Protein AF-A0A2M8L7F3-F1 (afdb_monomer_lite)

pLDDT: mean 83.89, std 16.19, range [28.39, 98.38]

Sequence (630 aa):
MITVQQKFEKKPVAIVAGGAGCLGSFLCEALILNGCRVICLDKLSVGRKENLQKIFSSPDFSFFKHDLAKPFAFQDDVAFIFNLAVFPQSSQNLLGLAGRTGAKYLEVRGLGDRQAMAFGQVNARVVYVRDVYGPRMNLDRQSLTVSLFKAAIFGFPLKLPGDGLVKVYPTFVADVIYGITKAMFGAGTDGQQLALFERQGVSALTLAKKLQAKSSRELKIERQSGAKKLTDDLFSNQLKFSAEWHSQTLLDEGIERTLKFFAGRKRAALPPEQEASLLTSLPPVVGQPRRSGPLVFLALAVLIFLAPFLFLMTDFFWGGYHLQKSQQAVLDLDLKTAKRSAQKSTKSFVRLQKGLGYFAPFFELLGQRKIYQQGNQIISLAKISTDGLAHLGEVGETMEDLAGFVLKDEAGDLAALTSQMAADFDYSYRQFSLVQAELEKTQTTVWLARFGRWQQQLPAIRQLLGDAKALVLTLPELTGGRQKKTYLVLLQNNHELRPTGGFIGSFALVTFDRGRLVDFEVQDVYNADGQLKGHVEPPAALKKYLGEANWWLRDSNWDPDFPTSAQRAAWFLQKETGRSVNGVLASNLFLAQQLLTAAGEIQLPDFDEKITAANLFDRAEYYAEVGFFP

Structure (mmCIF, N/CA/C/O backbone):
data_AF-A0A2M8L7F3-F1
#
_entry.id   AF-A0A2M8L7F3-F1
#
loop_
_atom_site.group_PDB
_atom_site.id
_atom_site.type_symbol
_atom_site.label_atom_id
_atom_site.label_alt_id
_atom_site.label_comp_id
_atom_site.label_asym_id
_atom_site.label_entity_id
_atom_site.label_seq_id
_atom_site.pdbx_PDB_ins_code
_atom_site.Cartn_x
_atom_site.Cartn_y
_atom_site.Cartn_z
_atom_site.occupancy
_atom_site.B_iso_or_equiv
_atom_site.auth_seq_id
_atom_site.auth_comp_id
_atom_site.auth_asym_id
_atom_site.auth_atom_id
_atom_site.pdbx_PDB_model_num
ATOM 1 N N . MET A 1 1 ? -40.280 -35.034 -30.588 1.00 34.00 1 MET A N 1
ATOM 2 C CA . MET A 1 1 ? -40.201 -35.285 -29.134 1.00 34.00 1 MET A CA 1
ATOM 3 C C . MET A 1 1 ? -39.343 -34.193 -28.523 1.00 34.00 1 MET A C 1
ATOM 5 O O . MET A 1 1 ? -38.142 -34.198 -28.746 1.00 34.00 1 MET A O 1
ATOM 9 N N . ILE A 1 2 ? -39.952 -33.218 -27.848 1.00 28.94 2 ILE A N 1
ATOM 10 C CA . ILE A 1 2 ? -39.216 -32.210 -27.076 1.00 28.94 2 ILE A CA 1
ATOM 11 C C . ILE A 1 2 ? -39.271 -32.677 -25.626 1.00 28.94 2 ILE A C 1
ATOM 13 O O . ILE A 1 2 ? -40.300 -32.553 -24.967 1.00 28.94 2 ILE A O 1
ATOM 17 N N . THR A 1 3 ? -38.181 -33.267 -25.149 1.00 29.34 3 THR A N 1
ATOM 18 C CA . THR A 1 3 ? -38.025 -33.603 -23.734 1.00 29.34 3 THR A CA 1
ATOM 19 C C . THR A 1 3 ? -37.553 -32.343 -23.020 1.00 29.34 3 THR A C 1
ATOM 21 O O . THR A 1 3 ? -36.356 -32.082 -22.931 1.00 29.34 3 THR A O 1
ATOM 24 N N . VAL A 1 4 ? -38.493 -31.528 -22.536 1.00 34.94 4 VAL A N 1
ATOM 25 C CA . VAL A 1 4 ? -38.174 -30.475 -21.566 1.00 34.94 4 VAL A CA 1
ATOM 26 C C . VAL A 1 4 ? -37.869 -31.176 -20.246 1.00 34.94 4 VAL A C 1
ATOM 28 O O . VAL A 1 4 ? -38.768 -31.487 -19.468 1.00 34.94 4 VAL A O 1
ATOM 31 N N . GLN A 1 5 ? -36.592 -31.463 -19.992 1.00 33.38 5 GLN A N 1
ATOM 32 C CA . GLN A 1 5 ? -36.134 -31.683 -18.626 1.00 33.38 5 GLN A CA 1
ATOM 33 C C . GLN A 1 5 ? -36.287 -30.353 -17.881 1.00 33.38 5 GLN A C 1
ATOM 35 O O . GLN A 1 5 ? -35.405 -29.498 -17.930 1.00 33.38 5 GLN A O 1
ATOM 40 N N . GLN A 1 6 ? -37.410 -30.164 -17.185 1.00 37.16 6 GLN A N 1
ATOM 41 C CA . GLN A 1 6 ? -37.455 -29.237 -16.060 1.00 37.16 6 GLN A CA 1
ATOM 42 C C . GLN A 1 6 ? -36.462 -29.759 -15.014 1.00 37.16 6 GLN A C 1
ATOM 44 O O . GLN A 1 6 ? -36.795 -30.590 -14.171 1.00 37.16 6 GLN A O 1
ATOM 49 N N . LYS A 1 7 ? -35.210 -29.291 -15.077 1.00 35.84 7 LYS A N 1
ATOM 50 C CA . LYS A 1 7 ? -34.364 -29.233 -13.886 1.00 35.84 7 LYS A CA 1
ATOM 51 C C . LYS A 1 7 ? -35.140 -28.373 -12.894 1.00 35.84 7 LYS A C 1
ATOM 53 O O . LYS A 1 7 ? -35.269 -27.173 -13.107 1.00 35.84 7 LYS A O 1
ATOM 58 N N . PHE A 1 8 ? -35.691 -28.974 -11.843 1.00 40.12 8 PHE A N 1
ATOM 59 C CA . PHE A 1 8 ? -36.081 -28.212 -10.663 1.00 40.12 8 PHE A CA 1
ATOM 60 C C . PHE A 1 8 ? -34.801 -27.538 -10.152 1.00 40.12 8 PHE A C 1
ATOM 62 O O . PHE A 1 8 ? -33.959 -28.194 -9.540 1.00 40.12 8 PHE A O 1
ATOM 69 N N . GLU A 1 9 ? -34.588 -26.269 -10.504 1.00 53.97 9 GLU A N 1
ATOM 70 C CA . GLU A 1 9 ? -33.437 -25.509 -10.025 1.00 53.97 9 GLU A CA 1
ATOM 71 C C . GLU A 1 9 ? -33.471 -25.497 -8.494 1.00 53.97 9 GLU A C 1
ATOM 73 O O . GLU A 1 9 ? -34.474 -25.150 -7.865 1.00 53.97 9 GLU A O 1
ATOM 78 N N . LYS A 1 10 ? -32.375 -25.950 -7.878 1.00 77.44 10 LYS A N 1
ATOM 79 C CA . LYS A 1 10 ? -32.207 -25.944 -6.424 1.00 77.44 10 LYS A CA 1
ATOM 80 C C . LYS A 1 10 ? -32.334 -24.492 -5.941 1.00 77.44 10 LYS A C 1
ATOM 82 O O . LYS A 1 10 ? -31.616 -23.628 -6.437 1.00 77.44 10 LYS A O 1
ATOM 87 N N . LYS A 1 11 ? -33.231 -24.221 -4.981 1.00 86.88 11 LYS A N 1
ATOM 88 C CA . LYS A 1 11 ? -33.421 -22.867 -4.423 1.00 86.88 11 LYS A CA 1
ATOM 89 C C . LYS A 1 11 ? -32.084 -22.291 -3.928 1.00 86.88 11 LYS A C 1
ATOM 91 O O . LYS A 1 11 ? -31.360 -23.010 -3.228 1.00 86.88 11 LYS A O 1
ATOM 96 N N . PRO A 1 12 ? -31.769 -21.015 -4.216 1.00 92.38 12 PRO A N 1
ATOM 97 C CA . PRO A 1 12 ? -30.533 -20.398 -3.757 1.00 92.38 12 PRO A CA 1
ATOM 98 C C . PRO A 1 12 ? -30.514 -20.308 -2.229 1.00 92.38 12 PRO A C 1
ATOM 100 O O . PRO A 1 12 ? -31.518 -19.968 -1.593 1.00 92.38 12 PRO A O 1
ATOM 103 N N . VAL A 1 13 ? -29.361 -20.610 -1.632 1.00 95.44 13 VAL A N 1
ATOM 104 C CA . VAL A 1 13 ? -29.188 -20.572 -0.177 1.00 95.44 13 VAL A CA 1
ATOM 105 C C . VAL A 1 13 ? -28.673 -19.202 0.257 1.00 95.44 13 VAL A C 1
ATOM 107 O O . VAL A 1 13 ? -27.655 -18.720 -0.243 1.00 95.44 13 VAL A O 1
ATOM 110 N N . ALA A 1 14 ? -29.370 -18.583 1.210 1.00 96.88 14 ALA A N 1
ATOM 111 C CA . ALA A 1 14 ? -29.012 -17.302 1.802 1.00 96.88 14 ALA A CA 1
ATOM 112 C C . ALA A 1 14 ? -28.673 -17.454 3.291 1.00 96.88 14 ALA A C 1
ATOM 114 O O . ALA A 1 14 ? -29.493 -17.921 4.082 1.00 96.88 14 ALA A O 1
ATOM 115 N N . ILE A 1 15 ? -27.483 -17.011 3.691 1.00 96.69 15 ILE A N 1
ATOM 116 C CA . ILE A 1 15 ? -27.082 -16.934 5.097 1.00 96.69 15 ILE A CA 1
ATOM 117 C C . ILE A 1 15 ? -27.444 -15.560 5.649 1.00 96.69 15 ILE A C 1
ATOM 119 O O . ILE A 1 15 ? -27.044 -14.538 5.093 1.00 96.69 15 ILE A O 1
ATOM 123 N N . VAL A 1 16 ? -28.137 -15.534 6.788 1.00 97.31 16 VAL A N 1
ATOM 124 C CA . VAL A 1 16 ? -28.439 -14.309 7.535 1.00 97.31 16 VAL A CA 1
ATOM 125 C C . VAL A 1 16 ? -27.815 -14.397 8.926 1.00 97.31 16 VAL A C 1
ATOM 127 O O . VAL A 1 16 ? -28.343 -15.035 9.841 1.00 97.31 16 VAL A O 1
ATOM 130 N N . ALA A 1 17 ? -26.670 -13.741 9.089 1.00 95.75 17 ALA A N 1
ATOM 131 C CA . ALA A 1 17 ? -25.984 -13.583 10.364 1.00 95.75 17 ALA A CA 1
ATOM 132 C C . ALA A 1 17 ? -26.611 -12.436 11.168 1.00 95.75 17 ALA A C 1
ATOM 134 O O . ALA A 1 17 ? -26.715 -11.316 10.675 1.00 95.75 17 ALA A O 1
ATOM 135 N N . GLY A 1 18 ? -27.023 -12.700 12.410 1.00 93.19 18 GLY A N 1
ATOM 136 C CA . GLY A 1 18 ? -27.849 -11.776 13.199 1.00 93.19 18 GLY A CA 1
ATOM 137 C C . GLY A 1 18 ? -29.340 -11.838 12.837 1.00 93.19 18 GLY A C 1
ATOM 138 O O . GLY A 1 18 ? -30.077 -10.865 13.023 1.00 93.19 18 GLY A O 1
ATOM 139 N N . GLY A 1 19 ? -29.790 -12.964 12.272 1.00 92.62 19 GLY A N 1
ATOM 140 C CA . GLY A 1 19 ? -31.146 -13.127 11.748 1.00 92.62 19 GLY A CA 1
ATOM 141 C C . GLY A 1 19 ? -32.260 -13.091 12.802 1.00 92.62 19 GLY A C 1
ATOM 142 O O . GLY A 1 19 ? -33.402 -12.824 12.448 1.00 92.62 19 GLY A O 1
ATOM 143 N N . ALA A 1 20 ? -31.972 -13.272 14.098 1.00 92.69 20 ALA A N 1
ATOM 144 C CA . ALA A 1 20 ? -32.990 -13.176 15.153 1.00 92.69 20 ALA A CA 1
ATOM 145 C C . ALA A 1 20 ? -33.206 -11.732 15.660 1.00 92.69 20 ALA A C 1
ATOM 147 O O . ALA A 1 20 ? -34.024 -11.491 16.557 1.00 92.69 20 ALA A O 1
ATOM 148 N N . GLY A 1 21 ? -32.471 -10.756 15.117 1.00 89.88 21 GLY A N 1
ATOM 149 C CA . GLY A 1 21 ? -32.673 -9.329 15.366 1.00 89.88 21 GLY A CA 1
ATOM 150 C C . GLY A 1 21 ? -33.900 -8.749 14.648 1.00 89.88 21 GLY A C 1
ATOM 151 O O . GLY A 1 21 ? -34.579 -9.433 13.886 1.00 89.88 21 GLY A O 1
ATOM 152 N N . CYS A 1 22 ? -34.172 -7.457 14.870 1.00 90.25 22 CYS A N 1
ATOM 153 C CA . CYS A 1 22 ? -35.279 -6.741 14.219 1.00 90.25 22 CYS A CA 1
ATOM 154 C C . CYS A 1 22 ? -35.179 -6.838 12.687 1.00 90.25 22 CYS A C 1
ATOM 156 O O . CYS A 1 22 ? -35.989 -7.521 12.065 1.00 90.25 22 CYS A O 1
ATOM 158 N N . LEU A 1 23 ? -34.124 -6.254 12.104 1.00 93.12 23 LEU A N 1
ATOM 159 C CA . LEU A 1 23 ? -33.856 -6.309 10.663 1.00 93.12 23 LEU A CA 1
ATOM 160 C C . LEU A 1 23 ? -33.685 -7.747 10.161 1.00 93.12 23 LEU A C 1
ATOM 162 O O . LEU A 1 23 ? -34.298 -8.126 9.171 1.00 93.12 23 LEU A O 1
ATOM 166 N N . GLY A 1 24 ? -32.905 -8.560 10.877 1.00 94.00 24 GLY A N 1
ATOM 167 C CA . GLY A 1 24 ? -32.636 -9.945 10.494 1.00 94.00 24 GLY A CA 1
ATOM 168 C C . GLY A 1 24 ? -33.907 -10.768 10.291 1.00 94.00 24 GLY A C 1
ATOM 169 O O . GLY A 1 24 ? -34.033 -11.443 9.276 1.00 94.00 24 GLY A O 1
ATOM 170 N N . SER A 1 25 ? -34.884 -10.648 11.195 1.00 95.00 25 SER A N 1
ATOM 171 C CA . SER A 1 25 ? -36.111 -11.447 11.115 1.00 95.00 25 SER A CA 1
ATOM 172 C C . SER A 1 25 ? -36.975 -11.086 9.906 1.00 95.00 25 SER A C 1
ATOM 174 O O . SER A 1 25 ? -37.500 -11.974 9.239 1.00 95.00 25 SER A O 1
ATOM 176 N N . PHE A 1 26 ? -37.081 -9.792 9.588 1.00 95.50 26 PHE A N 1
ATOM 177 C CA . PHE A 1 26 ? -37.789 -9.331 8.395 1.00 95.50 26 PHE A CA 1
ATOM 178 C C . PHE A 1 26 ? -37.040 -9.681 7.111 1.00 95.50 26 PHE A C 1
ATOM 180 O O . PHE A 1 26 ? -37.673 -10.014 6.114 1.00 95.50 26 PHE A O 1
ATOM 187 N N . LEU A 1 27 ? -35.705 -9.648 7.130 1.00 96.69 27 LEU A N 1
ATOM 188 C CA . LEU A 1 27 ? -34.896 -10.065 5.991 1.00 96.69 27 LEU A CA 1
ATOM 189 C C . LEU A 1 27 ? -35.068 -11.561 5.705 1.00 96.69 27 LEU A C 1
ATOM 191 O O . LEU A 1 27 ? -35.255 -11.935 4.553 1.00 96.69 27 LEU A O 1
ATOM 195 N N . CYS A 1 28 ? -35.066 -12.408 6.739 1.00 96.88 28 CYS A N 1
ATOM 196 C CA . CYS A 1 28 ? -35.345 -13.837 6.592 1.00 96.88 28 CYS A CA 1
ATOM 197 C C . CYS A 1 28 ? -36.735 -14.080 5.978 1.00 96.88 28 CYS A C 1
ATOM 199 O O . CYS A 1 28 ? -36.853 -14.865 5.043 1.00 96.88 28 CYS A O 1
ATOM 201 N N . GLU A 1 29 ? -37.769 -13.379 6.461 1.00 95.12 29 GLU A N 1
ATOM 202 C CA . GLU A 1 29 ? -39.123 -13.427 5.883 1.00 95.12 29 GLU A CA 1
ATOM 203 C C . GLU A 1 29 ? -39.128 -13.023 4.405 1.00 95.12 29 GLU A C 1
ATOM 205 O O . GLU A 1 29 ? -39.646 -13.758 3.565 1.00 95.12 29 GLU A O 1
ATOM 210 N N . ALA A 1 30 ? -38.511 -11.886 4.075 1.00 94.44 30 ALA A N 1
ATOM 211 C CA . ALA A 1 30 ? -38.446 -11.386 2.708 1.00 94.44 30 ALA A CA 1
ATOM 212 C C . ALA A 1 30 ? -37.710 -12.357 1.773 1.00 94.44 30 ALA A C 1
ATOM 214 O O . ALA A 1 30 ? -38.179 -12.607 0.668 1.00 94.44 30 ALA A O 1
ATOM 215 N N . LEU A 1 31 ? -36.591 -12.942 2.203 1.00 95.88 31 LEU A N 1
ATOM 216 C CA . LEU A 1 31 ? -35.814 -13.882 1.390 1.00 95.88 31 LEU A CA 1
ATOM 217 C C . LEU A 1 31 ? -36.582 -15.181 1.109 1.00 95.88 31 LEU A C 1
ATOM 219 O O . LEU A 1 31 ? -36.558 -15.649 -0.026 1.00 95.88 31 LEU A O 1
ATOM 223 N N . ILE A 1 32 ? -37.306 -15.726 2.094 1.00 94.25 32 ILE A N 1
ATOM 224 C CA . ILE A 1 32 ? -38.159 -16.914 1.897 1.00 94.25 32 ILE A CA 1
ATOM 225 C C . ILE A 1 32 ? -39.276 -16.609 0.896 1.00 94.25 32 ILE A C 1
ATOM 227 O O . ILE A 1 32 ? -39.503 -17.385 -0.030 1.00 94.25 32 ILE A O 1
ATOM 231 N N . LEU A 1 33 ? -39.943 -15.458 1.041 1.00 91.50 33 LEU A N 1
ATOM 232 C CA . LEU A 1 33 ? -40.994 -15.027 0.111 1.00 91.50 33 LEU A CA 1
ATOM 233 C C . LEU A 1 33 ? -40.471 -14.824 -1.319 1.00 91.50 33 LEU A C 1
ATOM 235 O O . LEU A 1 33 ? -41.225 -15.001 -2.269 1.00 91.50 33 LEU A O 1
ATOM 239 N N . ASN A 1 34 ? -39.186 -14.496 -1.473 1.00 90.19 34 ASN A N 1
ATOM 240 C CA . ASN A 1 34 ? -38.510 -14.368 -2.766 1.00 90.19 34 ASN A CA 1
ATOM 241 C C . ASN A 1 34 ? -37.823 -15.674 -3.226 1.00 90.19 34 ASN A C 1
ATOM 243 O O . ASN A 1 34 ? -36.997 -15.645 -4.134 1.00 90.19 34 ASN A O 1
ATOM 247 N N . GLY A 1 35 ? -38.156 -16.822 -2.624 1.00 90.94 35 GLY A N 1
ATOM 248 C CA . GLY A 1 35 ? -37.746 -18.145 -3.107 1.00 90.94 35 GLY A CA 1
ATOM 249 C C . GLY A 1 35 ? -36.381 -18.647 -2.626 1.00 90.94 35 GLY A C 1
ATOM 250 O O . GLY A 1 35 ? -35.925 -19.688 -3.100 1.00 90.94 35 GLY A O 1
ATOM 251 N N . CYS A 1 36 ? -35.728 -17.967 -1.680 1.00 93.81 36 CYS A N 1
ATOM 252 C CA . CYS A 1 36 ? -34.475 -18.438 -1.087 1.00 93.81 36 CYS A CA 1
ATOM 253 C C . CYS A 1 36 ? -34.723 -19.453 0.036 1.00 93.81 36 CYS A C 1
ATOM 255 O O . CYS A 1 36 ? -35.632 -19.291 0.852 1.00 93.81 36 CYS A O 1
ATOM 257 N N . ARG A 1 37 ? -33.823 -20.432 0.166 1.00 95.62 37 ARG A N 1
ATOM 258 C CA . ARG A 1 37 ? -33.676 -21.201 1.408 1.00 95.62 37 ARG A CA 1
ATOM 259 C C . ARG A 1 37 ? -32.781 -20.415 2.364 1.00 95.62 37 ARG A C 1
ATOM 261 O O . ARG A 1 37 ? -31.659 -20.060 2.012 1.00 95.62 37 ARG A O 1
ATOM 268 N N . VAL A 1 38 ? -33.259 -20.122 3.568 1.00 96.50 38 VAL A N 1
ATOM 269 C CA . VAL A 1 38 ? -32.591 -19.222 4.516 1.00 96.50 38 VAL A CA 1
ATOM 270 C C . VAL A 1 38 ? -31.975 -19.988 5.681 1.00 96.50 38 VAL A C 1
ATOM 272 O O . VAL A 1 38 ? -32.657 -20.707 6.410 1.00 96.50 38 VAL A O 1
ATOM 275 N N . ILE A 1 39 ? -30.683 -19.753 5.904 1.00 95.69 39 ILE A N 1
ATOM 276 C CA . ILE A 1 39 ? -29.925 -20.224 7.063 1.00 95.69 39 ILE A CA 1
ATOM 277 C C . ILE A 1 39 ? -29.666 -19.033 7.991 1.00 95.69 39 ILE A C 1
ATOM 279 O O . ILE A 1 39 ? -28.858 -18.152 7.700 1.00 95.69 39 ILE A O 1
ATOM 283 N N . CYS A 1 40 ? -30.345 -19.000 9.133 1.00 95.81 40 CYS A N 1
ATOM 284 C CA . CYS A 1 40 ? -30.187 -17.960 10.144 1.00 95.81 40 CYS A CA 1
ATOM 285 C C . CYS A 1 40 ? -29.148 -18.368 11.196 1.00 95.81 40 CYS A C 1
ATOM 287 O O . CYS A 1 40 ? -29.320 -19.380 11.876 1.00 95.81 40 CYS A O 1
ATOM 289 N N . LEU A 1 41 ? -28.124 -17.532 11.393 1.00 95.00 41 LEU A N 1
ATOM 290 C CA . LEU A 1 41 ? -27.095 -17.700 12.425 1.00 95.00 41 LEU A CA 1
ATOM 291 C C . LEU A 1 41 ? -27.232 -16.600 13.477 1.00 95.00 41 LEU A C 1
ATOM 293 O O . LEU A 1 41 ? -27.075 -15.420 13.161 1.00 95.00 41 LEU A O 1
ATOM 297 N N . ASP A 1 42 ? -27.511 -16.955 14.731 1.00 92.81 42 ASP A N 1
ATOM 298 C CA . ASP A 1 42 ? -27.608 -15.965 15.811 1.00 92.81 42 ASP A CA 1
ATOM 299 C C . ASP A 1 42 ? -27.279 -16.573 17.180 1.00 92.81 42 ASP A C 1
ATOM 301 O O . ASP A 1 42 ? -27.815 -17.617 17.555 1.00 92.81 42 ASP A O 1
ATOM 305 N N . LYS A 1 43 ? -26.437 -15.903 17.974 1.00 91.75 43 LYS A N 1
ATOM 306 C CA . LYS A 1 43 ? -26.119 -16.338 19.346 1.00 91.75 43 LYS A CA 1
ATOM 307 C C . LYS A 1 43 ? -27.177 -15.949 20.381 1.00 91.75 43 LYS A C 1
ATOM 309 O O . LYS A 1 43 ? -27.083 -16.383 21.527 1.00 91.75 43 LYS A O 1
ATOM 314 N N . LEU A 1 44 ? -28.182 -15.166 19.978 1.00 87.81 44 LEU A N 1
ATOM 315 C CA . LEU A 1 44 ? -29.271 -14.644 20.806 1.00 87.81 44 LEU A CA 1
ATOM 316 C C . LEU A 1 44 ? -28.783 -13.728 21.939 1.00 87.81 44 LEU A C 1
ATOM 318 O O . LEU A 1 44 ? -29.354 -13.717 23.024 1.00 87.81 44 LEU A O 1
ATOM 322 N N . SER A 1 45 ? -27.713 -12.959 21.699 1.00 82.56 45 SER A N 1
ATOM 323 C CA . SER A 1 45 ? -27.220 -11.965 22.668 1.00 82.56 45 SER A CA 1
ATOM 324 C C . SER A 1 45 ? -28.115 -10.728 22.742 1.00 82.56 45 SER A C 1
ATOM 326 O O . SER A 1 45 ? -28.254 -10.122 23.797 1.00 82.56 45 SER A O 1
ATOM 328 N N . VAL A 1 46 ? -28.696 -10.341 21.601 1.00 77.00 46 VAL A N 1
ATOM 329 C CA . VAL A 1 46 ? -29.607 -9.191 21.455 1.00 77.00 46 VAL A CA 1
ATOM 330 C C . VAL A 1 46 ? -30.872 -9.589 20.678 1.00 77.00 46 VAL A C 1
ATOM 332 O O . VAL A 1 46 ? -31.944 -9.022 20.899 1.00 77.00 46 VAL A O 1
ATOM 335 N N . GLY A 1 47 ? -30.756 -10.567 19.771 1.00 79.44 47 GLY A N 1
ATOM 336 C CA . GLY A 1 47 ? -31.873 -11.170 19.047 1.00 79.44 47 GLY A CA 1
ATOM 337 C C . GLY A 1 47 ? -32.747 -12.064 19.927 1.00 79.44 47 GLY A C 1
ATOM 338 O O . GLY A 1 47 ? -32.344 -12.511 20.999 1.00 79.44 47 GLY A O 1
ATOM 339 N N . ARG A 1 48 ? -33.966 -12.327 19.456 1.00 84.06 48 ARG A N 1
ATOM 340 C CA . ARG A 1 48 ? -35.011 -13.061 20.178 1.00 84.06 48 ARG A CA 1
ATOM 341 C C . ARG A 1 48 ? -35.596 -14.130 19.265 1.00 84.06 48 ARG A C 1
ATOM 343 O O . ARG A 1 48 ? -35.955 -13.818 18.131 1.00 84.06 48 ARG A O 1
ATOM 350 N N . LYS A 1 49 ? -35.716 -15.377 19.735 1.00 87.38 49 LYS A N 1
ATOM 351 C CA . LYS A 1 49 ? -36.307 -16.464 18.925 1.00 87.38 49 LYS A CA 1
ATOM 352 C C . LYS A 1 49 ? -37.748 -16.149 18.529 1.00 87.38 49 LYS A C 1
ATOM 354 O O . LYS A 1 49 ? -38.185 -16.531 17.451 1.00 87.38 49 LYS A O 1
ATOM 359 N N . GLU A 1 50 ? -38.455 -15.396 19.367 1.00 88.56 50 GLU A N 1
ATOM 360 C CA . GLU A 1 50 ? -39.827 -14.947 19.140 1.00 88.56 50 GLU A CA 1
ATOM 361 C C . GLU A 1 50 ? -39.966 -14.157 17.830 1.00 88.56 50 GLU A C 1
ATOM 363 O O . GLU A 1 50 ? -40.993 -14.242 17.161 1.00 88.56 50 GLU A O 1
ATOM 368 N N . ASN A 1 51 ? -38.916 -13.440 17.414 1.00 90.81 51 ASN A N 1
ATOM 369 C CA . ASN A 1 51 ? -38.923 -12.688 16.159 1.00 90.81 51 ASN A CA 1
ATOM 370 C C . ASN A 1 51 ? -39.018 -13.598 14.924 1.00 90.81 51 ASN A C 1
ATOM 372 O O . ASN A 1 51 ? -39.495 -13.150 13.887 1.00 90.81 51 ASN A O 1
ATOM 376 N N . LEU A 1 52 ? -38.592 -14.860 15.041 1.00 92.75 52 LEU A N 1
ATOM 377 C CA . LEU A 1 52 ? -38.553 -15.844 13.958 1.00 92.75 52 LEU A CA 1
ATOM 378 C C . LEU A 1 52 ? -39.781 -16.766 13.932 1.00 92.75 52 LEU A C 1
ATOM 380 O O . LEU A 1 52 ? -39.896 -17.581 13.023 1.00 92.75 52 LEU A O 1
ATOM 384 N N . GLN A 1 53 ? -40.707 -16.653 14.894 1.00 90.44 53 GLN A N 1
ATOM 385 C CA . GLN A 1 53 ? -41.835 -17.588 15.052 1.00 90.44 53 GLN A CA 1
ATOM 386 C C . GLN A 1 53 ? -42.648 -17.794 13.770 1.00 90.44 53 GLN A C 1
ATOM 388 O O . GLN A 1 53 ? -43.042 -18.918 13.481 1.00 90.44 53 GLN A O 1
ATOM 393 N N . LYS A 1 54 ? -42.856 -16.733 12.979 1.00 89.06 54 LYS A N 1
ATOM 394 C CA . LYS A 1 54 ? -43.643 -16.794 11.738 1.00 89.06 54 LYS A CA 1
ATOM 395 C C . LYS A 1 54 ? -43.037 -17.690 10.658 1.00 89.06 54 LYS A C 1
ATOM 397 O O . LYS A 1 54 ? -43.777 -18.217 9.840 1.00 89.06 54 LYS A O 1
ATOM 402 N N . ILE A 1 55 ? -41.713 -17.820 10.637 1.00 92.00 55 ILE A N 1
ATOM 403 C CA . ILE A 1 55 ? -40.978 -18.570 9.609 1.00 92.00 55 ILE A CA 1
ATOM 404 C C . ILE A 1 55 ? -40.349 -19.845 10.153 1.00 92.00 55 ILE A C 1
ATOM 406 O O . ILE A 1 55 ? -39.788 -20.619 9.389 1.00 92.00 55 ILE A O 1
ATOM 410 N N . PHE A 1 56 ? -40.454 -20.085 11.461 1.00 87.94 56 PHE A N 1
ATOM 411 C CA . PHE A 1 56 ? -39.815 -21.221 12.116 1.00 87.94 56 PHE A CA 1
ATOM 412 C C . PHE A 1 56 ? -40.339 -22.574 11.610 1.00 87.94 56 PHE A C 1
ATOM 414 O O . PHE A 1 56 ? -39.604 -23.553 11.635 1.00 87.94 56 PHE A O 1
ATOM 421 N N . SER A 1 57 ? -41.590 -22.622 11.140 1.00 89.44 57 SER A N 1
ATOM 422 C CA . SER A 1 57 ? -42.216 -23.803 10.531 1.00 89.44 57 SER A CA 1
ATOM 423 C C . SER A 1 57 ? -42.026 -23.902 9.013 1.00 89.44 57 SER A C 1
ATOM 425 O O . SER A 1 57 ? -42.493 -24.867 8.412 1.00 89.44 57 SER A O 1
ATOM 427 N N . SER A 1 58 ? -41.381 -22.920 8.374 1.00 92.69 58 SER A N 1
ATOM 428 C CA . SER A 1 58 ? -41.147 -22.956 6.929 1.00 92.69 58 SER A CA 1
ATOM 429 C C . SER A 1 58 ? -40.124 -24.044 6.582 1.00 92.69 58 SER A C 1
ATOM 431 O O . SER A 1 58 ? -39.050 -24.059 7.189 1.00 92.69 58 SER A O 1
ATOM 433 N N . PRO A 1 59 ? -40.381 -24.908 5.579 1.00 92.06 59 PRO A N 1
ATOM 434 C CA . PRO A 1 59 ? -39.401 -25.900 5.128 1.00 92.06 59 PRO A CA 1
ATOM 435 C C . PRO A 1 59 ? -38.142 -25.253 4.526 1.00 92.06 59 PRO A C 1
ATOM 437 O O . PRO A 1 59 ? -37.082 -25.872 4.482 1.00 92.06 59 PRO A O 1
ATOM 440 N N . ASP A 1 60 ? -38.243 -23.992 4.098 1.00 94.12 60 ASP A N 1
ATOM 441 C CA . ASP A 1 60 ? -37.139 -23.223 3.527 1.00 94.12 60 ASP A CA 1
ATOM 442 C C . ASP A 1 60 ? -36.335 -22.448 4.586 1.00 94.12 60 ASP A C 1
ATOM 444 O O . ASP A 1 60 ? -35.452 -21.671 4.230 1.00 94.12 60 ASP A O 1
ATOM 448 N N . PHE A 1 61 ? -36.615 -22.622 5.882 1.00 96.31 61 PHE A N 1
ATOM 449 C CA . PHE A 1 61 ? -35.922 -21.918 6.961 1.00 96.31 61 PHE A CA 1
ATOM 450 C C . PHE A 1 61 ? -35.166 -22.877 7.880 1.00 96.31 61 PHE A C 1
ATOM 452 O O . PHE A 1 61 ? -35.660 -23.925 8.283 1.00 96.31 61 PHE A O 1
ATOM 459 N N . SER A 1 62 ? -33.948 -22.505 8.263 1.00 94.38 62 SER A N 1
ATOM 460 C CA . SER A 1 62 ? -33.160 -23.232 9.258 1.00 94.38 62 SER A CA 1
ATOM 461 C C . SER A 1 62 ? -32.486 -22.256 10.212 1.00 94.38 62 SER A C 1
ATOM 463 O O . SER A 1 62 ? -31.818 -21.314 9.788 1.00 94.38 62 SER A O 1
ATOM 465 N N . PHE A 1 63 ? -32.645 -22.482 11.516 1.00 94.81 63 PHE A N 1
ATOM 466 C CA . PHE A 1 63 ? -32.033 -21.662 12.559 1.00 94.81 63 PHE A CA 1
ATOM 467 C C . PHE A 1 63 ? -30.912 -22.420 13.267 1.00 94.81 63 PHE A C 1
ATOM 469 O O . PHE A 1 63 ? -31.140 -23.495 13.822 1.00 94.81 63 PHE A O 1
ATOM 476 N N . PHE A 1 64 ? -29.736 -21.802 13.350 1.00 92.75 64 PHE A N 1
ATOM 477 C CA . PHE A 1 64 ? -28.611 -22.303 14.128 1.00 92.75 64 PHE A CA 1
ATOM 478 C C . PHE A 1 64 ? -28.211 -21.282 15.191 1.00 92.75 64 PHE A C 1
ATOM 480 O O . PHE A 1 64 ? -27.850 -20.138 14.895 1.00 92.75 64 PHE A O 1
ATOM 487 N N . LYS A 1 65 ? -28.241 -21.715 16.457 1.00 93.69 65 LYS A N 1
ATOM 488 C CA . LYS A 1 65 ? -27.701 -20.919 17.559 1.00 93.69 65 LYS A CA 1
ATOM 489 C C . LYS A 1 65 ? -26.177 -20.993 17.515 1.00 93.69 65 LYS A C 1
ATOM 491 O O . LYS A 1 65 ? -25.600 -21.934 18.053 1.00 93.69 65 LYS A O 1
ATOM 496 N N . HIS A 1 66 ? -25.540 -20.012 16.884 1.00 91.00 66 HIS A N 1
ATOM 497 C CA . HIS A 1 66 ? -24.095 -20.020 16.652 1.00 91.00 66 HIS A CA 1
ATOM 498 C C . HIS A 1 66 ? -23.454 -18.674 16.979 1.00 91.00 66 HIS A C 1
ATOM 500 O O . HIS A 1 66 ? -24.006 -17.617 16.674 1.00 91.00 66 HIS A O 1
ATOM 506 N N . ASP A 1 67 ? -22.269 -18.719 17.585 1.00 88.88 67 ASP A N 1
ATOM 507 C CA . ASP A 1 67 ? -21.426 -17.540 17.765 1.00 88.88 67 ASP A CA 1
ATOM 508 C C . ASP A 1 67 ? -20.466 -17.427 16.583 1.00 88.88 67 ASP A C 1
ATOM 510 O O . ASP A 1 67 ? -19.575 -18.257 16.428 1.00 88.88 67 ASP A O 1
ATOM 514 N N . LEU A 1 68 ? -20.632 -16.386 15.767 1.00 88.88 68 LEU A N 1
ATOM 515 C CA . LEU A 1 68 ? -19.835 -16.158 14.557 1.00 88.88 68 LEU A CA 1
ATOM 516 C C . LEU A 1 68 ? -18.343 -15.925 14.836 1.00 88.88 68 LEU A C 1
ATOM 518 O O . LEU A 1 68 ? -17.554 -15.949 13.895 1.00 88.88 68 LEU A O 1
ATOM 522 N N . ALA A 1 69 ? -17.942 -15.723 16.098 1.00 84.56 69 ALA A N 1
ATOM 523 C CA . ALA A 1 69 ? -16.535 -15.749 16.495 1.00 84.56 69 ALA A CA 1
ATOM 524 C C . ALA A 1 69 ? -15.913 -17.154 16.383 1.00 84.56 69 ALA A C 1
ATOM 526 O O . ALA A 1 69 ? -14.703 -17.281 16.214 1.00 84.56 69 ALA A O 1
ATOM 527 N N . LYS A 1 70 ? -16.733 -18.208 16.470 1.00 84.19 70 LYS A N 1
ATOM 528 C CA . LYS A 1 70 ? -16.308 -19.604 16.356 1.00 84.19 70 LYS A CA 1
ATOM 529 C C . LYS A 1 70 ? -16.376 -20.071 14.896 1.00 84.19 70 LYS A C 1
ATOM 531 O O . LYS A 1 70 ? -17.300 -19.663 14.187 1.00 84.19 70 LYS A O 1
ATOM 536 N N . PRO A 1 71 ? -15.464 -20.955 14.450 1.00 78.44 71 PRO A N 1
ATOM 537 C CA . PRO A 1 71 ? -15.502 -21.530 13.107 1.00 78.44 71 PRO A CA 1
ATOM 538 C C . PRO A 1 71 ? -16.834 -22.228 12.794 1.00 78.44 71 PRO A C 1
ATOM 540 O O . PRO A 1 71 ? -17.462 -22.808 13.680 1.00 78.44 71 PRO A O 1
ATOM 543 N N . PHE A 1 72 ? -17.246 -22.186 11.528 1.00 80.56 72 PHE A N 1
ATOM 544 C CA . PHE A 1 72 ? -18.400 -22.911 10.991 1.00 80.56 72 PHE A CA 1
ATOM 545 C C . PHE A 1 72 ? -18.151 -23.270 9.521 1.00 80.56 72 PHE A C 1
ATOM 547 O O . PHE A 1 72 ? -17.369 -22.605 8.838 1.00 80.56 72 PHE A O 1
ATOM 554 N N . ALA A 1 73 ? -18.815 -24.319 9.039 1.00 75.81 73 ALA A N 1
ATOM 555 C CA . ALA A 1 73 ? -18.741 -24.782 7.657 1.00 75.81 73 ALA A CA 1
ATOM 556 C C . ALA A 1 73 ? -20.145 -25.111 7.141 1.00 75.81 73 ALA A C 1
ATOM 558 O O . ALA A 1 73 ? -21.006 -25.540 7.910 1.00 75.81 73 ALA A O 1
ATOM 559 N N . PHE A 1 74 ? -20.356 -24.924 5.841 1.00 76.25 74 PHE A N 1
ATOM 560 C CA . PHE A 1 74 ? -21.590 -25.289 5.153 1.00 76.25 74 PHE A CA 1
ATOM 561 C C . PHE A 1 74 ? -21.265 -26.268 4.034 1.00 76.25 74 PHE A C 1
ATOM 563 O O . PHE A 1 74 ? -20.256 -26.111 3.352 1.00 76.25 74 PHE A O 1
ATOM 570 N N . GLN A 1 75 ? -22.115 -27.280 3.878 1.00 68.62 75 GLN A N 1
ATOM 571 C CA . GLN A 1 75 ? -22.062 -28.217 2.751 1.00 68.62 75 GLN A CA 1
ATOM 572 C C . GLN A 1 75 ? -22.925 -27.746 1.574 1.00 68.62 75 GLN A C 1
ATOM 574 O O . GLN A 1 75 ? -22.764 -28.221 0.456 1.00 68.62 75 GLN A O 1
ATOM 579 N N . ASP A 1 76 ? -23.858 -26.830 1.835 1.00 72.19 76 ASP A N 1
ATOM 580 C CA . ASP A 1 76 ? -24.726 -26.252 0.821 1.00 72.19 76 ASP A CA 1
ATOM 581 C C . ASP A 1 76 ? -23.992 -25.174 0.009 1.00 72.19 76 ASP A C 1
ATOM 583 O O . ASP A 1 76 ? -23.168 -24.432 0.544 1.00 72.19 76 ASP A O 1
ATOM 587 N N . ASP A 1 77 ? -24.341 -25.076 -1.274 1.00 83.31 77 ASP A N 1
ATOM 588 C CA . ASP A 1 77 ? -23.874 -24.023 -2.175 1.00 83.31 77 ASP A CA 1
ATOM 589 C C . ASP A 1 77 ? -24.564 -22.696 -1.817 1.00 83.31 77 ASP A C 1
ATOM 591 O O . ASP A 1 77 ? -25.778 -22.533 -1.988 1.00 83.31 77 ASP A O 1
ATOM 595 N N . VAL A 1 78 ? -23.808 -21.788 -1.198 1.00 92.81 78 VAL A N 1
ATOM 596 C CA . VAL A 1 78 ? -24.314 -20.532 -0.634 1.00 92.81 78 VAL A CA 1
ATOM 597 C C . VAL A 1 78 ? -24.245 -19.451 -1.702 1.00 92.81 78 VAL A C 1
ATOM 599 O O . VAL A 1 78 ? -23.163 -19.059 -2.120 1.00 92.81 78 VAL A O 1
ATOM 602 N N . ALA A 1 79 ? -25.396 -18.904 -2.086 1.00 94.56 79 ALA A N 1
ATOM 603 C CA . ALA A 1 79 ? -25.471 -17.843 -3.088 1.00 94.56 79 ALA A CA 1
ATOM 604 C C . ALA A 1 79 ? -25.328 -16.443 -2.469 1.00 94.56 79 ALA A C 1
ATOM 606 O O . ALA A 1 79 ? -24.726 -15.544 -3.062 1.00 94.56 79 ALA A O 1
ATOM 607 N N . PHE A 1 80 ? -25.886 -16.245 -1.269 1.00 96.81 80 PHE A N 1
ATOM 608 C CA . PHE A 1 80 ? -26.028 -14.925 -0.648 1.00 96.81 80 PHE A CA 1
ATOM 609 C C . PHE A 1 80 ? -25.625 -14.944 0.823 1.00 96.81 80 PHE A C 1
ATOM 611 O O . PHE A 1 80 ? -26.032 -15.826 1.578 1.00 96.81 80 PHE A O 1
ATOM 618 N N . ILE A 1 81 ? -24.873 -13.936 1.261 1.00 96.81 81 ILE A N 1
ATOM 619 C CA . ILE A 1 81 ? -24.476 -13.771 2.661 1.00 96.81 81 ILE A CA 1
ATOM 620 C C . ILE A 1 81 ? -24.827 -12.357 3.123 1.00 96.81 81 ILE A C 1
ATOM 622 O O . ILE A 1 81 ? -24.333 -11.370 2.580 1.00 96.81 81 ILE A O 1
ATOM 626 N N . PHE A 1 82 ? -25.658 -12.270 4.160 1.00 97.62 82 PHE A N 1
ATOM 627 C CA . PHE A 1 82 ? -26.049 -11.035 4.830 1.00 97.62 82 PHE A CA 1
ATOM 628 C C . PHE A 1 82 ? -25.484 -11.021 6.252 1.00 97.62 82 PHE A C 1
ATOM 630 O O . PHE A 1 82 ? -25.873 -11.833 7.095 1.00 97.62 82 PHE A O 1
ATOM 637 N N . ASN A 1 83 ? -24.581 -10.085 6.536 1.00 95.44 83 ASN A N 1
ATOM 638 C CA . ASN A 1 83 ? -23.992 -9.901 7.857 1.00 95.44 83 ASN A CA 1
ATOM 639 C C . ASN A 1 83 ? -24.617 -8.697 8.580 1.00 95.44 83 ASN A C 1
ATOM 641 O O . ASN A 1 83 ? -24.322 -7.548 8.254 1.00 95.44 83 ASN A O 1
ATOM 645 N N . LEU A 1 84 ? -25.484 -8.968 9.565 1.00 93.69 84 LEU A N 1
ATOM 646 C CA . LEU A 1 84 ? -26.127 -7.964 10.425 1.00 93.69 84 LEU A CA 1
ATOM 647 C C . LEU A 1 84 ? -25.624 -8.009 11.880 1.00 93.69 84 LEU A C 1
ATOM 649 O O . LEU A 1 84 ? -25.965 -7.132 12.671 1.00 93.69 84 LEU A O 1
ATOM 653 N N . ALA A 1 85 ? -24.843 -9.024 12.262 1.00 86.12 85 ALA A N 1
ATOM 654 C CA . ALA A 1 85 ? -24.278 -9.143 13.610 1.00 86.12 85 ALA A CA 1
ATOM 655 C C . ALA A 1 85 ? -23.010 -8.291 13.808 1.00 86.12 85 ALA A C 1
ATOM 657 O O . ALA A 1 85 ? -22.659 -8.013 14.951 1.00 86.12 85 ALA A O 1
ATOM 658 N N . VAL A 1 86 ? -22.353 -7.935 12.698 1.00 81.69 86 VAL A N 1
ATOM 659 C CA . VAL A 1 86 ? -21.165 -7.084 12.514 1.00 81.69 86 VAL A CA 1
ATOM 660 C C . VAL A 1 86 ? -20.301 -6.843 13.756 1.00 81.69 86 VAL A C 1
ATOM 662 O O . VAL A 1 86 ? -20.558 -5.999 14.609 1.00 81.69 86 VAL A O 1
ATOM 665 N N . PHE A 1 87 ? -19.195 -7.573 13.779 1.00 85.44 87 PHE A N 1
ATOM 666 C CA . PHE A 1 87 ? -17.994 -7.361 14.582 1.00 85.44 87 PHE A CA 1
ATOM 667 C C . PHE A 1 87 ? -16.805 -7.970 13.817 1.00 85.44 87 PHE A C 1
ATOM 669 O O . PHE A 1 87 ? -17.037 -8.868 12.998 1.00 85.44 87 PHE A O 1
ATOM 676 N N . PRO A 1 88 ? -15.546 -7.568 14.081 1.00 82.25 88 PRO A N 1
ATOM 677 C CA . PRO A 1 88 ? -14.405 -7.892 13.215 1.00 82.25 88 PRO A CA 1
ATOM 678 C C . PRO A 1 88 ? -14.304 -9.369 12.806 1.00 82.25 88 PRO A C 1
ATOM 680 O O . PRO A 1 88 ? -14.188 -9.685 11.624 1.00 82.25 88 PRO A O 1
ATOM 683 N N . GLN A 1 89 ? -14.450 -10.285 13.770 1.00 83.81 89 GLN A N 1
ATOM 684 C CA . GLN A 1 89 ? -14.356 -11.721 13.504 1.00 83.81 89 GLN A CA 1
ATOM 685 C C . GLN A 1 89 ? -15.520 -12.257 12.653 1.00 83.81 89 GLN A C 1
ATOM 687 O O . GLN A 1 89 ? -15.305 -13.118 11.804 1.00 83.81 89 GLN A O 1
ATOM 692 N N . SER A 1 90 ? -16.747 -11.749 12.837 1.00 87.19 90 SER A N 1
ATOM 693 C CA . SER A 1 90 ? -17.890 -12.163 12.006 1.00 87.19 90 SER A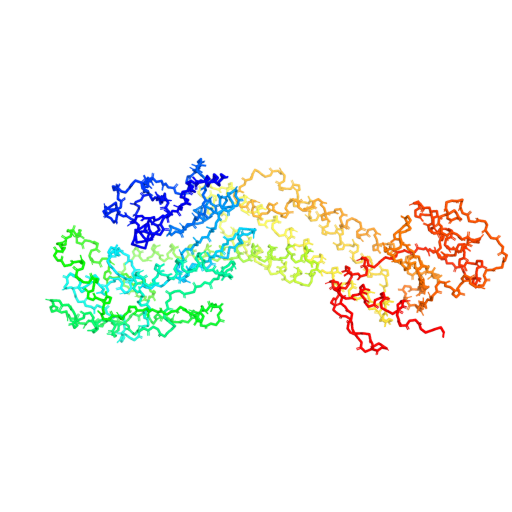 CA 1
ATOM 694 C C . SER A 1 90 ? -17.709 -11.756 10.546 1.00 87.19 90 SER A C 1
ATOM 696 O O . SER A 1 90 ? -17.962 -12.571 9.661 1.00 87.19 90 SER A O 1
ATOM 698 N N . SER A 1 91 ? -17.219 -10.537 10.299 1.00 88.81 91 SER A N 1
ATOM 699 C CA . SER A 1 91 ? -16.978 -10.029 8.949 1.00 88.81 91 SER A CA 1
ATOM 700 C C . SER A 1 91 ? -15.861 -10.819 8.274 1.00 88.81 91 SER A C 1
ATOM 702 O O . SER A 1 91 ? -16.042 -11.274 7.151 1.00 88.81 91 SER A O 1
ATOM 704 N N . GLN A 1 92 ? -14.758 -11.096 8.979 1.00 88.31 92 GLN A N 1
ATOM 705 C CA . GLN A 1 92 ? -13.669 -11.922 8.450 1.00 88.31 92 GLN A CA 1
ATOM 706 C C . GLN A 1 92 ? -14.132 -13.345 8.093 1.00 88.31 92 GLN A C 1
ATOM 708 O O . GLN A 1 92 ? -13.854 -13.829 6.996 1.00 88.31 92 GLN A O 1
ATOM 713 N N . ASN A 1 93 ? -14.858 -14.012 8.995 1.00 89.38 93 ASN A N 1
ATOM 714 C CA . ASN A 1 93 ? -15.287 -15.398 8.796 1.00 89.38 93 ASN A CA 1
ATOM 715 C C . ASN A 1 93 ? -16.295 -15.531 7.641 1.00 89.38 93 ASN A C 1
ATOM 717 O O . ASN A 1 93 ? -16.179 -16.439 6.816 1.00 89.38 93 ASN A O 1
ATOM 721 N N . LEU A 1 94 ? -17.274 -14.624 7.564 1.00 91.19 94 LEU A N 1
ATOM 722 C CA . LEU A 1 94 ? -18.305 -14.645 6.523 1.00 91.19 94 LEU A CA 1
ATOM 723 C C . LEU A 1 94 ? -17.775 -14.178 5.163 1.00 91.19 94 LEU A C 1
ATOM 725 O O . LEU A 1 94 ? -18.162 -14.748 4.145 1.00 91.19 94 LEU A O 1
ATOM 729 N N . LEU A 1 95 ? -16.858 -13.207 5.130 1.00 90.38 95 LEU A N 1
ATOM 730 C CA . LEU A 1 95 ? -16.198 -12.788 3.893 1.00 90.38 95 LEU A CA 1
ATOM 731 C C . LEU A 1 95 ? -15.269 -13.888 3.354 1.00 90.38 95 LEU A C 1
ATOM 733 O O . LEU A 1 95 ? -15.248 -14.142 2.154 1.00 90.38 95 LEU A O 1
ATOM 737 N N . GLY A 1 96 ? -14.563 -14.605 4.235 1.00 89.31 96 GLY A N 1
ATOM 738 C CA . GLY A 1 96 ? -13.785 -15.785 3.851 1.00 89.31 96 GLY A CA 1
ATOM 739 C C . GLY A 1 96 ? -14.657 -16.914 3.289 1.00 89.31 96 GLY A C 1
ATOM 740 O O . GLY A 1 96 ? -14.261 -17.588 2.341 1.00 89.31 96 GLY A O 1
ATOM 741 N N . LEU A 1 97 ? -15.869 -17.106 3.824 1.00 89.38 97 LEU A N 1
ATOM 742 C CA . LEU A 1 97 ? -16.847 -18.022 3.232 1.00 89.38 97 LEU A CA 1
ATOM 743 C C . LEU A 1 97 ? -17.298 -17.545 1.845 1.00 89.38 97 LEU A C 1
ATOM 745 O O . LEU A 1 97 ? -17.331 -18.359 0.924 1.00 89.38 97 LEU A O 1
ATOM 749 N N . ALA A 1 98 ? -17.590 -16.252 1.691 1.00 92.31 98 ALA A N 1
ATOM 750 C CA . ALA A 1 98 ? -17.971 -15.662 0.410 1.00 92.31 98 ALA A CA 1
ATOM 751 C C . ALA A 1 98 ? -16.889 -15.878 -0.658 1.00 92.31 98 ALA A C 1
ATOM 753 O O . ALA A 1 98 ? -17.190 -16.365 -1.741 1.00 92.31 98 ALA A O 1
ATOM 754 N N . GLY A 1 99 ? -15.617 -15.636 -0.324 1.00 90.62 99 GLY A N 1
ATOM 755 C CA . GLY A 1 99 ? -14.495 -15.865 -1.241 1.00 90.62 99 GLY A CA 1
ATOM 756 C C . GLY A 1 99 ? -14.321 -17.324 -1.671 1.00 90.62 99 GLY A C 1
ATOM 757 O O . GLY A 1 99 ? -13.935 -17.576 -2.805 1.00 90.62 99 GLY A O 1
ATOM 758 N N . ARG A 1 100 ? -14.645 -18.295 -0.805 1.00 89.44 100 ARG A N 1
ATOM 759 C CA . ARG A 1 100 ? -14.571 -19.730 -1.146 1.00 89.44 100 ARG A CA 1
ATOM 760 C C . ARG A 1 100 ? -15.756 -20.238 -1.965 1.00 89.44 100 ARG A C 1
ATOM 762 O O . ARG A 1 100 ? -15.607 -21.219 -2.680 1.00 89.44 100 ARG A O 1
ATOM 769 N N . THR A 1 101 ? -16.925 -19.625 -1.804 1.00 89.56 101 THR A N 1
ATOM 770 C CA . THR A 1 101 ? -18.186 -20.072 -2.429 1.00 89.56 101 THR A CA 1
ATOM 771 C C . THR A 1 101 ? -18.566 -19.247 -3.655 1.00 89.56 101 THR A C 1
ATOM 773 O O . THR A 1 101 ? -19.442 -19.646 -4.407 1.00 89.56 101 THR A O 1
ATOM 776 N N . GLY A 1 102 ? -17.940 -18.085 -3.858 1.00 91.12 102 GLY A N 1
ATOM 777 C CA . GLY A 1 102 ? -18.396 -17.098 -4.837 1.00 91.12 102 GLY A CA 1
ATOM 778 C C . GLY A 1 102 ? -19.669 -16.359 -4.405 1.00 91.12 102 GLY A C 1
ATOM 779 O O . GLY A 1 102 ? -20.257 -15.635 -5.209 1.00 91.12 102 GLY A O 1
ATOM 780 N N . ALA A 1 103 ? -20.110 -16.520 -3.150 1.00 93.75 103 ALA A N 1
ATOM 781 C CA . ALA A 1 103 ? -21.335 -15.905 -2.662 1.00 93.75 103 ALA A CA 1
ATOM 782 C C . ALA A 1 103 ? -21.263 -14.375 -2.698 1.00 93.75 103 ALA A C 1
ATOM 784 O O . ALA A 1 103 ? -20.275 -13.747 -2.310 1.00 93.75 103 ALA A O 1
ATOM 785 N N . LYS A 1 104 ? -22.389 -13.765 -3.055 1.00 95.94 104 LYS A N 1
ATOM 786 C CA . LYS A 1 104 ? -22.609 -12.322 -2.973 1.00 95.94 104 LYS A CA 1
ATOM 787 C C . LYS A 1 104 ? -22.701 -11.894 -1.499 1.00 95.94 104 LYS A C 1
ATOM 789 O O . LYS A 1 104 ? -23.589 -12.351 -0.778 1.00 95.94 104 LYS A O 1
ATOM 794 N N . TYR A 1 105 ? -21.856 -10.963 -1.058 1.00 96.06 105 TYR A N 1
ATOM 795 C CA . TYR A 1 105 ? -21.742 -10.531 0.344 1.00 96.06 105 TYR A CA 1
ATOM 796 C C . TYR A 1 105 ? -22.344 -9.136 0.603 1.00 96.06 105 TYR A C 1
ATOM 798 O O . TYR A 1 105 ? -22.120 -8.189 -0.145 1.00 96.06 105 TYR A O 1
ATOM 806 N N . LEU A 1 106 ? -23.146 -8.970 1.656 1.00 95.50 106 LEU A N 1
ATOM 807 C CA . LEU A 1 106 ? -23.645 -7.665 2.110 1.00 95.50 106 LEU A CA 1
ATOM 808 C C . LEU A 1 106 ? -23.470 -7.517 3.613 1.00 95.50 106 LEU A C 1
ATOM 810 O O . LEU A 1 106 ? -23.858 -8.399 4.378 1.00 95.50 106 LEU A O 1
ATOM 814 N N . GLU A 1 107 ? -22.977 -6.359 4.032 1.00 93.31 107 GLU A N 1
ATOM 815 C CA . GLU A 1 107 ? -22.825 -6.020 5.442 1.00 93.31 107 GLU A CA 1
ATOM 816 C C . GLU A 1 107 ? -23.664 -4.802 5.831 1.00 93.31 107 GLU A C 1
ATOM 818 O O . GLU A 1 107 ? -23.624 -3.776 5.154 1.00 93.31 107 GLU A O 1
ATOM 823 N N . VAL A 1 108 ? -24.420 -4.908 6.929 1.00 92.31 108 VAL A N 1
ATOM 824 C CA . VAL A 1 108 ? -25.254 -3.815 7.451 1.00 92.31 108 VAL A CA 1
ATOM 825 C C . VAL A 1 108 ? -24.565 -3.176 8.650 1.00 92.31 108 VAL A C 1
ATOM 827 O O . VAL A 1 108 ? -24.415 -3.806 9.694 1.00 92.31 108 VAL A O 1
ATOM 830 N N . ARG A 1 109 ? -24.180 -1.906 8.523 1.00 88.56 109 ARG A N 1
ATOM 831 C CA . ARG A 1 109 ? -23.416 -1.167 9.534 1.00 88.56 109 ARG A CA 1
ATOM 832 C C . ARG A 1 109 ? -24.164 0.043 10.064 1.00 88.56 109 ARG A C 1
ATOM 834 O O . ARG A 1 109 ? -24.954 0.676 9.367 1.00 88.56 109 ARG A O 1
ATOM 841 N N . GLY A 1 110 ? -23.868 0.406 11.309 1.00 81.00 110 GLY A N 1
ATOM 842 C CA . GLY A 1 110 ? -24.211 1.729 11.825 1.00 81.00 110 GLY A CA 1
ATOM 843 C C . GLY A 1 110 ? -23.243 2.784 11.286 1.00 81.00 110 GLY A C 1
ATOM 844 O O . GLY A 1 110 ? -22.059 2.507 11.124 1.00 81.00 110 GLY A O 1
ATOM 845 N N . LEU A 1 111 ? -23.715 4.014 11.065 1.00 66.44 111 LEU A N 1
ATOM 846 C CA . LEU A 1 111 ? -22.900 5.117 10.520 1.00 66.44 111 LEU A CA 1
ATOM 847 C C . LEU A 1 111 ? -21.627 5.449 11.345 1.00 66.44 111 LEU A C 1
ATOM 849 O O . LEU A 1 111 ? -20.685 6.043 10.828 1.00 66.44 111 LEU A O 1
ATOM 853 N N . GLY A 1 112 ? -21.583 5.068 12.627 1.00 59.81 112 GLY A N 1
ATOM 854 C CA . GLY A 1 112 ? -20.416 5.252 13.501 1.00 59.81 112 GLY A CA 1
ATOM 855 C C . GLY A 1 112 ? -19.302 4.209 13.330 1.00 59.81 112 GLY A C 1
ATOM 856 O O . GLY A 1 112 ? -18.226 4.383 13.897 1.00 59.81 112 GLY A O 1
ATOM 857 N N . ASP A 1 113 ? -19.534 3.141 12.565 1.00 63.19 113 ASP A N 1
ATOM 858 C CA . ASP A 1 113 ? -18.605 2.019 12.416 1.00 63.19 113 ASP A CA 1
ATOM 859 C C . ASP A 1 113 ? -17.688 2.215 11.188 1.00 63.19 113 ASP A C 1
ATOM 861 O O . ASP A 1 113 ? -17.989 1.787 10.070 1.00 63.19 113 ASP A O 1
ATOM 865 N N . ARG A 1 114 ? -16.576 2.945 11.386 1.00 56.91 114 ARG A N 1
ATOM 866 C CA . ARG A 1 114 ? -15.610 3.352 10.338 1.00 56.91 114 ARG A CA 1
ATOM 867 C C . ARG A 1 114 ? -14.449 2.366 10.131 1.00 56.91 114 ARG A C 1
ATOM 869 O O . ARG A 1 114 ? -13.325 2.788 9.859 1.00 56.91 114 ARG A O 1
ATOM 876 N N . GLN A 1 115 ? -14.662 1.059 10.258 1.00 58.12 115 GLN A N 1
ATOM 877 C CA . GLN A 1 115 ? -13.613 0.114 9.858 1.00 58.12 115 GLN A CA 1
ATOM 878 C C . GLN A 1 115 ? -13.514 0.041 8.331 1.00 58.12 115 GLN A C 1
ATOM 880 O O . GLN A 1 115 ? -14.417 -0.490 7.683 1.00 58.12 115 GLN A O 1
ATOM 885 N N . ALA A 1 116 ? -12.412 0.556 7.773 1.00 53.34 116 ALA A N 1
ATOM 886 C CA . ALA A 1 116 ? -12.038 0.322 6.382 1.00 53.34 116 ALA A CA 1
ATOM 887 C C . ALA A 1 116 ? -11.906 -1.191 6.149 1.00 53.34 116 ALA A C 1
ATOM 889 O O . ALA A 1 116 ? -11.174 -1.866 6.873 1.00 53.34 116 ALA A O 1
ATOM 890 N N . MET A 1 117 ? -12.633 -1.723 5.167 1.00 62.88 117 MET A N 1
ATOM 891 C CA . MET A 1 117 ? -12.558 -3.131 4.786 1.00 62.88 117 MET A CA 1
ATOM 892 C C . MET A 1 117 ? -12.129 -3.254 3.334 1.00 62.88 117 MET A C 1
ATOM 894 O O . MET A 1 117 ? -12.663 -2.571 2.464 1.00 62.88 117 MET A O 1
ATOM 898 N N . ALA A 1 118 ? -11.184 -4.155 3.088 1.00 65.56 118 ALA A N 1
ATOM 899 C CA . ALA A 1 118 ? -10.864 -4.628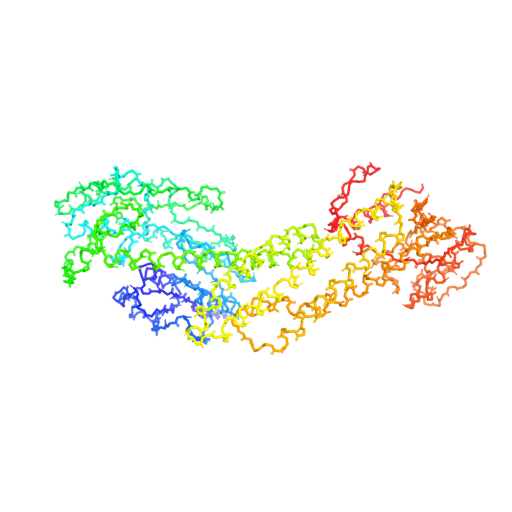 1.755 1.00 65.56 118 ALA A CA 1
ATOM 900 C C . ALA A 1 118 ? -11.689 -5.894 1.497 1.00 65.56 118 ALA A C 1
ATOM 902 O O . ALA A 1 118 ? -11.530 -6.888 2.205 1.00 65.56 118 ALA A O 1
ATOM 903 N N . PHE A 1 119 ? -12.573 -5.855 0.501 1.00 76.19 119 PHE A N 1
ATOM 904 C CA . PHE A 1 119 ? -13.398 -7.006 0.116 1.00 76.19 119 PHE A CA 1
ATOM 905 C C . PHE A 1 119 ? -12.659 -8.010 -0.786 1.00 76.19 119 PHE A C 1
ATOM 907 O O . PHE A 1 119 ? -13.192 -9.073 -1.097 1.00 76.19 119 PHE A O 1
ATOM 914 N N . GLY A 1 120 ? -11.412 -7.713 -1.171 1.00 78.88 120 GLY A N 1
ATOM 915 C CA . GLY A 1 120 ? -10.651 -8.538 -2.108 1.00 78.88 120 GLY A CA 1
ATOM 916 C C . GLY A 1 120 ? -11.372 -8.633 -3.454 1.00 78.88 120 GLY A C 1
ATOM 917 O O . GLY A 1 120 ? -11.826 -7.620 -3.973 1.00 78.88 120 GLY A O 1
ATOM 918 N N . GLN A 1 121 ? -11.492 -9.850 -3.987 1.00 83.94 121 GLN A N 1
ATOM 919 C CA . GLN A 1 121 ? -12.226 -10.155 -5.225 1.00 83.94 121 GLN A CA 1
ATOM 920 C C . GLN A 1 121 ? -13.694 -10.566 -4.981 1.00 83.94 121 GLN A C 1
ATOM 922 O O . GLN A 1 121 ? -14.366 -11.034 -5.895 1.00 83.94 121 GLN A O 1
ATOM 927 N N . VAL A 1 122 ? -14.202 -10.455 -3.747 1.00 91.75 122 VAL A N 1
ATOM 928 C CA . VAL A 1 122 ? -15.580 -10.856 -3.422 1.00 91.75 122 VAL A CA 1
ATOM 929 C C . VAL A 1 122 ? -16.565 -9.798 -3.908 1.00 91.75 122 VAL A C 1
ATOM 931 O O . VAL A 1 122 ? -16.396 -8.624 -3.586 1.00 91.75 122 VAL A O 1
ATOM 934 N N . ASN A 1 123 ? -17.646 -10.225 -4.574 1.00 93.38 123 ASN A N 1
ATOM 935 C CA . ASN A 1 123 ? -18.770 -9.344 -4.892 1.00 93.38 123 ASN A CA 1
ATOM 936 C C . ASN A 1 123 ? -19.462 -8.887 -3.599 1.00 93.38 123 ASN A C 1
ATOM 938 O O . ASN A 1 123 ? -20.197 -9.660 -2.968 1.00 93.38 123 ASN A O 1
ATOM 942 N N . ALA A 1 124 ? -19.207 -7.652 -3.177 1.00 93.50 124 ALA A N 1
ATOM 943 C CA . ALA A 1 124 ? -19.504 -7.188 -1.830 1.00 93.50 124 ALA A CA 1
ATOM 944 C C . ALA A 1 124 ? -20.038 -5.754 -1.787 1.00 93.50 124 ALA A C 1
ATOM 946 O O . ALA A 1 124 ? -19.594 -4.889 -2.531 1.00 93.50 124 ALA A O 1
ATOM 947 N N . ARG A 1 125 ? -20.958 -5.472 -0.857 1.00 91.69 125 ARG A N 1
ATOM 948 C CA . ARG A 1 125 ? -21.442 -4.107 -0.572 1.00 91.69 125 ARG A CA 1
ATOM 949 C C . ARG A 1 125 ? -21.618 -3.848 0.915 1.00 91.69 125 ARG A C 1
ATOM 951 O O . ARG A 1 125 ? -21.875 -4.767 1.698 1.00 91.69 125 ARG A O 1
ATOM 958 N N . VAL A 1 126 ? -21.553 -2.573 1.284 1.00 90.62 126 VAL A N 1
ATOM 959 C CA . VAL A 1 126 ? -21.851 -2.102 2.640 1.00 90.62 126 VAL A CA 1
ATOM 960 C C . VAL A 1 126 ? -23.080 -1.217 2.616 1.00 90.62 126 VAL A C 1
ATOM 962 O O . VAL A 1 126 ? -23.196 -0.300 1.807 1.00 90.62 126 VAL A O 1
ATOM 965 N N . VAL A 1 127 ? -23.983 -1.476 3.548 1.00 90.50 127 VAL A N 1
ATOM 966 C CA . VAL A 1 127 ? -25.195 -0.702 3.756 1.00 90.50 127 VAL A CA 1
ATOM 967 C C . VAL A 1 127 ? -25.125 -0.028 5.121 1.00 90.50 127 VAL A C 1
ATOM 969 O O . VAL A 1 127 ? -25.048 -0.695 6.150 1.00 90.50 127 VAL A O 1
ATOM 972 N N . TYR A 1 128 ? -25.182 1.297 5.139 1.00 88.75 128 TYR A N 1
ATOM 973 C CA . TYR A 1 128 ? -25.211 2.113 6.343 1.00 88.75 128 TYR A CA 1
ATOM 974 C C . TYR A 1 128 ? -26.646 2.459 6.726 1.00 88.75 128 TYR A C 1
ATOM 976 O O . TYR A 1 128 ? -27.379 3.080 5.959 1.00 88.75 128 TYR A O 1
ATOM 984 N N . VAL A 1 129 ? -27.029 2.104 7.949 1.00 88.06 129 VAL A N 1
ATOM 985 C CA . VAL A 1 129 ? -28.342 2.409 8.529 1.00 88.06 129 VAL A CA 1
ATOM 986 C C . VAL A 1 129 ? -28.194 3.321 9.748 1.00 88.06 129 VAL A C 1
ATOM 988 O O . VAL A 1 129 ? -27.189 3.270 10.467 1.00 88.06 129 VAL A O 1
ATOM 991 N N . ARG A 1 130 ? -29.209 4.156 10.003 1.00 84.44 130 ARG A N 1
ATOM 992 C CA . ARG A 1 130 ? -29.311 4.967 11.230 1.00 84.44 130 ARG A CA 1
ATOM 993 C C . ARG A 1 130 ? -30.430 4.472 12.142 1.00 84.44 130 ARG A C 1
ATOM 995 O O . ARG A 1 130 ? -30.421 3.303 12.532 1.00 84.44 130 ARG A O 1
ATOM 1002 N N . ASP A 1 131 ? -31.337 5.354 12.550 1.00 87.56 131 ASP A N 1
ATOM 1003 C CA . ASP A 1 131 ? -32.315 5.121 13.606 1.00 87.56 131 ASP A CA 1
ATOM 1004 C C . ASP A 1 131 ? -33.455 4.224 13.104 1.00 87.56 131 ASP A C 1
ATOM 1006 O O . ASP A 1 131 ? -34.587 4.658 12.899 1.00 87.56 131 ASP A O 1
ATOM 1010 N N . VAL A 1 132 ? -33.140 2.949 12.870 1.00 91.62 132 VAL A N 1
ATOM 1011 C CA . VAL A 1 132 ? -34.103 1.947 12.414 1.00 91.62 132 VAL A CA 1
ATOM 1012 C C . VAL A 1 132 ? -35.154 1.740 13.499 1.00 91.62 132 VAL A C 1
ATOM 1014 O O . VAL A 1 132 ? -34.819 1.371 14.630 1.00 91.62 132 VAL A O 1
ATOM 1017 N N . TYR A 1 133 ? -36.419 1.931 13.139 1.00 94.00 133 TYR A N 1
ATOM 1018 C CA . TYR A 1 133 ? -37.561 1.732 14.027 1.00 94.00 133 TYR A CA 1
ATOM 1019 C C . TYR A 1 133 ? -38.630 0.868 13.353 1.00 94.00 133 TYR A C 1
ATOM 1021 O O . TYR A 1 133 ? -38.683 0.750 12.127 1.00 94.00 133 TYR A O 1
ATOM 1029 N N . GLY A 1 134 ? -39.471 0.221 14.157 1.00 94.06 134 GLY A N 1
ATOM 1030 C CA . GLY A 1 134 ? -40.503 -0.670 13.643 1.00 94.06 134 GLY A CA 1
ATOM 1031 C C . GLY A 1 134 ? -40.925 -1.753 14.633 1.00 94.06 134 GLY A C 1
ATOM 1032 O O . GLY A 1 134 ? -40.398 -1.838 15.751 1.00 94.06 134 GLY A O 1
ATOM 1033 N N . PRO A 1 135 ? -41.845 -2.638 14.216 1.00 91.88 135 PRO A N 1
ATOM 1034 C CA . PRO A 1 135 ? -42.126 -3.882 14.924 1.00 91.88 135 PRO A CA 1
ATOM 1035 C C . PRO A 1 135 ? -40.842 -4.663 15.247 1.00 91.88 135 PRO A C 1
ATOM 1037 O O . PRO A 1 135 ? -39.876 -4.609 14.494 1.00 91.88 135 PRO A O 1
ATOM 1040 N N . ARG A 1 136 ? -40.830 -5.423 16.350 1.00 91.12 136 ARG A N 1
ATOM 1041 C CA . ARG A 1 136 ? -39.690 -6.259 16.807 1.00 91.12 136 ARG A CA 1
ATOM 1042 C C . ARG A 1 136 ? -38.396 -5.512 17.168 1.00 91.12 136 ARG A C 1
ATOM 1044 O O . ARG A 1 136 ? -37.410 -6.165 17.517 1.00 91.12 136 ARG A O 1
ATOM 1051 N N . MET A 1 137 ? -38.368 -4.176 17.132 1.00 90.50 137 MET A N 1
ATOM 1052 C CA . MET A 1 137 ? -37.188 -3.420 17.563 1.00 90.50 137 MET A CA 1
ATOM 1053 C C . MET A 1 137 ? -36.821 -3.721 19.023 1.00 90.50 137 MET A C 1
ATOM 1055 O O . MET A 1 137 ? -37.691 -3.937 19.871 1.00 90.50 137 MET A O 1
ATOM 1059 N N . ASN A 1 138 ? -35.522 -3.727 19.327 1.00 86.19 138 ASN A N 1
ATOM 1060 C CA . ASN A 1 138 ? -35.062 -3.925 20.695 1.00 86.19 138 ASN A CA 1
ATOM 1061 C C . ASN A 1 138 ? -35.168 -2.613 21.491 1.00 86.19 138 ASN A C 1
ATOM 1063 O O . ASN A 1 138 ? -34.425 -1.669 21.227 1.00 86.19 138 ASN A O 1
ATOM 1067 N N . LEU A 1 139 ? -36.059 -2.590 22.485 1.00 85.94 139 LEU A N 1
ATOM 1068 C CA . LEU A 1 139 ? -36.311 -1.439 23.360 1.00 85.94 139 LEU A CA 1
ATOM 1069 C C . LEU A 1 139 ? -35.215 -1.207 24.416 1.00 85.94 139 LEU A C 1
ATOM 1071 O O . LEU A 1 139 ? -35.285 -0.232 25.162 1.00 85.94 139 LEU A O 1
ATOM 1075 N N . ASP A 1 140 ? -34.215 -2.081 24.507 1.00 79.12 140 ASP A N 1
ATOM 1076 C CA . ASP A 1 140 ? -33.088 -1.932 25.437 1.00 79.12 140 ASP A CA 1
ATOM 1077 C C . ASP A 1 140 ? -31.860 -1.290 24.771 1.00 79.12 140 ASP A C 1
ATOM 1079 O O . ASP A 1 140 ? -30.857 -1.010 25.425 1.00 79.12 140 ASP A O 1
ATOM 1083 N N . ARG A 1 141 ? -31.940 -1.007 23.463 1.00 75.38 141 ARG A N 1
ATOM 1084 C CA . ARG A 1 141 ? -30.880 -0.320 22.722 1.00 75.38 141 ARG A CA 1
ATOM 1085 C C . ARG A 1 141 ? -30.781 1.143 23.163 1.00 75.38 141 ARG A C 1
ATOM 1087 O O . ARG A 1 141 ? -31.768 1.875 23.143 1.00 75.38 141 ARG A O 1
ATOM 1094 N N . GLN A 1 142 ? -29.568 1.587 23.476 1.00 74.56 142 GLN A N 1
ATOM 1095 C CA . GLN A 1 142 ? -29.285 2.978 23.828 1.00 74.56 142 GLN A CA 1
ATOM 1096 C C . GLN A 1 142 ? -29.246 3.857 22.564 1.00 74.56 142 GLN A C 1
ATOM 1098 O O . GLN A 1 142 ? -28.233 3.947 21.877 1.00 74.56 142 GLN A O 1
ATOM 1103 N N . SER A 1 143 ? -30.383 4.466 22.220 1.00 81.94 143 SER A N 1
ATOM 1104 C CA . SER A 1 143 ? -30.538 5.468 21.154 1.00 81.94 143 SER A CA 1
ATOM 1105 C C . SER A 1 143 ? -31.674 6.421 21.528 1.00 81.94 143 SER A C 1
ATOM 1107 O O . SER A 1 143 ? -32.657 5.986 22.127 1.00 81.94 143 SER A O 1
ATOM 1109 N N . LEU A 1 144 ? -31.560 7.698 21.149 1.00 85.12 144 LEU A N 1
ATOM 1110 C CA . LEU A 1 144 ? -32.603 8.703 21.384 1.00 85.12 144 LEU A CA 1
ATOM 1111 C C . LEU A 1 144 ? -33.928 8.329 20.703 1.00 85.12 144 LEU A C 1
ATOM 1113 O O . LEU A 1 144 ? -34.992 8.450 21.298 1.00 85.12 144 LEU A O 1
ATOM 1117 N N . THR A 1 145 ? -33.884 7.812 19.475 1.00 89.06 145 THR A N 1
ATOM 1118 C CA . THR A 1 145 ? -35.098 7.364 18.778 1.00 89.06 145 THR A CA 1
ATOM 1119 C C . THR A 1 145 ? -35.747 6.196 19.519 1.00 89.06 145 THR A C 1
ATOM 1121 O O . THR A 1 145 ? -36.950 6.213 19.775 1.00 89.06 145 THR A O 1
ATOM 1124 N N . VAL A 1 146 ? -34.954 5.207 19.943 1.00 87.75 146 VAL A N 1
ATOM 1125 C CA . VAL A 1 146 ? -35.468 4.042 20.684 1.00 87.75 146 VAL A CA 1
ATOM 1126 C C . VAL A 1 146 ? -36.027 4.450 22.048 1.00 87.75 146 VAL A C 1
ATOM 1128 O O . VAL A 1 146 ? -37.072 3.933 22.440 1.00 87.75 146 VAL A O 1
ATOM 1131 N N . SER A 1 147 ? -35.392 5.388 22.759 1.00 88.12 147 SER A N 1
ATOM 1132 C CA . SER A 1 147 ? -35.882 5.861 24.057 1.00 88.12 147 SER A CA 1
ATOM 1133 C C . SER A 1 147 ? -37.214 6.605 23.934 1.00 88.12 147 SER A C 1
ATOM 1135 O O . SER A 1 147 ? -38.105 6.369 24.749 1.00 88.12 147 SER A O 1
ATOM 1137 N N . LEU A 1 148 ? -37.399 7.416 22.887 1.00 91.56 148 LEU A N 1
ATOM 1138 C CA . LEU A 1 148 ? -38.669 8.093 22.608 1.00 91.56 148 LEU A CA 1
ATOM 1139 C C . LEU A 1 148 ? -39.789 7.098 22.282 1.00 91.56 148 LEU A C 1
ATOM 1141 O O . LEU A 1 148 ? -40.879 7.197 22.845 1.00 91.56 148 LEU A O 1
ATOM 1145 N N . PHE A 1 149 ? -39.526 6.089 21.446 1.00 92.75 149 PHE A N 1
ATOM 1146 C CA . PHE A 1 149 ? -40.507 5.029 21.198 1.00 92.75 149 PHE A CA 1
ATOM 1147 C C . PHE A 1 149 ? -40.802 4.203 22.456 1.00 92.75 149 PHE A C 1
ATOM 1149 O O . PHE A 1 149 ? -41.962 3.904 22.728 1.00 92.75 149 PHE A O 1
ATOM 1156 N N . LYS A 1 150 ? -39.782 3.850 23.250 1.00 89.69 150 LYS A N 1
ATOM 1157 C CA . LYS A 1 150 ? -39.951 3.134 24.526 1.00 89.69 150 LYS A CA 1
ATOM 1158 C C . LYS A 1 150 ? -40.843 3.928 25.478 1.00 89.69 150 LYS A C 1
ATOM 1160 O O . LYS A 1 150 ? -41.756 3.360 26.074 1.00 89.69 150 LYS A O 1
ATOM 1165 N N . ALA A 1 151 ? -40.605 5.233 25.587 1.00 89.12 151 ALA A N 1
ATOM 1166 C CA . ALA A 1 151 ? -41.424 6.128 26.386 1.00 89.12 151 ALA A CA 1
ATOM 1167 C C . ALA A 1 151 ? -42.869 6.181 25.875 1.00 89.12 151 ALA A C 1
ATOM 1169 O O . ALA A 1 151 ? -43.789 6.016 26.671 1.00 89.12 151 ALA A O 1
ATOM 1170 N N . ALA A 1 152 ? -43.079 6.284 24.561 1.00 90.75 152 ALA A N 1
ATOM 1171 C CA . ALA A 1 152 ? -44.419 6.275 23.983 1.00 90.75 152 ALA A CA 1
ATOM 1172 C C . ALA A 1 152 ? -45.176 4.954 24.220 1.00 90.75 152 ALA A C 1
ATOM 1174 O O . ALA A 1 152 ? -46.347 4.973 24.593 1.00 90.75 152 ALA A O 1
ATOM 1175 N N . ILE A 1 153 ? -44.498 3.811 24.077 1.00 89.31 153 ILE A N 1
ATOM 1176 C CA . ILE A 1 153 ? -45.073 2.472 24.286 1.00 89.31 153 ILE A CA 1
ATOM 1177 C C . ILE A 1 153 ? -45.506 2.271 25.745 1.00 89.31 153 ILE A C 1
ATOM 1179 O O . ILE A 1 153 ? -46.589 1.745 26.011 1.00 89.31 153 ILE A O 1
ATOM 1183 N N . PHE A 1 154 ? -44.663 2.674 26.699 1.00 87.00 154 PHE A N 1
ATOM 1184 C CA . PHE A 1 154 ? -44.898 2.428 28.124 1.00 87.00 154 PHE A CA 1
ATOM 1185 C C . PHE A 1 154 ? -45.546 3.601 28.869 1.00 87.00 154 PHE A C 1
ATOM 1187 O O . PHE A 1 154 ? -45.908 3.443 30.033 1.00 87.00 154 PHE A O 1
ATOM 1194 N N . GLY A 1 155 ? -45.778 4.742 28.216 1.00 86.00 155 GLY A N 1
ATOM 1195 C CA . GLY A 1 155 ? -46.389 5.920 28.840 1.00 86.00 155 GLY A CA 1
ATOM 1196 C C . GLY A 1 155 ? -45.441 6.736 29.722 1.00 86.00 155 GLY A C 1
ATOM 1197 O O . GLY A 1 155 ? -45.892 7.326 30.698 1.00 86.00 155 GLY A O 1
ATOM 1198 N N . PHE A 1 156 ? -44.139 6.744 29.432 1.00 87.06 156 PHE A N 1
ATOM 1199 C CA . PHE A 1 156 ? -43.173 7.581 30.150 1.00 87.06 156 PHE A CA 1
ATOM 1200 C C . PHE A 1 156 ? -43.056 8.978 29.523 1.00 87.06 156 PHE A C 1
ATOM 1202 O O . PHE A 1 156 ? -43.382 9.149 28.344 1.00 87.06 156 PHE A O 1
ATOM 1209 N N . PRO A 1 157 ? -42.532 9.973 30.263 1.00 87.31 157 PRO A N 1
ATOM 1210 C CA . PRO A 1 157 ? -42.186 11.261 29.680 1.00 87.31 157 PRO A CA 1
ATOM 1211 C C . PRO A 1 157 ? -41.199 11.120 28.511 1.00 87.31 157 PRO A C 1
ATOM 1213 O O . PRO A 1 157 ? -40.192 10.412 28.598 1.00 87.31 157 PRO A O 1
ATOM 1216 N N . LEU A 1 158 ? -41.485 11.823 27.417 1.00 90.94 158 LEU A N 1
ATOM 1217 C CA . LEU A 1 158 ? -40.634 11.944 26.238 1.00 90.94 158 LEU A CA 1
ATOM 1218 C C . LEU A 1 158 ? -39.510 12.938 26.549 1.00 90.94 158 LEU A C 1
ATOM 1220 O O . LEU A 1 158 ? -39.681 14.152 26.424 1.00 90.94 158 LEU A O 1
ATOM 1224 N N . LYS A 1 159 ? -38.369 12.412 26.994 1.00 89.19 159 LYS A N 1
ATOM 1225 C CA . LYS A 1 159 ? -37.211 13.212 27.407 1.00 89.19 159 LYS A CA 1
ATOM 1226 C C . LYS A 1 159 ? -36.363 13.615 26.205 1.00 89.19 159 LYS A C 1
ATOM 1228 O O . LYS A 1 159 ? -35.875 12.761 25.467 1.00 89.19 159 LYS A O 1
ATOM 1233 N N . LEU A 1 160 ? -36.183 14.921 26.028 1.00 87.06 160 LEU A N 1
ATOM 1234 C CA . LEU A 1 160 ? -35.434 15.530 24.936 1.00 87.06 160 LEU A CA 1
ATOM 1235 C C . LEU A 1 160 ? -34.153 16.199 25.454 1.00 87.06 160 LEU A C 1
ATOM 1237 O O . LEU A 1 160 ? -34.216 16.942 26.437 1.00 87.06 160 LEU A O 1
ATOM 1241 N N . PRO A 1 161 ? -32.999 15.991 24.796 1.00 79.94 161 PRO A N 1
ATOM 1242 C CA . PRO A 1 161 ? -31.772 16.695 25.145 1.00 79.94 161 PRO A CA 1
ATOM 1243 C C . PRO A 1 161 ? -31.849 18.165 24.706 1.00 79.94 161 PRO A C 1
ATOM 1245 O O . PRO A 1 161 ? -32.174 18.458 23.552 1.00 79.94 161 PRO A O 1
ATOM 1248 N N . GLY A 1 162 ? -31.518 19.088 25.612 1.00 83.44 162 GLY A N 1
ATOM 1249 C CA . GLY A 1 162 ? -31.479 20.521 25.317 1.00 83.44 162 GLY A CA 1
ATOM 1250 C C . GLY A 1 162 ? -32.835 21.072 24.863 1.00 83.44 162 GLY A C 1
ATOM 1251 O O . GLY A 1 162 ? -33.867 20.819 25.481 1.00 83.44 162 GLY A O 1
ATOM 1252 N N . ASP A 1 163 ? -32.835 21.829 23.768 1.00 82.50 163 ASP A N 1
ATOM 1253 C CA . ASP A 1 163 ? -34.041 22.404 23.154 1.00 82.50 163 ASP A CA 1
ATOM 1254 C C . ASP A 1 163 ? -34.900 21.375 22.383 1.00 82.50 163 ASP A C 1
ATOM 1256 O O . ASP A 1 163 ? -36.069 21.645 22.077 1.00 82.50 163 ASP A O 1
ATOM 1260 N N . GLY A 1 164 ? -34.360 20.176 22.130 1.00 82.06 164 GLY A N 1
ATOM 1261 C CA . GLY A 1 164 ? -34.975 19.122 21.324 1.00 82.06 164 GLY A CA 1
ATOM 1262 C C . GLY A 1 164 ? -34.754 19.269 19.813 1.00 82.06 164 GLY A C 1
ATOM 1263 O O . GLY A 1 164 ? -35.386 18.542 19.044 1.00 82.06 164 GLY A O 1
ATOM 1264 N N . LEU A 1 165 ? -33.881 20.182 19.371 1.00 84.81 165 LEU A N 1
ATOM 1265 C CA . LEU A 1 165 ? -33.598 20.424 17.951 1.00 84.81 165 LEU A CA 1
ATOM 1266 C C . LEU A 1 165 ? -32.576 19.456 17.342 1.00 84.81 165 LEU A C 1
ATOM 1268 O O . LEU A 1 165 ? -32.419 19.454 16.122 1.00 84.81 165 LEU A O 1
ATOM 1272 N N . VAL A 1 166 ? -31.933 18.602 18.151 1.00 83.75 166 VAL A N 1
ATOM 1273 C CA . VAL A 1 166 ? -31.016 17.558 17.659 1.00 83.75 166 VAL A CA 1
ATOM 1274 C C . VAL A 1 166 ? -31.687 16.705 16.579 1.00 83.75 166 VAL A C 1
ATOM 1276 O O . VAL A 1 166 ? -32.846 16.300 16.731 1.00 83.75 166 VAL A O 1
ATOM 1279 N N . LYS A 1 167 ? -30.975 16.441 15.480 1.00 85.50 167 LYS A N 1
ATOM 1280 C CA . LYS A 1 167 ? -31.502 15.634 14.381 1.00 85.50 167 LYS A CA 1
ATOM 1281 C C . LYS A 1 167 ? -31.466 14.145 14.713 1.00 85.50 167 LYS A C 1
ATOM 1283 O O . LYS A 1 167 ? -30.482 13.605 15.212 1.00 85.50 167 LYS A O 1
ATOM 1288 N N . VAL A 1 168 ? -32.562 13.476 14.383 1.00 87.12 168 VAL A N 1
ATOM 1289 C CA . VAL A 1 168 ? -32.715 12.022 14.350 1.00 87.12 168 VAL A CA 1
ATOM 1290 C C . VAL A 1 168 ? -33.123 11.601 12.943 1.00 87.12 168 VAL A C 1
ATOM 1292 O O . VAL A 1 168 ? -33.722 12.372 12.190 1.00 87.12 168 VAL A O 1
ATOM 1295 N N . TYR A 1 169 ? -32.800 10.365 12.582 1.00 90.06 169 TYR A N 1
ATOM 1296 C CA . TYR A 1 169 ? -32.940 9.845 11.222 1.00 90.06 169 TYR A CA 1
ATOM 1297 C C . TYR A 1 169 ? -33.807 8.578 11.228 1.00 90.06 169 TYR A C 1
ATOM 1299 O O . TYR A 1 169 ? -33.319 7.496 10.878 1.00 90.06 169 TYR A O 1
ATOM 1307 N N . PRO A 1 170 ? -35.069 8.675 11.701 1.00 91.88 170 PRO A N 1
ATOM 1308 C CA . PRO A 1 170 ? -35.947 7.526 11.844 1.00 91.88 170 PRO A CA 1
ATOM 1309 C C . PRO A 1 170 ? -36.225 6.924 10.470 1.00 91.88 170 PRO A C 1
ATOM 1311 O O . PRO A 1 170 ? -36.804 7.579 9.611 1.00 91.88 170 PRO A O 1
ATOM 1314 N N . THR A 1 171 ? -35.824 5.672 10.272 1.00 92.75 171 THR A N 1
ATOM 1315 C CA . THR A 1 171 ? -36.073 4.937 9.024 1.00 92.75 171 THR A CA 1
ATOM 1316 C C . THR A 1 171 ? -36.871 3.683 9.341 1.00 92.75 171 THR A C 1
ATOM 1318 O O . THR A 1 171 ? -36.483 2.908 10.223 1.00 92.75 171 THR A O 1
ATOM 1321 N N . PHE A 1 172 ? -38.014 3.501 8.679 1.00 95.56 172 PHE A N 1
ATOM 1322 C CA . PHE A 1 172 ? -38.898 2.386 8.993 1.00 95.56 172 PHE A CA 1
ATOM 1323 C C . PHE A 1 172 ? -38.284 1.063 8.531 1.00 95.56 172 PHE A C 1
ATOM 1325 O O . PHE A 1 172 ? -37.680 0.976 7.463 1.00 95.56 172 PHE A O 1
ATOM 1332 N N . VAL A 1 173 ? -38.438 0.013 9.341 1.00 94.81 173 VAL A N 1
ATOM 1333 C CA . VAL A 1 173 ? -37.783 -1.284 9.114 1.00 94.81 173 VAL A CA 1
ATOM 1334 C C . VAL A 1 173 ? -38.044 -1.850 7.713 1.00 94.81 173 VAL A C 1
ATOM 1336 O O . VAL A 1 173 ? -37.113 -2.363 7.103 1.00 94.81 173 VAL A O 1
ATOM 1339 N N . ALA A 1 174 ? -39.256 -1.711 7.165 1.00 93.06 174 ALA A N 1
ATOM 1340 C CA . ALA A 1 174 ? -39.587 -2.234 5.837 1.00 93.06 174 ALA A CA 1
ATOM 1341 C C . ALA A 1 174 ? -38.796 -1.545 4.710 1.00 93.06 174 ALA A C 1
ATOM 1343 O O . ALA A 1 174 ? -38.292 -2.232 3.822 1.00 93.06 174 ALA A O 1
ATOM 1344 N N . ASP A 1 175 ? -38.606 -0.224 4.788 1.00 93.50 175 ASP A N 1
ATOM 1345 C CA . ASP A 1 175 ? -37.828 0.544 3.806 1.00 93.50 175 ASP A CA 1
ATOM 1346 C C . ASP A 1 175 ? -36.347 0.142 3.826 1.00 93.50 175 ASP A C 1
ATOM 1348 O O . ASP A 1 175 ? -35.694 0.044 2.784 1.00 93.50 175 ASP A O 1
ATOM 1352 N N . VAL A 1 176 ? -35.818 -0.161 5.017 1.00 93.94 176 VAL A N 1
ATOM 1353 C CA . VAL A 1 176 ? -34.445 -0.659 5.178 1.00 93.94 176 VAL A CA 1
ATOM 1354 C C . VAL A 1 176 ? -34.290 -2.045 4.554 1.00 93.94 176 VAL A C 1
ATOM 1356 O O . VAL A 1 176 ? -33.306 -2.291 3.862 1.00 93.94 176 VAL A O 1
ATOM 1359 N N . ILE A 1 177 ? -35.254 -2.950 4.753 1.00 94.38 177 ILE A N 1
ATOM 1360 C CA . ILE A 1 177 ? -35.232 -4.278 4.118 1.00 94.38 177 ILE A CA 1
ATOM 1361 C C . ILE A 1 177 ? -35.306 -4.155 2.599 1.00 94.38 177 ILE A C 1
ATOM 1363 O O . ILE A 1 177 ? -34.513 -4.786 1.901 1.00 94.38 177 ILE A O 1
ATOM 1367 N N . TYR A 1 178 ? -36.186 -3.294 2.088 1.00 91.12 178 TYR A N 1
ATOM 1368 C CA . TYR A 1 178 ? -36.249 -2.995 0.662 1.00 91.12 178 TYR A CA 1
ATOM 1369 C C . TYR A 1 178 ? -34.893 -2.504 0.134 1.00 91.12 178 TYR A C 1
ATOM 1371 O O . TYR A 1 178 ? -34.363 -3.067 -0.823 1.00 91.12 178 TYR A O 1
ATOM 1379 N N . GLY A 1 179 ? -34.258 -1.546 0.814 1.00 91.25 179 GLY A N 1
ATOM 1380 C CA . GLY A 1 179 ? -32.931 -1.056 0.438 1.00 91.25 179 GLY A CA 1
ATOM 1381 C C . GLY A 1 179 ? -31.835 -2.128 0.494 1.00 91.25 179 GLY A C 1
ATOM 1382 O O . GLY A 1 179 ? -31.029 -2.216 -0.427 1.00 91.25 179 GLY A O 1
ATOM 1383 N N . ILE A 1 180 ? -31.828 -2.996 1.513 1.00 93.44 180 ILE A N 1
ATOM 1384 C CA . ILE A 1 180 ? -30.884 -4.125 1.621 1.00 93.44 180 ILE A CA 1
ATOM 1385 C C . ILE A 1 180 ? -31.064 -5.103 0.453 1.00 93.44 180 ILE A C 1
ATOM 1387 O O . ILE A 1 180 ? -30.080 -5.542 -0.142 1.00 93.44 180 ILE A O 1
ATOM 1391 N N . THR A 1 181 ? -32.308 -5.438 0.104 1.00 91.25 181 THR A N 1
ATOM 1392 C CA . THR A 1 181 ? -32.585 -6.342 -1.023 1.00 91.25 181 THR A CA 1
ATOM 1393 C C . THR A 1 181 ? -32.171 -5.718 -2.355 1.00 91.25 181 THR A C 1
ATOM 1395 O O . THR A 1 181 ? -31.477 -6.366 -3.136 1.00 91.25 181 THR A O 1
ATOM 1398 N N . LYS A 1 182 ? -32.477 -4.436 -2.590 1.00 89.25 182 LYS A N 1
ATOM 1399 C CA . LYS A 1 182 ? -32.009 -3.702 -3.775 1.00 89.25 182 LYS A CA 1
ATOM 1400 C C . LYS A 1 182 ? -30.488 -3.618 -3.844 1.00 89.25 182 LYS A C 1
ATOM 1402 O O . LYS A 1 182 ? -29.926 -3.844 -4.907 1.00 89.25 182 LYS A O 1
ATOM 1407 N N . ALA A 1 183 ? -29.817 -3.378 -2.721 1.00 90.62 183 ALA A N 1
ATOM 1408 C CA . ALA A 1 183 ? -28.361 -3.361 -2.661 1.00 90.62 183 ALA A CA 1
ATOM 1409 C C . ALA A 1 183 ? -27.752 -4.729 -3.0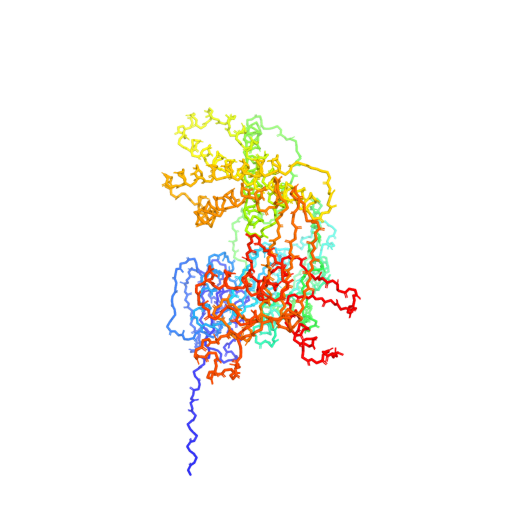07 1.00 90.62 183 ALA A C 1
ATOM 1411 O O . ALA A 1 183 ? -26.746 -4.782 -3.710 1.00 90.62 183 ALA A O 1
ATOM 1412 N N . MET A 1 184 ? -28.344 -5.841 -2.555 1.00 93.25 184 MET A N 1
ATOM 1413 C CA . MET A 1 184 ? -27.807 -7.164 -2.885 1.00 93.25 184 MET A CA 1
ATOM 1414 C C . MET A 1 184 ? -28.085 -7.595 -4.332 1.00 93.25 184 MET A C 1
ATOM 1416 O O . MET A 1 184 ? -27.208 -8.168 -4.984 1.00 93.25 184 MET A O 1
ATOM 1420 N N . PHE A 1 185 ? -29.299 -7.364 -4.819 1.00 90.88 185 PHE A N 1
ATOM 1421 C CA . PHE A 1 185 ? -29.757 -7.930 -6.089 1.00 90.88 185 PHE A CA 1
ATOM 1422 C C . PHE A 1 185 ? -29.711 -6.943 -7.263 1.00 90.88 185 PHE A C 1
ATOM 1424 O O . PHE A 1 185 ? -29.873 -7.364 -8.405 1.00 90.88 185 PHE A O 1
ATOM 1431 N N . GLY A 1 186 ? -29.480 -5.655 -7.006 1.00 86.06 186 GLY A N 1
ATOM 1432 C CA . GLY A 1 186 ? -29.351 -4.624 -8.033 1.00 86.06 186 GLY A CA 1
ATOM 1433 C C . GLY A 1 186 ? -28.107 -4.800 -8.906 1.00 86.06 186 GLY A C 1
ATOM 1434 O O . GLY A 1 186 ? -27.082 -5.327 -8.471 1.00 86.06 186 GLY A O 1
ATOM 1435 N N . ALA A 1 187 ? -28.196 -4.346 -10.155 1.00 81.69 187 ALA A N 1
ATOM 1436 C CA . ALA A 1 187 ? -27.052 -4.295 -11.058 1.00 81.69 187 ALA A CA 1
ATOM 1437 C C . ALA A 1 187 ? -26.078 -3.179 -10.637 1.00 81.69 187 ALA A C 1
ATOM 1439 O O . ALA A 1 187 ? -26.497 -2.131 -10.152 1.00 81.69 187 ALA A O 1
ATOM 1440 N N . GLY A 1 188 ? -24.772 -3.405 -10.812 1.00 83.06 188 GLY A N 1
ATOM 1441 C CA . GLY A 1 188 ? -23.740 -2.394 -10.545 1.00 83.06 188 GLY A CA 1
ATOM 1442 C C . GLY A 1 188 ? -23.525 -2.033 -9.069 1.00 83.06 188 GLY A C 1
ATOM 1443 O O . GLY A 1 188 ? -22.805 -1.079 -8.787 1.00 83.06 188 GLY A O 1
ATOM 1444 N N . THR A 1 189 ? -24.118 -2.770 -8.123 1.00 86.62 189 THR A N 1
ATOM 1445 C CA . THR A 1 189 ? -23.988 -2.502 -6.678 1.00 86.62 189 THR A CA 1
ATOM 1446 C C . THR A 1 189 ? -22.729 -3.100 -6.044 1.00 86.62 189 THR A C 1
ATOM 1448 O O . THR A 1 189 ? -22.497 -2.915 -4.849 1.00 86.62 189 THR A O 1
ATOM 1451 N N . ASP A 1 190 ? -21.910 -3.810 -6.821 1.00 88.88 190 ASP A N 1
ATOM 1452 C CA . ASP A 1 190 ? -20.651 -4.383 -6.347 1.00 88.88 190 ASP A CA 1
ATOM 1453 C C . ASP A 1 190 ? -19.643 -3.288 -5.962 1.00 88.88 190 ASP A C 1
ATOM 1455 O O . ASP A 1 190 ? -19.531 -2.259 -6.628 1.00 88.88 190 ASP A O 1
ATOM 1459 N N . GLY A 1 191 ? -18.953 -3.480 -4.842 1.00 86.50 191 GLY A N 1
ATOM 1460 C CA . GLY A 1 191 ? -18.037 -2.518 -4.234 1.00 86.50 191 GLY A CA 1
ATOM 1461 C C . GLY A 1 191 ? -18.708 -1.270 -3.647 1.00 86.50 191 GLY A C 1
ATOM 1462 O O . GLY A 1 191 ? -18.015 -0.405 -3.104 1.00 86.50 191 GLY A O 1
ATOM 1463 N N . GLN A 1 192 ? -20.037 -1.138 -3.732 1.00 85.69 192 GLN A N 1
ATOM 1464 C CA . GLN A 1 192 ? -20.720 0.084 -3.317 1.00 85.69 192 GLN A CA 1
ATOM 1465 C C . GLN A 1 192 ? -20.924 0.189 -1.801 1.00 85.69 192 GLN A C 1
ATOM 1467 O O . GLN A 1 192 ? -21.085 -0.792 -1.069 1.00 85.69 192 GLN A O 1
ATOM 1472 N N . GLN A 1 193 ? -20.973 1.441 -1.346 1.00 86.25 193 GLN A N 1
ATOM 1473 C CA . GLN A 1 193 ? -21.321 1.832 0.013 1.00 86.25 193 GLN A CA 1
ATOM 1474 C C . GLN A 1 193 ? -22.566 2.716 -0.033 1.00 86.25 193 GLN A C 1
ATOM 1476 O O . GLN A 1 193 ? -22.525 3.803 -0.606 1.00 86.25 193 GLN A O 1
ATOM 1481 N N . LEU A 1 194 ? -23.664 2.243 0.554 1.00 85.00 194 LEU A N 1
ATOM 1482 C CA . LEU A 1 194 ? -24.996 2.828 0.397 1.00 85.00 194 LEU A CA 1
ATOM 1483 C C . LEU A 1 194 ? -25.561 3.269 1.744 1.00 85.00 194 LEU A C 1
ATOM 1485 O O . LEU A 1 194 ? -25.537 2.504 2.702 1.00 85.00 194 LEU A O 1
ATOM 1489 N N . ALA A 1 195 ? -26.108 4.479 1.823 1.00 86.94 195 ALA A N 1
ATOM 1490 C CA . ALA A 1 195 ? -26.822 4.968 3.001 1.00 86.94 195 ALA A CA 1
ATOM 1491 C C . ALA A 1 195 ? -28.336 4.754 2.843 1.00 86.94 195 ALA A C 1
ATOM 1493 O O . ALA A 1 195 ? -28.922 5.246 1.884 1.00 86.94 195 ALA A O 1
ATOM 1494 N N . LEU A 1 196 ? -28.967 4.051 3.791 1.00 88.69 196 LEU A N 1
ATOM 1495 C CA . LEU A 1 196 ? -30.418 3.817 3.830 1.00 88.69 196 LEU A CA 1
ATOM 1496 C C . LEU A 1 196 ? -31.069 4.633 4.952 1.00 88.69 196 LEU A C 1
ATOM 1498 O O . LEU A 1 196 ? -31.534 4.086 5.955 1.00 88.69 196 LEU A O 1
ATOM 1502 N N . PHE A 1 197 ? -31.018 5.956 4.817 1.00 86.62 197 PHE A N 1
ATOM 1503 C CA . PHE A 1 197 ? -31.733 6.917 5.659 1.00 86.62 197 PHE A CA 1
ATOM 1504 C C . PHE A 1 197 ? -31.837 8.274 4.948 1.00 86.62 197 PHE A C 1
ATOM 1506 O O . PHE A 1 197 ? -30.978 8.629 4.142 1.00 86.62 197 PHE A O 1
ATOM 1513 N N . GLU A 1 198 ? -32.867 9.056 5.274 1.00 83.62 198 GLU A N 1
ATOM 1514 C CA . GLU A 1 198 ? -33.096 10.373 4.665 1.00 83.62 198 GLU A CA 1
ATOM 1515 C C . GLU A 1 198 ? -32.034 11.402 5.073 1.00 83.62 198 GLU A C 1
ATOM 1517 O O . GLU A 1 198 ? -31.759 11.580 6.259 1.00 83.62 198 GLU A O 1
ATOM 1522 N N . ARG A 1 199 ? -31.477 12.152 4.113 1.00 78.38 199 ARG A N 1
ATOM 1523 C CA . ARG A 1 199 ? -30.362 13.091 4.365 1.00 78.38 199 ARG A CA 1
ATOM 1524 C C . ARG A 1 199 ? -30.729 14.240 5.310 1.00 78.38 199 ARG A C 1
ATOM 1526 O O . ARG A 1 199 ? -29.876 14.711 6.054 1.00 78.38 199 ARG A O 1
ATOM 1533 N N . GLN A 1 200 ? -31.978 14.705 5.279 1.00 80.00 200 GLN A N 1
ATOM 1534 C CA . GLN A 1 200 ? -32.401 15.889 6.037 1.00 80.00 200 GLN A CA 1
ATOM 1535 C C . GLN A 1 200 ? -32.668 15.605 7.525 1.00 80.00 200 GLN A C 1
ATOM 1537 O O . GLN A 1 200 ? -32.545 16.516 8.355 1.00 80.00 200 GLN A O 1
ATOM 1542 N N . GLY A 1 201 ? -33.059 14.369 7.859 1.00 85.25 201 GLY A N 1
ATOM 1543 C CA . GLY A 1 201 ? -33.526 13.981 9.192 1.00 85.25 201 GLY A CA 1
ATOM 1544 C C . GLY A 1 201 ? -34.694 14.830 9.725 1.00 85.25 201 GLY A C 1
ATOM 1545 O O . GLY A 1 201 ? -35.129 15.822 9.135 1.00 85.25 201 GLY A O 1
ATOM 1546 N N . VAL A 1 202 ? -35.189 14.489 10.911 1.00 90.25 202 VAL A N 1
ATOM 1547 C CA . VAL A 1 202 ? -36.193 15.279 11.648 1.00 90.25 202 VAL A CA 1
ATOM 1548 C C . VAL A 1 202 ? -35.636 15.669 13.009 1.00 90.25 202 VAL A C 1
ATOM 1550 O O . VAL A 1 202 ? -34.742 15.005 13.520 1.00 90.25 202 VAL A O 1
ATOM 1553 N N . SER A 1 203 ? -36.117 16.752 13.619 1.00 91.62 203 SER A N 1
ATOM 1554 C CA . SER A 1 203 ? -35.709 17.057 14.995 1.00 91.62 203 SER A CA 1
ATOM 1555 C C . SER A 1 203 ? -36.314 16.043 15.970 1.00 91.62 203 SER A C 1
ATOM 1557 O O . SER A 1 203 ? -37.419 15.531 15.752 1.00 91.62 203 SER A O 1
ATOM 1559 N N . ALA A 1 204 ? -35.620 15.777 17.076 1.00 89.94 204 ALA A N 1
ATOM 1560 C CA . ALA A 1 204 ? -36.134 14.929 18.148 1.00 89.94 204 ALA A CA 1
ATOM 1561 C C . ALA A 1 204 ? -37.473 15.453 18.697 1.00 89.94 204 ALA A C 1
ATOM 1563 O O . ALA A 1 204 ? -38.364 14.665 19.010 1.00 89.94 204 ALA A O 1
ATOM 1564 N N . LEU A 1 205 ? -37.658 16.778 18.730 1.00 92.31 205 LEU A N 1
ATOM 1565 C CA . LEU A 1 205 ? -38.927 17.416 19.071 1.00 92.31 205 LEU A CA 1
ATOM 1566 C C . LEU A 1 205 ? -40.049 17.069 18.080 1.00 92.31 205 LEU A C 1
ATOM 1568 O O . LEU A 1 205 ? -41.165 16.786 18.514 1.00 92.31 205 LEU A O 1
ATOM 1572 N N . THR A 1 206 ? -39.782 17.067 16.770 1.00 94.62 206 THR A N 1
ATOM 1573 C CA . THR A 1 206 ? -40.778 16.674 15.758 1.00 94.62 206 THR A CA 1
ATOM 1574 C C . THR A 1 206 ? -41.188 15.215 15.931 1.00 94.62 206 THR A C 1
ATOM 1576 O O . THR A 1 206 ? -42.383 14.917 15.939 1.00 94.62 206 THR A O 1
ATOM 1579 N N . LEU A 1 207 ? -40.223 14.312 16.135 1.00 95.19 207 LEU A N 1
ATOM 1580 C CA . LEU A 1 207 ? -40.515 12.903 16.405 1.00 95.19 207 LEU A CA 1
ATOM 1581 C C . LEU A 1 207 ? -41.332 12.732 17.697 1.00 95.19 207 LEU A C 1
ATOM 1583 O O . LEU A 1 207 ? -42.338 12.025 17.697 1.00 95.19 207 LEU A O 1
ATOM 1587 N N . ALA A 1 208 ? -40.951 13.415 18.780 1.00 95.06 208 ALA A N 1
ATOM 1588 C CA . ALA A 1 208 ? -41.664 13.365 20.055 1.00 95.06 208 ALA A CA 1
ATOM 1589 C C . ALA A 1 208 ? -43.107 13.876 19.945 1.00 95.06 208 ALA A C 1
ATOM 1591 O O . ALA A 1 208 ? -44.014 13.232 20.463 1.00 95.06 208 ALA A O 1
ATOM 1592 N N . LYS A 1 209 ? -43.349 14.981 19.228 1.00 95.25 209 LYS A N 1
ATOM 1593 C CA . LYS A 1 209 ? -44.707 15.494 18.983 1.00 95.25 209 LYS A CA 1
ATOM 1594 C C . LYS A 1 209 ? -45.565 14.507 18.190 1.00 95.25 209 LYS A C 1
ATOM 1596 O O . LYS A 1 209 ? -46.725 14.304 18.531 1.00 95.25 209 LYS A O 1
ATOM 1601 N N . LYS A 1 210 ? -45.000 13.863 17.163 1.00 95.81 210 LYS A N 1
ATOM 1602 C CA . LYS A 1 210 ? -45.713 12.831 16.391 1.00 95.81 210 LYS A CA 1
ATOM 1603 C C . LYS A 1 210 ? -46.047 11.608 17.250 1.00 95.81 210 LYS A C 1
ATOM 1605 O O . LYS A 1 210 ? -47.173 11.126 17.208 1.00 95.81 210 LYS A O 1
ATOM 1610 N N . LEU A 1 211 ? -45.113 11.160 18.090 1.00 94.81 211 LEU A N 1
ATOM 1611 C CA . LEU A 1 211 ? -45.353 10.085 19.059 1.00 94.81 211 LEU A CA 1
ATOM 1612 C C . LEU A 1 211 ? -46.417 10.461 20.097 1.00 94.81 211 LEU A C 1
ATOM 1614 O O . LEU A 1 211 ? -47.280 9.645 20.394 1.00 94.81 211 LEU A O 1
ATOM 1618 N N . GLN A 1 212 ? -46.384 11.691 20.615 1.00 93.81 212 GLN A N 1
ATOM 1619 C CA . GLN A 1 212 ? -47.397 12.222 21.529 1.00 93.81 212 GLN A CA 1
ATOM 1620 C C . GLN A 1 212 ? -48.790 12.218 20.893 1.00 93.81 212 GLN A C 1
ATOM 1622 O O . GLN A 1 212 ? -49.732 11.754 21.522 1.00 93.81 212 GLN A O 1
ATOM 1627 N N . ALA A 1 213 ? -48.911 12.669 19.642 1.00 92.62 213 ALA A N 1
ATOM 1628 C CA . ALA A 1 213 ? -50.187 12.736 18.932 1.00 92.62 213 ALA A CA 1
ATOM 1629 C C . ALA A 1 213 ? -50.772 11.360 18.564 1.00 92.62 213 ALA A C 1
ATOM 1631 O O . ALA A 1 213 ? -51.985 11.227 18.426 1.00 92.62 213 ALA A O 1
ATOM 1632 N N . LYS A 1 214 ? -49.922 10.345 18.368 1.00 91.19 214 LYS A N 1
ATOM 1633 C CA . LYS A 1 214 ? -50.329 8.993 17.939 1.00 91.19 214 LYS A CA 1
ATOM 1634 C C . LYS A 1 214 ? -50.373 7.970 19.075 1.00 91.19 214 LYS A C 1
ATOM 1636 O O . LYS A 1 214 ? -50.796 6.835 18.859 1.00 91.19 214 LYS A O 1
ATOM 1641 N N . SER A 1 215 ? -49.923 8.337 20.271 1.00 86.75 215 SER A N 1
ATOM 1642 C CA . SER A 1 215 ? -49.987 7.467 21.441 1.00 86.75 215 SER A CA 1
ATOM 1643 C C . SER A 1 215 ? -51.408 7.402 21.990 1.00 86.75 215 SER A C 1
ATOM 1645 O O . SER A 1 215 ? -52.098 8.410 22.089 1.00 86.75 215 SER A O 1
ATOM 1647 N N . SER A 1 216 ? -51.829 6.216 22.429 1.00 80.88 216 SER A N 1
ATOM 1648 C CA . SER A 1 216 ? -53.089 6.033 23.160 1.00 80.88 216 SER A CA 1
ATOM 1649 C C . SER A 1 216 ? -52.994 6.455 24.635 1.00 80.88 216 SER A C 1
ATOM 1651 O O . SER A 1 216 ? -53.910 6.193 25.410 1.00 80.88 216 SER A O 1
ATOM 1653 N N . ARG A 1 217 ? -51.850 7.004 25.060 1.00 82.44 217 ARG A N 1
ATOM 1654 C CA . ARG A 1 217 ? -51.547 7.418 26.435 1.00 82.44 217 ARG A CA 1
ATOM 1655 C C . ARG A 1 217 ? -51.204 8.900 26.454 1.00 82.44 217 ARG A C 1
ATOM 1657 O O . ARG A 1 217 ? -50.592 9.400 25.515 1.00 82.44 217 ARG A O 1
ATOM 1664 N N . GLU A 1 218 ? -51.508 9.572 27.557 1.00 85.44 218 GLU A N 1
ATOM 1665 C CA . GLU A 1 218 ? -51.082 10.954 27.766 1.00 85.44 218 GLU A CA 1
ATOM 1666 C C . GLU A 1 218 ? -49.562 11.003 28.004 1.00 85.44 218 GLU A C 1
ATOM 1668 O O . GLU A 1 218 ? -49.056 10.507 29.011 1.00 85.44 218 GLU A O 1
ATOM 1673 N N . LEU A 1 219 ? -48.816 11.559 27.045 1.00 90.19 219 LEU A N 1
ATOM 1674 C CA . LEU A 1 219 ? -47.357 11.684 27.119 1.00 90.19 219 LEU A CA 1
ATOM 1675 C C . LEU A 1 219 ? -46.967 13.135 27.404 1.00 90.19 219 LEU A C 1
ATOM 1677 O O . LEU A 1 219 ? -47.419 14.046 26.712 1.00 90.19 219 LEU A O 1
ATOM 1681 N N . LYS A 1 220 ? -46.071 13.356 28.372 1.00 90.69 220 LYS A N 1
ATOM 1682 C CA . LYS A 1 220 ? -45.459 14.670 28.637 1.00 90.69 220 LYS A CA 1
ATOM 1683 C C . LYS A 1 220 ? -44.109 14.775 27.934 1.00 90.69 220 LYS A C 1
ATOM 1685 O O . LYS A 1 220 ? -43.339 13.820 27.956 1.00 90.69 220 LYS A O 1
ATOM 1690 N N . ILE A 1 221 ? -43.813 15.923 27.327 1.00 91.94 221 ILE A N 1
ATOM 1691 C CA . ILE A 1 221 ? -42.496 16.205 26.738 1.00 91.94 221 ILE A CA 1
ATOM 1692 C C . ILE A 1 221 ? -41.664 16.978 27.763 1.00 91.94 221 ILE A C 1
ATOM 1694 O O . ILE A 1 221 ? -42.052 18.066 28.180 1.00 91.94 221 ILE A O 1
ATOM 1698 N N . GLU A 1 222 ? -40.510 16.431 28.141 1.00 89.94 222 GLU A N 1
ATOM 1699 C CA . GLU A 1 222 ? -39.587 17.027 29.111 1.00 89.94 222 GLU A CA 1
ATOM 1700 C C . GLU A 1 222 ? -38.270 17.388 28.427 1.00 89.94 222 GLU A C 1
ATOM 1702 O O . GLU A 1 222 ? -37.666 16.559 27.748 1.00 89.94 222 GLU A O 1
ATOM 1707 N N . ARG A 1 223 ? -37.795 18.620 28.618 1.00 86.12 223 ARG A N 1
ATOM 1708 C CA . ARG A 1 223 ? -36.488 19.064 28.118 1.00 86.12 223 ARG A CA 1
ATOM 1709 C C . ARG A 1 223 ? -35.446 18.960 29.223 1.00 86.12 223 ARG A C 1
ATOM 1711 O O . ARG A 1 223 ? -35.678 19.429 30.333 1.00 86.12 223 ARG A O 1
ATOM 1718 N N . GLN A 1 224 ? -34.300 18.361 28.919 1.00 79.88 224 GLN A N 1
ATOM 1719 C CA . GLN A 1 224 ? -33.200 18.197 29.866 1.00 79.88 224 GLN A CA 1
ATOM 1720 C C . GLN A 1 224 ? -32.115 19.256 29.625 1.00 79.88 224 GLN A C 1
ATOM 1722 O O . GLN A 1 224 ? -31.401 19.215 28.618 1.00 79.88 224 GLN A O 1
ATOM 1727 N N . SER A 1 225 ? -31.984 20.199 30.564 1.00 60.56 225 SER A N 1
ATOM 1728 C CA . SER A 1 225 ? -30.926 21.219 30.580 1.00 60.56 225 SER A CA 1
ATOM 1729 C C . SER A 1 225 ? -29.555 20.596 30.877 1.00 60.56 225 SER A C 1
ATOM 1731 O O . SER A 1 225 ? -29.439 19.737 31.746 1.00 60.56 225 SER A O 1
ATOM 1733 N N . GLY A 1 226 ? -28.509 21.033 30.166 1.00 55.47 226 GLY A N 1
ATOM 1734 C CA . GLY A 1 226 ? -27.129 20.550 30.354 1.00 55.47 226 GLY A CA 1
ATOM 1735 C C . GLY A 1 226 ? -26.714 19.366 29.469 1.00 55.47 226 GLY A C 1
ATOM 1736 O O . GLY A 1 226 ? -25.568 18.925 29.543 1.00 55.47 226 GLY A O 1
ATOM 1737 N N . ALA A 1 227 ? -27.593 18.867 28.594 1.00 48.28 227 ALA A N 1
ATOM 1738 C CA . ALA A 1 227 ? -27.189 17.901 27.576 1.00 48.28 227 ALA A CA 1
ATOM 1739 C C . ALA A 1 227 ? -26.197 18.563 26.600 1.00 48.28 227 ALA A C 1
ATOM 1741 O O . ALA A 1 227 ? -26.523 19.574 25.973 1.00 48.28 227 ALA A O 1
ATOM 1742 N N . LYS A 1 228 ? -24.980 18.010 26.472 1.00 44.34 228 LYS A N 1
ATOM 1743 C CA . LYS A 1 228 ? -24.016 18.430 25.441 1.00 44.34 228 LYS A CA 1
ATOM 1744 C C . LYS A 1 228 ? -24.722 18.464 24.083 1.00 44.34 228 LYS A C 1
ATOM 1746 O O . LYS A 1 228 ? -25.407 17.500 23.743 1.00 44.34 228 LYS A O 1
ATOM 1751 N N . LYS A 1 229 ? -24.512 19.533 23.300 1.00 43.75 229 LYS A N 1
ATOM 1752 C CA . LYS A 1 229 ? -24.854 19.549 21.868 1.00 43.75 229 LYS A CA 1
ATOM 1753 C C . LYS A 1 229 ? -24.280 18.271 21.251 1.00 43.75 229 LYS A C 1
ATOM 1755 O O . LYS A 1 229 ? -23.060 18.122 21.197 1.00 43.75 229 LYS A O 1
ATOM 1760 N N . LEU A 1 230 ? -25.143 17.342 20.835 1.00 50.91 230 LEU A N 1
ATOM 1761 C CA . LEU A 1 230 ? -24.740 16.274 19.929 1.00 50.91 230 LEU A CA 1
ATOM 1762 C C . LEU A 1 230 ? -24.371 16.995 18.631 1.00 50.91 230 LEU A C 1
ATOM 1764 O O . LEU A 1 230 ? -25.246 17.501 17.936 1.00 50.91 230 LEU A O 1
ATOM 1768 N N . THR A 1 231 ? -23.079 17.173 18.379 1.00 43.75 231 THR A N 1
ATOM 1769 C CA . THR A 1 231 ? -22.600 17.814 17.157 1.00 43.75 231 THR A CA 1
ATOM 1770 C C . THR A 1 231 ? -22.938 16.907 15.979 1.00 43.75 231 THR A C 1
ATOM 1772 O O . THR A 1 231 ? -22.394 15.808 15.876 1.00 43.75 231 THR A O 1
ATOM 1775 N N . ASP A 1 232 ? -23.824 17.378 15.100 1.00 46.12 232 ASP A N 1
ATOM 1776 C CA . ASP A 1 232 ? -24.247 16.759 13.830 1.00 46.12 232 ASP A CA 1
ATOM 1777 C C . ASP A 1 232 ? -23.126 16.734 12.758 1.00 46.12 232 ASP A C 1
ATOM 1779 O O . ASP A 1 232 ? -23.378 16.564 11.569 1.00 46.12 232 ASP A O 1
ATOM 1783 N N . ASP A 1 233 ? -21.862 16.879 13.161 1.00 42.34 233 ASP A N 1
ATOM 1784 C CA . ASP A 1 233 ? -20.757 17.294 12.286 1.00 42.34 233 ASP A CA 1
ATOM 1785 C C . ASP A 1 233 ? -19.968 16.144 11.651 1.00 42.34 233 ASP A C 1
ATOM 1787 O O . ASP A 1 233 ? -18.790 16.257 11.314 1.00 42.34 233 ASP A O 1
ATOM 1791 N N . LEU A 1 234 ? -20.604 14.992 11.465 1.00 43.56 234 LEU A N 1
ATOM 1792 C CA . LEU A 1 234 ? -19.972 13.885 10.767 1.00 43.56 234 LEU A CA 1
ATOM 1793 C C . LEU A 1 234 ? -20.899 13.431 9.649 1.00 43.56 234 LEU A C 1
ATOM 1795 O O . LEU A 1 234 ? -21.951 12.854 9.900 1.00 43.56 234 LEU A O 1
ATOM 1799 N N . PHE A 1 235 ? -20.412 13.643 8.425 1.00 49.69 235 PHE A N 1
ATOM 1800 C CA . PHE A 1 235 ? -20.863 13.054 7.163 1.00 49.69 235 PHE A CA 1
ATOM 1801 C C . PHE A 1 235 ? -21.958 13.798 6.396 1.00 49.69 235 PHE A C 1
ATOM 1803 O O . PHE A 1 235 ? -23.127 13.423 6.418 1.00 49.69 235 PHE A O 1
ATOM 1810 N N . SER A 1 236 ? -21.538 14.757 5.568 1.00 43.50 236 SER A N 1
ATOM 1811 C CA . SER A 1 236 ? -22.375 15.277 4.481 1.00 43.50 236 SER A CA 1
ATOM 1812 C C . SER A 1 236 ? -21.801 15.108 3.067 1.00 43.50 236 SER A C 1
ATOM 1814 O O . SER A 1 236 ? -22.591 15.245 2.138 1.00 43.50 236 SER A O 1
ATOM 1816 N N . ASN A 1 237 ? -20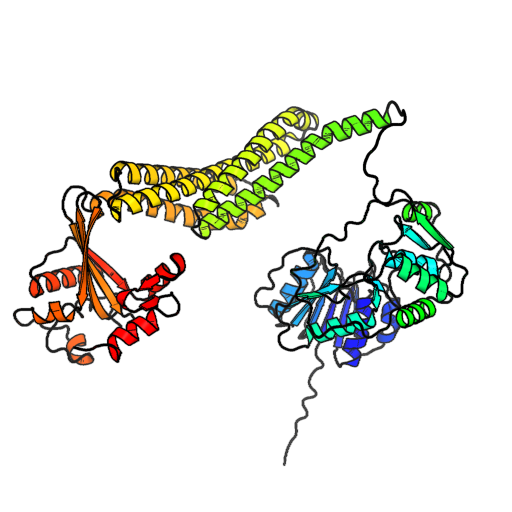.523 14.731 2.862 1.00 42.75 237 ASN A N 1
ATOM 1817 C CA . ASN A 1 237 ? -19.897 14.836 1.524 1.00 42.75 237 ASN A CA 1
ATOM 1818 C C . ASN A 1 237 ? -19.161 13.592 0.962 1.00 42.75 237 ASN A C 1
ATOM 1820 O O . ASN A 1 237 ? -18.581 13.703 -0.112 1.00 42.75 237 ASN A O 1
ATOM 1824 N N . GLN A 1 238 ? -19.154 12.421 1.620 1.00 49.38 238 GLN A N 1
ATOM 1825 C CA . GLN A 1 238 ? -18.386 11.249 1.124 1.00 49.38 238 GLN A CA 1
ATOM 1826 C C . GLN A 1 238 ? -19.180 9.954 0.898 1.00 49.38 238 GLN A C 1
ATOM 1828 O O . GLN A 1 238 ? -18.686 9.059 0.217 1.00 49.38 238 GLN A O 1
ATOM 1833 N N . LEU A 1 239 ? -20.397 9.828 1.431 1.00 54.69 239 LEU A N 1
ATOM 1834 C CA . LEU A 1 239 ? -21.239 8.668 1.135 1.00 54.69 239 LEU A CA 1
ATOM 1835 C C . LEU A 1 239 ? -21.991 8.930 -0.167 1.00 54.69 239 LEU A C 1
ATOM 1837 O O . LEU A 1 239 ? -22.717 9.920 -0.273 1.00 54.69 239 LEU A O 1
ATOM 1841 N N . LYS A 1 240 ? -21.821 8.043 -1.153 1.00 53.09 240 LYS A N 1
ATOM 1842 C CA . LYS A 1 240 ? -22.682 8.022 -2.335 1.00 53.09 240 LYS A CA 1
ATOM 1843 C C . LYS A 1 240 ? -24.069 7.580 -1.873 1.00 53.09 240 LYS A C 1
ATOM 1845 O O . LYS A 1 240 ? -24.307 6.408 -1.593 1.00 53.09 240 LYS A O 1
ATOM 1850 N N . PHE A 1 241 ? -24.977 8.537 -1.738 1.00 52.66 241 PHE A N 1
ATOM 1851 C CA . PHE A 1 241 ? -26.395 8.219 -1.673 1.00 52.66 241 PHE A CA 1
ATOM 1852 C C . PHE A 1 241 ? -26.771 7.648 -3.040 1.00 52.66 241 PHE A C 1
ATOM 1854 O O . PHE A 1 241 ? -26.440 8.251 -4.063 1.00 52.66 241 PHE A O 1
ATOM 1861 N N . SER A 1 242 ? -27.412 6.480 -3.072 1.00 53.56 242 SER A N 1
ATOM 1862 C CA . SER A 1 242 ? -28.083 6.068 -4.302 1.00 53.56 242 SER A CA 1
ATOM 1863 C C . SER A 1 242 ? -29.119 7.144 -4.613 1.00 53.56 242 SER A C 1
ATOM 1865 O O . SER A 1 242 ? -29.951 7.448 -3.760 1.00 53.56 242 SER A O 1
ATOM 1867 N N . ALA A 1 243 ? -29.057 7.726 -5.810 1.00 49.94 243 ALA A N 1
ATOM 1868 C CA . ALA A 1 243 ? -30.053 8.687 -6.279 1.00 49.94 243 ALA A CA 1
ATOM 1869 C C . ALA A 1 243 ? -31.466 8.070 -6.389 1.00 49.94 243 ALA A C 1
ATOM 1871 O O . ALA A 1 243 ? -32.427 8.790 -6.627 1.00 49.94 243 ALA A O 1
ATOM 1872 N N . GLU A 1 244 ? -31.597 6.750 -6.208 1.00 59.50 244 GLU A N 1
ATOM 1873 C CA . GLU A 1 244 ? -32.818 5.980 -6.451 1.00 59.50 244 GLU A CA 1
ATOM 1874 C C . GLU A 1 244 ? -33.498 5.443 -5.175 1.00 59.50 244 GLU A C 1
ATOM 1876 O O . GLU A 1 244 ? -34.582 4.865 -5.270 1.00 59.50 244 GLU A O 1
ATOM 1881 N N . TRP A 1 245 ? -32.902 5.585 -3.980 1.00 80.06 245 TRP A N 1
ATOM 1882 C CA . TRP A 1 245 ? -33.505 5.077 -2.735 1.00 80.06 245 TRP A CA 1
ATOM 1883 C C . TRP A 1 245 ? -34.038 6.207 -1.845 1.00 80.06 245 TRP A C 1
ATOM 1885 O O . TRP A 1 245 ? -33.283 7.069 -1.404 1.00 80.06 245 TRP A O 1
ATOM 1895 N N . HIS A 1 246 ? -35.333 6.139 -1.530 1.00 81.00 246 HIS A N 1
ATOM 1896 C CA . HIS A 1 246 ? -36.035 7.009 -0.585 1.00 81.00 246 HIS A CA 1
ATOM 1897 C C . HIS A 1 246 ? -36.972 6.183 0.300 1.00 81.00 246 HIS A C 1
ATOM 1899 O O . HIS A 1 246 ? -37.456 5.124 -0.114 1.00 81.00 246 HIS A O 1
ATOM 1905 N N . SER A 1 247 ? -37.241 6.671 1.513 1.00 85.38 247 SER A N 1
ATOM 1906 C CA . SER A 1 247 ? -38.199 6.041 2.425 1.00 85.38 247 SER A CA 1
ATOM 1907 C C . SER A 1 247 ? -39.603 6.112 1.820 1.00 85.38 247 SER A C 1
ATOM 1909 O O . SER A 1 247 ? -40.103 7.202 1.549 1.00 85.38 247 SER A O 1
ATOM 1911 N N . GLN A 1 248 ? -40.256 4.966 1.618 1.00 88.56 248 GLN A N 1
ATOM 1912 C CA . GLN A 1 248 ? -41.622 4.921 1.082 1.00 88.56 248 GLN A CA 1
ATOM 1913 C C . GLN A 1 248 ? -42.659 5.050 2.199 1.00 88.56 248 GLN A C 1
ATOM 1915 O O . GLN A 1 248 ? -43.737 5.605 1.993 1.00 88.56 248 GLN A O 1
ATOM 1920 N N . THR A 1 249 ? -42.328 4.567 3.399 1.00 92.31 249 THR A N 1
ATOM 1921 C CA . THR A 1 249 ? -43.222 4.653 4.555 1.00 92.31 249 THR A CA 1
ATOM 1922 C C . THR A 1 249 ? -43.189 6.058 5.145 1.00 92.31 249 THR A C 1
ATOM 1924 O O . THR A 1 249 ? -42.146 6.531 5.609 1.00 92.31 249 THR A O 1
ATOM 1927 N N . LEU A 1 250 ? -44.349 6.713 5.203 1.00 92.25 250 LEU A N 1
ATOM 1928 C CA . LEU A 1 250 ? -44.487 7.983 5.910 1.00 92.25 250 LEU A CA 1
ATOM 1929 C C . LEU A 1 250 ? -44.218 7.785 7.408 1.00 92.25 250 LEU A C 1
ATOM 1931 O O . LEU A 1 250 ? -44.648 6.801 8.010 1.00 92.25 250 LEU A O 1
ATOM 1935 N N . LEU A 1 251 ? -43.553 8.757 8.041 1.00 92.38 251 LEU A N 1
ATOM 1936 C CA . LEU A 1 251 ? -43.186 8.670 9.461 1.00 92.38 251 LEU A CA 1
ATOM 1937 C C . LEU A 1 251 ? -44.401 8.414 10.373 1.00 92.38 251 LEU A C 1
ATOM 1939 O O . LEU A 1 251 ? -44.296 7.644 11.324 1.00 92.38 251 LEU A O 1
ATOM 1943 N N . ASP A 1 252 ? -45.552 9.024 10.078 1.00 93.06 252 ASP A N 1
ATOM 1944 C CA . ASP A 1 252 ? -46.778 8.822 10.862 1.00 93.06 252 ASP A CA 1
ATOM 1945 C C . ASP A 1 252 ? -47.311 7.386 10.738 1.00 93.06 252 ASP A C 1
ATOM 1947 O O . ASP A 1 252 ? -47.639 6.768 11.751 1.00 93.06 252 ASP A O 1
ATOM 1951 N N . GLU A 1 253 ? -47.314 6.822 9.526 1.00 94.38 253 GLU A N 1
ATOM 1952 C CA . GLU A 1 253 ? -47.727 5.434 9.282 1.00 94.38 253 GLU A CA 1
ATOM 1953 C C . GLU A 1 253 ? -46.796 4.451 10.008 1.00 94.38 253 GLU A C 1
ATOM 1955 O O . GLU A 1 253 ? -47.241 3.534 10.706 1.00 94.38 253 GLU A O 1
ATOM 1960 N N . GLY A 1 254 ? -45.481 4.660 9.897 1.00 94.88 254 GLY A N 1
ATOM 1961 C CA . GLY A 1 254 ? -44.497 3.820 10.571 1.00 94.88 254 GLY A CA 1
ATOM 1962 C C . GLY A 1 254 ? -44.643 3.869 12.095 1.00 94.88 254 GLY A C 1
ATOM 1963 O O . GLY A 1 254 ? -44.527 2.830 12.759 1.00 94.88 254 GLY A O 1
ATOM 1964 N N . ILE A 1 255 ? -44.916 5.049 12.668 1.00 95.62 255 ILE A N 1
ATOM 1965 C CA . ILE A 1 255 ? -45.182 5.216 14.105 1.00 95.62 255 ILE A CA 1
ATOM 1966 C C . ILE A 1 255 ? -46.409 4.397 14.512 1.00 95.62 255 ILE A C 1
ATOM 1968 O O . ILE A 1 255 ? -46.314 3.599 15.446 1.00 95.62 255 ILE A O 1
ATOM 1972 N N . GLU A 1 256 ? -47.527 4.535 13.800 1.00 94.56 256 GLU A N 1
ATOM 1973 C CA . GLU A 1 256 ? -48.768 3.810 14.094 1.00 94.56 256 GLU A CA 1
ATOM 1974 C C . GLU A 1 256 ? -48.564 2.293 14.062 1.00 94.56 256 GLU A C 1
ATOM 1976 O O . GLU A 1 256 ? -48.934 1.590 15.006 1.00 94.56 256 GLU A O 1
ATOM 1981 N N . ARG A 1 257 ? -47.902 1.775 13.020 1.00 94.69 257 ARG A N 1
ATOM 1982 C CA . ARG A 1 257 ? -47.607 0.338 12.884 1.00 94.69 257 ARG A CA 1
ATOM 1983 C C . ARG A 1 257 ? -46.703 -0.164 14.008 1.00 94.69 257 ARG A C 1
ATOM 1985 O O . ARG A 1 257 ? -46.901 -1.273 14.511 1.00 94.69 257 ARG A O 1
ATOM 1992 N N . THR A 1 258 ? -45.741 0.654 14.432 1.00 94.75 258 THR A N 1
ATOM 1993 C CA . THR A 1 258 ? -44.837 0.333 15.543 1.00 94.75 258 THR A CA 1
ATOM 1994 C C . THR A 1 258 ? -45.589 0.290 16.871 1.00 94.75 258 THR A C 1
ATOM 1996 O O . THR A 1 258 ? -45.504 -0.707 17.586 1.00 94.75 258 THR A O 1
ATOM 1999 N N . LEU A 1 259 ? -46.364 1.328 17.194 1.00 92.69 259 LEU A N 1
ATOM 2000 C CA . LEU A 1 259 ? -47.138 1.393 18.435 1.00 92.69 259 LEU A CA 1
ATOM 2001 C C . LEU A 1 259 ? -48.182 0.273 18.501 1.00 92.69 259 LEU A C 1
ATOM 2003 O O . LEU A 1 259 ? -48.283 -0.401 19.525 1.00 92.69 259 LEU A O 1
ATOM 2007 N N . LYS A 1 260 ? -48.878 -0.004 17.390 1.00 93.06 260 LYS A N 1
ATOM 2008 C CA . LYS A 1 260 ? -49.838 -1.111 17.279 1.00 93.06 260 LYS A CA 1
ATOM 2009 C C . LYS A 1 260 ? -49.193 -2.468 17.561 1.00 93.06 260 LYS A C 1
ATOM 2011 O O . LYS A 1 260 ? -49.794 -3.288 18.244 1.00 93.06 260 LYS A O 1
ATOM 2016 N N . PHE A 1 261 ? -47.970 -2.711 17.083 1.00 91.19 261 PHE A N 1
ATOM 2017 C CA . PHE A 1 261 ? -47.256 -3.964 17.355 1.00 91.19 261 PHE A CA 1
ATOM 2018 C C . PHE A 1 261 ? -46.932 -4.157 18.845 1.00 91.19 261 PHE A C 1
ATOM 2020 O O . PHE A 1 261 ? -46.945 -5.281 19.343 1.00 91.19 261 PHE A O 1
ATOM 2027 N N . PHE A 1 262 ? -46.623 -3.072 19.559 1.00 89.38 262 PHE A N 1
ATOM 2028 C CA . PHE A 1 262 ? -46.310 -3.114 20.990 1.00 89.38 262 PHE A CA 1
ATOM 2029 C C . PHE A 1 262 ? -47.534 -2.903 21.897 1.00 89.38 262 PHE A C 1
ATOM 2031 O O . PHE A 1 262 ? -47.399 -2.971 23.123 1.00 89.38 262 PHE A O 1
ATOM 2038 N N . ALA A 1 263 ? -48.722 -2.693 21.321 1.00 84.12 263 ALA A N 1
ATOM 2039 C CA . ALA A 1 263 ? -49.962 -2.523 22.064 1.00 84.12 263 ALA A CA 1
ATOM 2040 C C . ALA A 1 263 ? -50.223 -3.741 22.966 1.00 84.12 263 ALA A C 1
ATOM 2042 O O . ALA A 1 263 ? -50.119 -4.891 22.543 1.00 84.12 263 ALA A O 1
ATOM 2043 N N . GLY A 1 264 ? -50.526 -3.492 24.241 1.00 70.94 264 GLY A N 1
ATOM 2044 C CA . GLY A 1 264 ? -50.811 -4.548 25.217 1.00 70.94 264 GLY A CA 1
ATOM 2045 C C . GLY A 1 264 ? -49.588 -5.243 25.835 1.00 70.94 264 GLY A C 1
ATOM 2046 O O . GLY A 1 264 ? -49.770 -6.064 26.736 1.00 70.94 264 GLY A O 1
ATOM 2047 N N . ARG A 1 265 ? -48.342 -4.908 25.450 1.00 75.88 265 ARG A N 1
ATOM 2048 C CA . ARG A 1 265 ? -47.162 -5.416 26.175 1.00 75.88 265 ARG A CA 1
ATOM 2049 C C . ARG A 1 265 ? -47.122 -4.855 27.597 1.00 75.88 265 ARG A C 1
ATOM 2051 O O . ARG A 1 265 ? -46.931 -3.658 27.807 1.00 75.88 265 ARG A O 1
ATOM 2058 N N . LYS A 1 266 ? -47.242 -5.743 28.586 1.00 63.81 266 LYS A N 1
ATOM 2059 C CA . LYS A 1 266 ? -46.984 -5.420 29.993 1.00 63.81 266 LYS A CA 1
ATOM 2060 C C . LYS A 1 266 ? -45.478 -5.242 30.208 1.00 63.81 266 LYS A C 1
ATOM 2062 O O . LYS A 1 266 ? -44.666 -5.942 29.602 1.00 63.81 266 LYS A O 1
ATOM 2067 N N . ARG A 1 267 ? -45.111 -4.284 31.061 1.00 56.91 267 ARG A N 1
ATOM 2068 C CA . ARG A 1 267 ? -43.732 -4.059 31.514 1.00 56.91 267 ARG A CA 1
ATOM 2069 C C . ARG A 1 267 ? -43.173 -5.373 32.077 1.00 56.91 267 ARG A C 1
ATOM 2071 O O . ARG A 1 267 ? -43.765 -5.935 32.992 1.00 56.91 267 ARG A O 1
ATOM 2078 N N . ALA A 1 268 ? -42.034 -5.842 31.568 1.00 53.66 268 ALA A N 1
ATOM 2079 C CA . ALA A 1 268 ? -41.200 -6.754 32.345 1.00 53.66 268 ALA A CA 1
ATOM 2080 C C . ALA A 1 268 ? -40.612 -5.927 33.497 1.00 53.66 268 ALA A C 1
ATOM 2082 O O . ALA A 1 268 ? -40.057 -4.854 33.246 1.00 53.66 268 ALA A O 1
ATOM 2083 N N . ALA A 1 269 ? -40.811 -6.346 34.747 1.00 40.31 269 ALA A N 1
ATOM 2084 C CA . ALA A 1 269 ? -40.285 -5.631 35.905 1.00 40.31 269 ALA A CA 1
ATOM 2085 C C . ALA A 1 269 ? -38.749 -5.575 35.816 1.00 40.31 269 ALA A C 1
ATOM 2087 O O . ALA A 1 269 ? -38.072 -6.573 36.032 1.00 40.31 269 ALA A O 1
ATOM 2088 N N . LEU A 1 270 ? -38.205 -4.418 35.437 1.00 41.06 270 LEU A N 1
ATOM 2089 C CA . LEU A 1 270 ? -36.781 -4.124 35.576 1.00 41.06 270 LEU A CA 1
ATOM 2090 C C . LEU A 1 270 ? -36.503 -3.763 37.045 1.00 41.06 270 LEU A C 1
ATOM 2092 O O . LEU A 1 270 ? -37.303 -3.012 37.616 1.00 41.06 270 LEU A O 1
ATOM 2096 N N . PRO A 1 271 ? -35.409 -4.263 37.652 1.00 37.31 271 PRO A N 1
ATOM 2097 C CA . PRO A 1 271 ? -34.981 -3.858 38.987 1.00 37.31 271 PRO A CA 1
ATOM 2098 C C . PRO A 1 271 ? -34.801 -2.328 39.074 1.00 37.31 271 PRO A C 1
ATOM 2100 O O . PRO A 1 271 ? -34.293 -1.737 38.114 1.00 37.31 271 PRO A O 1
ATOM 2103 N N . PRO A 1 272 ? -35.161 -1.679 40.201 1.00 39.91 272 PRO A N 1
ATOM 2104 C CA . PRO A 1 272 ? -35.145 -0.215 40.350 1.00 39.91 272 PRO A CA 1
ATOM 2105 C C . PRO A 1 272 ? -33.800 0.450 40.006 1.00 39.91 272 PRO A C 1
ATOM 2107 O O . PRO A 1 272 ? -33.760 1.578 39.518 1.00 39.91 272 PRO A O 1
ATOM 2110 N N . GLU A 1 273 ? -32.691 -0.269 40.191 1.00 40.56 273 GLU A N 1
ATOM 2111 C CA . GLU A 1 273 ? -31.330 0.216 39.930 1.00 40.56 273 GLU A CA 1
ATOM 2112 C C . GLU A 1 273 ? -31.037 0.459 38.435 1.00 40.56 273 GLU A C 1
ATOM 2114 O O . GLU A 1 273 ? -30.293 1.377 38.090 1.00 40.56 273 GLU A O 1
ATOM 2119 N N . GLN A 1 274 ? -31.665 -0.297 37.524 1.00 38.34 274 GLN A N 1
ATOM 2120 C CA . GLN A 1 274 ? -31.485 -0.130 36.070 1.00 38.34 274 GLN A CA 1
ATOM 2121 C C . GLN A 1 274 ? -32.374 0.977 35.483 1.00 38.34 274 GLN A C 1
ATOM 2123 O O . GLN A 1 274 ? -32.062 1.555 34.439 1.00 38.34 274 GLN A O 1
ATOM 2128 N N . GLU A 1 275 ? -33.479 1.303 36.157 1.00 35.38 275 GLU A N 1
ATOM 2129 C CA . GLU A 1 275 ? -34.401 2.367 35.749 1.00 35.38 275 GLU A CA 1
ATOM 2130 C C . GLU A 1 275 ? -33.806 3.760 36.033 1.00 35.38 275 GLU A C 1
ATOM 2132 O O . GLU A 1 275 ? -33.975 4.689 35.239 1.00 35.38 275 GLU A O 1
ATOM 2137 N N . ALA A 1 276 ? -33.008 3.874 37.102 1.00 35.06 276 ALA A N 1
ATOM 2138 C CA . ALA A 1 276 ? -32.233 5.069 37.416 1.00 35.06 276 ALA A CA 1
ATOM 2139 C C . ALA A 1 276 ? -31.052 5.281 36.449 1.00 35.06 276 ALA A C 1
ATOM 2141 O O . ALA A 1 276 ? -30.815 6.418 36.035 1.00 35.06 276 ALA A O 1
ATOM 2142 N N . SER A 1 277 ? -30.351 4.215 36.028 1.00 33.91 277 SER A N 1
ATOM 2143 C CA . SER A 1 277 ? -29.149 4.321 35.179 1.00 33.91 277 SER A CA 1
ATOM 2144 C C . SER A 1 277 ? -29.456 4.723 33.728 1.00 33.91 277 SER A C 1
ATOM 2146 O O . SER A 1 277 ? -28.692 5.466 33.117 1.00 33.91 277 SER A O 1
ATOM 2148 N N . LEU A 1 278 ? -30.596 4.287 33.179 1.00 35.22 278 LEU A N 1
ATOM 2149 C CA . LEU A 1 278 ? -31.022 4.601 31.804 1.00 35.22 278 LEU A CA 1
ATOM 2150 C C . LEU A 1 278 ? -31.458 6.062 31.615 1.00 35.22 278 LEU A C 1
ATOM 2152 O O . LEU A 1 278 ? -31.453 6.565 30.493 1.00 35.22 278 LEU A O 1
ATOM 2156 N N . LEU A 1 279 ? -31.838 6.742 32.699 1.00 36.97 279 LEU A N 1
ATOM 2157 C CA . LEU A 1 279 ? -32.257 8.145 32.693 1.00 36.97 279 LEU A CA 1
ATOM 2158 C C . LEU A 1 279 ? -31.128 9.124 33.049 1.00 36.97 279 LEU A C 1
ATOM 2160 O O . LEU A 1 279 ? -31.310 10.328 32.869 1.00 36.97 279 LEU A O 1
ATOM 2164 N N . THR A 1 280 ? -29.985 8.627 33.532 1.00 35.47 280 THR A N 1
ATOM 2165 C CA . THR A 1 280 ? -28.863 9.449 34.022 1.00 35.47 280 THR A CA 1
ATOM 2166 C C . THR A 1 280 ? -27.578 9.345 33.199 1.00 35.47 280 THR A C 1
ATOM 2168 O O . THR A 1 280 ? -26.701 10.185 33.378 1.00 35.47 280 THR A O 1
ATOM 2171 N N . SER A 1 281 ? -27.438 8.405 32.258 1.00 33.47 281 SER A N 1
ATOM 2172 C CA . SER A 1 281 ? -26.192 8.254 31.490 1.00 33.47 281 SER A CA 1
ATOM 2173 C C . SER A 1 281 ? -26.209 8.962 30.122 1.00 33.47 281 SER A C 1
ATOM 2175 O O . SER A 1 281 ? -26.197 8.320 29.072 1.00 33.47 281 SER A O 1
ATOM 2177 N N . LEU A 1 282 ? -26.161 10.296 30.127 1.00 29.38 282 LEU A N 1
ATOM 2178 C CA . LEU A 1 282 ? -25.241 11.000 29.221 1.00 29.38 282 LEU A CA 1
ATOM 2179 C C . LEU A 1 282 ? -23.888 11.047 29.954 1.00 29.38 282 LEU A C 1
ATOM 2181 O O . LEU A 1 282 ? -23.884 11.316 31.155 1.00 29.38 282 LEU A O 1
ATOM 2185 N N . PRO A 1 283 ? -22.746 10.750 29.309 1.00 29.34 283 PRO A N 1
ATOM 2186 C CA . PRO A 1 283 ? -21.475 10.671 30.021 1.00 29.34 283 PRO A CA 1
ATOM 2187 C C . PRO A 1 283 ? -21.137 12.041 30.634 1.00 29.34 283 PRO A C 1
ATOM 2189 O O . PRO A 1 283 ? -21.166 13.045 29.910 1.00 29.34 283 PRO A O 1
ATOM 2192 N N . PRO A 1 284 ? -20.806 12.124 31.935 1.00 29.11 284 PRO A N 1
ATOM 2193 C CA . PRO A 1 284 ? -20.398 13.384 32.525 1.00 29.11 284 PRO A CA 1
ATOM 2194 C C . PRO A 1 284 ? -19.005 13.749 32.006 1.00 29.11 284 PRO A C 1
ATOM 2196 O O . PRO A 1 284 ? -18.061 12.965 32.094 1.00 29.11 284 PRO A O 1
ATOM 2199 N N . VAL A 1 285 ? -18.869 14.970 31.486 1.00 28.39 285 VAL A N 1
ATOM 2200 C CA . VAL A 1 285 ? -17.570 15.638 31.392 1.00 28.39 285 VAL A CA 1
ATOM 2201 C C . VAL A 1 285 ? -17.424 16.537 32.611 1.00 28.39 285 VAL A C 1
ATOM 2203 O O . VAL A 1 285 ? -18.144 17.515 32.757 1.00 28.39 285 VAL A O 1
ATOM 2206 N N . VAL A 1 286 ? -16.518 16.095 33.484 1.00 42.72 286 VAL A N 1
ATOM 2207 C CA . VAL A 1 286 ? -15.644 16.816 34.423 1.00 42.72 286 VAL A CA 1
ATOM 2208 C C . VAL A 1 286 ? -16.011 18.274 34.750 1.00 42.72 286 VAL A C 1
ATOM 2210 O O . VAL A 1 286 ? -15.920 19.149 33.894 1.00 42.72 286 VAL A O 1
ATOM 2213 N N . GLY A 1 287 ? -16.259 18.542 36.042 1.00 32.34 287 GLY A N 1
ATOM 2214 C CA . GLY A 1 287 ? -16.284 19.897 36.606 1.00 32.34 287 GLY A CA 1
ATOM 2215 C C . GLY A 1 287 ? -16.510 19.984 38.128 1.00 32.34 287 GLY A C 1
ATOM 2216 O O . GLY A 1 287 ? -17.598 20.353 38.533 1.00 32.34 287 GLY A O 1
ATOM 2217 N N . GLN A 1 288 ? -15.467 19.669 38.918 1.00 32.16 288 GLN A N 1
ATOM 2218 C CA . GLN A 1 288 ? -15.104 20.143 40.286 1.00 32.16 288 GLN A CA 1
ATOM 2219 C C . GLN A 1 288 ? -16.167 20.202 41.440 1.00 32.16 288 GLN A C 1
ATOM 2221 O O . GLN A 1 288 ? -17.312 19.809 41.272 1.00 32.16 288 GLN A O 1
ATOM 2226 N N . PRO A 1 289 ? -15.776 20.475 42.710 1.00 41.50 289 PRO A N 1
ATOM 2227 C CA . PRO A 1 289 ? -15.512 19.432 43.696 1.00 41.50 289 PRO A CA 1
ATOM 2228 C C . PRO A 1 289 ? -16.511 19.462 44.868 1.00 41.50 289 PRO A C 1
ATOM 2230 O O . PRO A 1 289 ? -16.880 20.516 45.382 1.00 41.50 289 PRO A O 1
ATOM 2233 N N . ARG A 1 290 ? -16.868 18.291 45.402 1.00 38.28 290 ARG A N 1
ATOM 2234 C CA . ARG A 1 290 ? -17.392 18.181 46.772 1.00 38.28 290 ARG A CA 1
ATOM 2235 C C . ARG A 1 290 ? -16.455 17.312 47.594 1.00 38.28 290 ARG A C 1
ATOM 2237 O O . ARG A 1 290 ? -16.033 16.246 47.157 1.00 38.28 290 ARG A O 1
ATOM 2244 N N . ARG A 1 291 ? -16.083 17.837 48.764 1.00 47.34 291 ARG A N 1
ATOM 2245 C CA . ARG A 1 291 ? -15.136 17.253 49.716 1.00 47.34 291 ARG A CA 1
ATOM 2246 C C . ARG A 1 291 ? -15.536 15.817 50.078 1.00 47.34 291 ARG A C 1
ATOM 2248 O O . ARG A 1 291 ? -16.437 15.610 50.879 1.00 47.34 291 ARG A O 1
ATOM 2255 N N . SER A 1 292 ? -14.793 14.849 49.554 1.00 45.09 292 SER A N 1
ATOM 2256 C CA . SER A 1 292 ? -14.639 13.515 50.141 1.00 45.09 292 SER A CA 1
ATOM 2257 C C . SER A 1 292 ? -13.139 13.233 50.241 1.00 45.09 292 SER A C 1
ATOM 2259 O O . SER A 1 292 ? -12.512 12.783 49.281 1.00 45.09 292 SER A O 1
ATOM 2261 N N . GLY A 1 293 ? -12.563 13.601 51.388 1.00 52.22 293 GLY A N 1
ATOM 2262 C CA . GLY A 1 293 ? -11.117 13.681 51.635 1.00 52.22 293 GLY A CA 1
ATOM 2263 C C . GLY A 1 293 ? -10.275 12.443 51.282 1.00 52.22 293 GLY A C 1
ATOM 2264 O O . GLY A 1 293 ? -9.134 12.644 50.895 1.00 52.22 293 GLY A O 1
ATOM 2265 N N . PRO A 1 294 ? -10.780 11.195 51.322 1.00 55.44 294 PRO A N 1
ATOM 2266 C CA . PRO A 1 294 ? -9.985 10.031 50.910 1.00 55.44 294 PRO A CA 1
ATOM 2267 C C . PRO A 1 294 ? -10.254 9.584 49.464 1.00 55.44 294 PRO A C 1
ATOM 2269 O O . PRO A 1 294 ? -9.323 9.331 48.711 1.00 55.44 294 PRO A O 1
ATOM 2272 N N . LEU A 1 295 ? -11.521 9.516 49.041 1.00 52.34 295 LEU A N 1
ATOM 2273 C CA . LEU A 1 295 ? -11.923 8.953 47.740 1.00 52.34 295 LEU A CA 1
ATOM 2274 C C . LEU A 1 295 ? -11.628 9.876 46.554 1.00 52.34 295 LEU A C 1
ATOM 2276 O O . LEU A 1 295 ? -11.261 9.396 45.487 1.00 52.34 295 LEU A O 1
ATOM 2280 N N . VAL A 1 296 ? -11.741 11.196 46.737 1.00 55.78 296 VAL A N 1
ATOM 2281 C CA . VAL A 1 296 ? -11.367 12.169 45.695 1.00 55.78 296 VAL A CA 1
ATOM 2282 C C . VAL A 1 296 ? -9.853 12.269 45.585 1.00 55.78 296 VAL A C 1
ATOM 2284 O O . VAL A 1 296 ? -9.352 12.353 44.472 1.00 55.78 296 VAL A O 1
ATOM 2287 N N . PHE A 1 297 ? -9.124 12.175 46.701 1.00 55.69 297 PHE A N 1
ATOM 2288 C CA . PHE A 1 297 ? -7.666 12.062 46.676 1.00 55.69 297 PHE A CA 1
ATOM 2289 C C . PHE A 1 297 ? -7.211 10.763 46.013 1.00 55.69 297 PHE A C 1
ATOM 2291 O O . PHE A 1 297 ? -6.301 10.809 45.198 1.00 55.69 297 PHE A O 1
ATOM 2298 N N . LEU A 1 298 ? -7.871 9.632 46.278 1.00 58.12 298 LEU A N 1
ATOM 2299 C CA . LEU A 1 298 ? -7.581 8.361 45.613 1.00 58.12 298 LEU A CA 1
ATOM 2300 C C . LEU A 1 298 ? -7.903 8.428 44.114 1.00 58.12 298 LEU A C 1
ATOM 2302 O O . LEU A 1 298 ? -7.092 8.006 43.302 1.00 58.12 298 LEU A O 1
ATOM 2306 N N . ALA A 1 299 ? -9.040 9.008 43.723 1.00 57.84 299 ALA A N 1
ATOM 2307 C CA . ALA A 1 299 ? -9.416 9.172 42.320 1.00 57.84 299 ALA A CA 1
ATOM 2308 C C . ALA A 1 299 ? -8.507 10.166 41.575 1.00 57.84 299 ALA A C 1
ATOM 2310 O O . ALA A 1 299 ? -8.147 9.907 40.430 1.00 57.84 299 ALA A O 1
ATOM 2311 N N . LEU A 1 300 ? -8.097 11.270 42.213 1.00 61.97 300 LEU A N 1
ATOM 2312 C CA . LEU A 1 300 ? -7.102 12.208 41.681 1.00 61.97 300 LEU A CA 1
ATOM 2313 C C . LEU A 1 300 ? -5.723 11.567 41.606 1.00 61.97 300 LEU A C 1
ATOM 2315 O O . LEU A 1 300 ? -5.067 11.723 40.590 1.00 61.97 300 LEU A O 1
ATOM 2319 N N . ALA A 1 301 ? -5.298 10.814 42.619 1.00 61.38 301 ALA A N 1
ATOM 2320 C CA . ALA A 1 301 ? -4.039 10.079 42.594 1.00 61.38 301 ALA A CA 1
ATOM 2321 C C . ALA A 1 301 ? -4.043 9.032 41.475 1.00 61.38 301 ALA A C 1
ATOM 2323 O O . ALA A 1 301 ? -3.089 8.957 40.713 1.00 61.38 301 ALA A O 1
ATOM 2324 N N . VAL A 1 302 ? -5.145 8.297 41.302 1.00 67.25 302 VAL A N 1
ATOM 2325 C CA . VAL A 1 302 ? -5.339 7.336 40.209 1.00 67.25 302 VAL A CA 1
ATOM 2326 C C . VAL A 1 302 ? -5.374 8.035 38.848 1.00 67.25 302 VAL A C 1
ATOM 2328 O O . VAL A 1 302 ? -4.763 7.535 37.914 1.00 67.25 302 VAL A O 1
ATOM 2331 N N . LEU A 1 303 ? -6.009 9.204 38.713 1.00 64.25 303 LEU A N 1
ATOM 2332 C CA . LEU A 1 303 ? -6.007 10.004 37.478 1.00 64.25 303 LEU A CA 1
ATOM 2333 C C . LEU A 1 303 ? -4.633 10.600 37.162 1.00 64.25 303 LEU A C 1
ATOM 2335 O O . LEU A 1 303 ? -4.212 10.560 36.012 1.00 64.25 303 LEU A O 1
ATOM 2339 N N . ILE A 1 304 ? -3.922 11.117 38.163 1.00 71.00 304 ILE A N 1
ATOM 2340 C CA . ILE A 1 304 ? -2.545 11.617 38.044 1.00 71.00 304 ILE A CA 1
ATOM 2341 C C . ILE A 1 304 ? -1.602 10.464 37.685 1.00 71.00 304 ILE A C 1
ATOM 2343 O O . ILE A 1 304 ? -0.654 10.664 36.933 1.00 71.00 304 ILE A O 1
ATOM 2347 N N . PHE A 1 305 ? -1.890 9.250 38.155 1.00 69.50 305 PHE A N 1
ATOM 2348 C CA . PHE A 1 305 ? -1.134 8.046 37.828 1.00 69.50 305 PHE A CA 1
ATOM 2349 C C . PHE A 1 305 ? -1.484 7.470 36.438 1.00 69.50 305 PHE A C 1
ATOM 2351 O O . PHE A 1 305 ? -0.600 7.004 35.722 1.00 69.50 305 PHE A O 1
ATOM 2358 N N . LEU A 1 306 ? -2.751 7.542 36.009 1.00 72.00 306 LEU A N 1
ATOM 2359 C CA . LEU A 1 306 ? -3.236 7.058 34.704 1.00 72.00 306 LEU A CA 1
ATOM 2360 C C . LEU A 1 306 ? -2.989 8.036 33.554 1.00 72.00 306 LEU A C 1
ATOM 2362 O O . LEU A 1 306 ? -2.835 7.600 32.415 1.00 72.00 306 LEU A O 1
ATOM 2366 N N . ALA A 1 307 ? -2.966 9.345 33.807 1.00 76.44 307 ALA A N 1
ATOM 2367 C CA . ALA A 1 307 ? -2.798 10.348 32.760 1.00 76.44 307 ALA A CA 1
ATOM 2368 C C . ALA A 1 307 ? -1.472 10.190 31.993 1.00 76.44 307 ALA A C 1
ATOM 2370 O O . ALA A 1 307 ? -1.521 10.146 30.762 1.00 76.44 307 ALA A O 1
ATOM 2371 N N . PRO A 1 308 ? -0.303 10.005 32.639 1.00 81.19 308 PRO A N 1
ATOM 2372 C CA . PRO A 1 308 ? 0.927 9.742 31.907 1.00 81.19 308 PRO A CA 1
ATOM 2373 C C . PRO A 1 308 ? 0.854 8.412 31.149 1.00 81.19 308 PRO A C 1
ATOM 2375 O O . PRO A 1 308 ? 1.356 8.338 30.036 1.00 81.19 308 PRO A O 1
ATOM 2378 N N . PHE A 1 309 ? 0.153 7.396 31.669 1.00 80.69 309 PHE A N 1
ATOM 2379 C CA . PHE A 1 309 ? -0.063 6.137 30.948 1.00 80.69 309 PHE A CA 1
ATOM 2380 C C . PHE A 1 309 ? -0.898 6.328 29.670 1.00 80.69 309 PHE A C 1
ATOM 2382 O O . PHE A 1 309 ? -0.565 5.772 28.626 1.00 80.69 309 PHE A O 1
ATOM 2389 N N . LEU A 1 310 ? -1.939 7.165 29.708 1.00 83.06 310 LEU A N 1
ATOM 2390 C CA . LEU A 1 310 ? -2.702 7.562 28.519 1.00 83.06 310 LEU A CA 1
ATOM 2391 C C . LEU A 1 310 ? -1.811 8.270 27.489 1.00 83.06 310 LEU A C 1
ATOM 2393 O O . LEU A 1 310 ? -1.892 7.944 26.305 1.00 83.06 310 LEU A O 1
ATOM 2397 N N . PHE A 1 311 ? -0.920 9.169 27.921 1.00 86.19 311 PHE A N 1
ATOM 2398 C CA . PHE A 1 311 ? 0.050 9.806 27.024 1.00 86.19 311 PHE A CA 1
ATOM 2399 C C . PHE A 1 311 ? 1.017 8.788 26.397 1.00 86.19 311 PHE A C 1
ATOM 2401 O O . PHE A 1 311 ? 1.200 8.809 25.178 1.00 86.19 311 PHE A O 1
ATOM 2408 N N . LEU A 1 312 ? 1.542 7.832 27.174 1.00 87.12 312 LEU A N 1
ATOM 2409 C CA . LEU A 1 312 ? 2.358 6.730 26.640 1.00 87.12 312 LEU A CA 1
ATOM 2410 C C . LEU A 1 312 ? 1.588 5.921 25.595 1.00 87.12 312 LEU A C 1
ATOM 2412 O O . LEU A 1 312 ? 2.111 5.646 24.519 1.00 87.12 312 LEU A O 1
ATOM 2416 N N . MET A 1 313 ? 0.324 5.590 25.863 1.00 85.06 313 MET A N 1
ATOM 2417 C CA . MET A 1 313 ? -0.508 4.879 24.893 1.00 85.06 313 MET A CA 1
ATOM 2418 C C . MET A 1 313 ? -0.684 5.693 23.608 1.00 85.06 313 MET A C 1
ATOM 2420 O O . MET A 1 313 ? -0.568 5.132 22.520 1.00 85.06 313 MET A O 1
ATOM 2424 N N . THR A 1 314 ? -0.904 7.009 23.697 1.00 87.25 314 THR A N 1
ATOM 2425 C CA . THR A 1 314 ? -1.009 7.855 22.498 1.00 87.25 314 THR A CA 1
ATOM 2426 C C . THR A 1 314 ? 0.289 7.898 21.695 1.00 87.25 314 THR A C 1
ATOM 2428 O O . THR A 1 314 ? 0.236 7.698 20.483 1.00 87.25 314 THR A O 1
ATOM 2431 N N . ASP A 1 315 ? 1.446 8.088 22.339 1.00 89.69 315 ASP A N 1
ATOM 2432 C CA . ASP A 1 315 ? 2.751 8.086 21.665 1.00 89.69 315 ASP A CA 1
ATOM 2433 C C . ASP A 1 315 ? 3.055 6.718 21.038 1.00 89.69 315 ASP A C 1
ATOM 2435 O O . ASP A 1 315 ? 3.580 6.649 19.928 1.00 89.69 315 ASP A O 1
ATOM 2439 N N . PHE A 1 316 ? 2.664 5.626 21.698 1.00 87.88 316 PHE A N 1
ATOM 2440 C CA . PHE A 1 316 ? 2.779 4.276 21.155 1.00 87.88 316 PHE A CA 1
ATOM 2441 C C . PHE A 1 316 ? 1.913 4.076 19.902 1.00 87.88 316 PHE A C 1
ATOM 2443 O O . PHE A 1 316 ? 2.407 3.580 18.888 1.00 87.88 316 PHE A O 1
ATOM 2450 N N . PHE A 1 317 ? 0.643 4.499 19.927 1.00 87.38 317 PHE A N 1
ATOM 2451 C CA . PHE A 1 317 ? -0.249 4.402 18.765 1.00 87.38 317 PHE A CA 1
ATOM 2452 C C . PHE A 1 317 ? 0.222 5.271 17.593 1.00 87.38 317 PHE A C 1
ATOM 2454 O O . PHE A 1 317 ? 0.293 4.782 16.464 1.00 87.38 317 PHE A O 1
ATOM 2461 N N . TRP A 1 318 ? 0.566 6.537 17.845 1.00 88.75 318 TRP A N 1
ATOM 2462 C CA . TRP A 1 318 ? 1.046 7.453 16.807 1.00 88.75 318 TRP A CA 1
ATOM 2463 C C . TRP A 1 318 ? 2.409 7.038 16.251 1.00 88.75 318 TRP A C 1
ATOM 2465 O O . TRP A 1 318 ? 2.604 7.094 15.036 1.00 88.75 318 TRP A O 1
ATOM 2475 N N . GLY A 1 319 ? 3.322 6.568 17.108 1.00 90.56 319 GLY A N 1
ATOM 2476 C CA . GLY A 1 319 ? 4.601 5.989 16.696 1.00 90.56 319 GLY A CA 1
ATOM 2477 C C . GLY A 1 319 ? 4.397 4.784 15.782 1.00 90.56 319 GLY A C 1
ATOM 2478 O O . GLY A 1 319 ? 4.882 4.774 14.655 1.00 90.56 319 GLY A O 1
ATOM 2479 N N . GLY A 1 320 ? 3.579 3.814 16.200 1.00 88.81 320 GLY A N 1
ATOM 2480 C CA . GLY A 1 320 ? 3.262 2.639 15.384 1.00 88.81 320 GLY A CA 1
ATOM 2481 C C . GLY A 1 320 ? 2.614 2.983 14.036 1.00 88.81 320 GLY A C 1
ATOM 2482 O O . GLY A 1 320 ? 3.003 2.430 13.009 1.00 88.81 320 GLY A O 1
ATOM 2483 N N . TYR A 1 321 ? 1.671 3.930 14.015 1.00 90.69 321 TYR A N 1
ATOM 2484 C CA . TYR A 1 321 ? 1.037 4.404 12.779 1.00 90.69 321 TYR A CA 1
ATOM 2485 C C . TYR A 1 321 ? 2.051 5.029 11.810 1.00 90.69 321 TYR A C 1
ATOM 2487 O O . TYR A 1 321 ? 2.072 4.698 10.624 1.00 90.69 321 TYR A O 1
ATOM 2495 N N . HIS A 1 322 ? 2.910 5.923 12.305 1.00 92.81 322 HIS A N 1
ATOM 2496 C CA . HIS A 1 322 ? 3.907 6.593 11.474 1.00 92.81 322 HIS A CA 1
ATOM 2497 C C . HIS A 1 322 ? 5.026 5.657 11.008 1.00 92.81 322 HIS A C 1
ATOM 2499 O O . HIS A 1 322 ? 5.493 5.811 9.881 1.00 92.81 322 HIS A O 1
ATOM 2505 N N . LEU A 1 323 ? 5.408 4.671 11.822 1.00 92.00 323 LEU A N 1
ATOM 2506 C CA . LEU A 1 323 ? 6.316 3.601 11.416 1.00 92.00 323 LEU A CA 1
ATOM 2507 C C . LEU A 1 323 ? 5.736 2.808 10.242 1.00 92.00 323 LEU A C 1
ATOM 2509 O O . LEU A 1 323 ? 6.387 2.705 9.208 1.00 92.00 323 LEU A O 1
ATOM 2513 N N . GLN A 1 324 ? 4.498 2.321 10.360 1.00 90.56 324 GLN A N 1
ATOM 2514 C CA . GLN A 1 324 ? 3.853 1.564 9.284 1.00 90.56 324 GLN A CA 1
ATOM 2515 C C . GLN A 1 324 ? 3.712 2.402 8.005 1.00 90.56 324 GLN A C 1
ATOM 2517 O O . GLN A 1 324 ? 3.951 1.910 6.905 1.00 90.56 324 GLN A O 1
ATOM 2522 N N . LYS A 1 325 ? 3.363 3.687 8.142 1.00 91.81 325 LYS A N 1
ATOM 2523 C CA . LYS A 1 325 ? 3.299 4.613 7.007 1.00 91.81 325 LYS A CA 1
ATOM 2524 C C . LYS A 1 325 ? 4.665 4.803 6.338 1.00 91.81 325 LYS A C 1
ATOM 2526 O O . LYS A 1 325 ? 4.727 4.882 5.120 1.00 91.81 325 LYS A O 1
ATOM 2531 N N . SER A 1 326 ? 5.739 4.885 7.121 1.00 92.38 326 SER A N 1
ATOM 2532 C CA . SER A 1 326 ? 7.103 5.014 6.600 1.00 92.38 326 SER A CA 1
ATOM 2533 C C . SER A 1 326 ? 7.560 3.748 5.868 1.00 92.38 326 SER A C 1
ATOM 2535 O O . SER A 1 326 ? 8.089 3.848 4.769 1.00 92.38 326 SER A O 1
ATOM 2537 N N . GLN A 1 327 ? 7.271 2.568 6.425 1.00 90.75 327 GLN A N 1
ATOM 2538 C CA . GLN A 1 327 ? 7.536 1.276 5.783 1.00 90.75 327 GLN A CA 1
ATOM 2539 C C . GLN A 1 327 ? 6.833 1.164 4.428 1.00 90.75 327 GLN A C 1
ATOM 2541 O O . GLN A 1 327 ? 7.471 0.825 3.439 1.00 90.75 327 GLN A O 1
ATOM 2546 N N . GLN A 1 328 ? 5.538 1.497 4.369 1.00 89.12 328 GLN A N 1
ATOM 2547 C CA . GLN A 1 328 ? 4.786 1.466 3.115 1.00 89.12 328 GLN A CA 1
ATOM 2548 C C . GLN A 1 328 ? 5.339 2.471 2.097 1.00 89.12 328 GLN A C 1
ATOM 2550 O O . GLN A 1 328 ? 5.521 2.116 0.944 1.00 89.12 328 GLN A O 1
ATOM 2555 N N . ALA A 1 329 ? 5.684 3.684 2.532 1.00 89.75 329 ALA A N 1
ATOM 2556 C CA . ALA A 1 329 ? 6.249 4.695 1.643 1.00 89.75 329 ALA A CA 1
ATOM 2557 C C . ALA A 1 329 ? 7.584 4.257 1.009 1.00 89.75 329 ALA A C 1
ATOM 2559 O O . ALA A 1 329 ? 7.827 4.577 -0.145 1.00 89.75 329 ALA A O 1
ATOM 2560 N N . VAL A 1 330 ? 8.423 3.486 1.716 1.00 87.19 330 VAL A N 1
ATOM 2561 C CA . VAL A 1 330 ? 9.635 2.887 1.120 1.00 87.19 330 VAL A CA 1
ATOM 2562 C C . VAL A 1 330 ? 9.288 1.858 0.044 1.00 87.19 330 VAL A C 1
ATOM 2564 O O . VAL A 1 330 ? 9.934 1.840 -0.999 1.00 87.19 330 VAL A O 1
ATOM 2567 N N . LEU A 1 331 ? 8.269 1.022 0.270 1.00 85.25 331 LEU A N 1
ATOM 2568 C CA . LEU A 1 331 ? 7.803 0.058 -0.737 1.00 85.25 331 LEU A CA 1
ATOM 2569 C C . LEU A 1 331 ? 7.222 0.752 -1.973 1.00 85.25 331 LEU A C 1
ATOM 2571 O O . LEU A 1 331 ? 7.378 0.252 -3.080 1.00 85.25 331 LEU A O 1
ATOM 2575 N N . ASP A 1 332 ? 6.588 1.904 -1.770 1.00 84.06 332 ASP A N 1
ATOM 2576 C CA . ASP A 1 332 ? 6.018 2.736 -2.830 1.00 84.06 332 ASP A CA 1
ATOM 2577 C C . ASP A 1 332 ? 7.068 3.674 -3.472 1.00 84.06 332 ASP A C 1
ATOM 2579 O O . ASP A 1 332 ? 6.716 4.492 -4.317 1.00 84.06 332 ASP A O 1
ATOM 2583 N N . LEU A 1 333 ? 8.345 3.591 -3.061 1.00 81.75 333 LEU A N 1
ATOM 2584 C CA . LEU A 1 333 ? 9.454 4.469 -3.476 1.00 81.75 333 LEU A CA 1
ATOM 2585 C C . LEU A 1 333 ? 9.239 5.976 -3.193 1.00 81.75 333 LEU A C 1
ATOM 2587 O O . LEU A 1 333 ? 9.987 6.822 -3.681 1.00 81.75 333 LEU A O 1
ATOM 2591 N N . ASP A 1 334 ? 8.286 6.335 -2.326 1.00 87.44 334 ASP A N 1
ATOM 2592 C CA . ASP A 1 334 ? 8.086 7.699 -1.817 1.00 87.44 334 ASP A CA 1
ATOM 2593 C C . ASP A 1 334 ? 9.015 7.967 -0.618 1.00 87.44 334 ASP A C 1
ATOM 2595 O O . ASP A 1 334 ? 8.617 7.992 0.557 1.00 87.44 334 ASP A O 1
ATOM 2599 N N . LEU A 1 335 ? 10.298 8.180 -0.922 1.00 88.62 335 LEU A N 1
ATOM 2600 C CA . LEU A 1 335 ? 11.352 8.388 0.079 1.00 88.62 335 LEU A CA 1
ATOM 2601 C C . LEU A 1 335 ? 11.134 9.660 0.920 1.00 88.62 335 LEU A C 1
ATOM 2603 O O . LEU A 1 335 ? 11.458 9.697 2.111 1.00 88.62 335 LEU A O 1
ATOM 2607 N N . LYS A 1 336 ? 10.479 10.682 0.358 1.00 90.38 336 LYS A N 1
ATOM 2608 C CA . LYS A 1 336 ? 10.161 11.935 1.060 1.00 90.38 336 LYS A CA 1
ATOM 2609 C C . LYS A 1 336 ? 9.114 11.719 2.152 1.00 90.38 336 LYS A C 1
ATOM 2611 O O . LYS A 1 336 ? 9.265 12.204 3.284 1.00 90.38 336 LYS A O 1
ATOM 2616 N N . THR A 1 337 ? 8.049 10.976 1.852 1.00 92.25 337 THR A N 1
ATOM 2617 C CA . THR A 1 337 ? 7.057 10.579 2.860 1.00 92.25 337 THR A CA 1
ATOM 2618 C C . THR A 1 337 ? 7.641 9.579 3.849 1.00 92.25 337 THR A C 1
ATOM 2620 O O . THR A 1 337 ? 7.317 9.670 5.045 1.00 92.25 337 THR A O 1
ATOM 2623 N N . ALA A 1 338 ? 8.522 8.681 3.394 1.00 92.12 338 ALA A N 1
ATOM 2624 C CA . ALA A 1 338 ? 9.237 7.748 4.255 1.00 92.12 338 ALA A CA 1
ATOM 2625 C C . ALA A 1 338 ? 10.043 8.495 5.326 1.00 92.12 338 ALA A C 1
ATOM 2627 O O . ALA A 1 338 ? 9.788 8.263 6.512 1.00 92.12 338 ALA A O 1
ATOM 2628 N N . LYS A 1 339 ? 10.881 9.471 4.939 1.00 93.88 339 LYS A N 1
ATOM 2629 C CA . LYS A 1 339 ? 11.672 10.328 5.845 1.00 93.88 339 LYS A CA 1
ATOM 2630 C C . LYS A 1 339 ? 10.800 11.030 6.881 1.00 93.88 339 LYS A C 1
ATOM 2632 O O . LYS A 1 339 ? 10.980 10.883 8.092 1.00 93.88 339 LYS A O 1
ATOM 2637 N N . ARG A 1 340 ? 9.794 11.778 6.413 1.00 95.56 340 ARG A N 1
ATOM 2638 C CA . ARG A 1 340 ? 8.910 12.586 7.275 1.00 95.56 340 ARG A CA 1
ATOM 2639 C C . ARG A 1 340 ? 8.142 11.725 8.275 1.00 95.56 340 ARG A C 1
ATOM 2641 O O . ARG A 1 340 ? 7.944 12.131 9.422 1.00 95.56 340 ARG A O 1
ATOM 2648 N N . SER A 1 341 ? 7.675 10.554 7.846 1.00 95.12 341 SER A N 1
ATOM 2649 C CA . SER A 1 341 ? 6.939 9.626 8.709 1.00 95.12 341 SER A CA 1
ATOM 2650 C C . SER A 1 341 ? 7.876 8.920 9.692 1.00 95.12 341 SER A C 1
ATOM 2652 O O . SER A 1 341 ? 7.537 8.838 10.872 1.00 95.12 341 SER A O 1
ATOM 2654 N N . ALA A 1 342 ? 9.076 8.521 9.259 1.00 94.88 342 ALA A N 1
ATOM 2655 C CA . ALA A 1 342 ? 10.108 7.959 10.126 1.00 94.88 342 ALA A CA 1
ATOM 2656 C C . ALA A 1 342 ? 10.468 8.929 11.257 1.00 94.88 342 ALA A C 1
ATOM 2658 O O . ALA A 1 342 ? 10.335 8.579 12.424 1.00 94.88 342 ALA A O 1
ATOM 2659 N N . GLN A 1 343 ? 10.771 10.191 10.944 1.00 95.44 343 GLN A N 1
ATOM 2660 C CA . GLN A 1 343 ? 11.109 11.209 11.947 1.00 95.44 343 GLN A CA 1
ATOM 2661 C C . GLN A 1 343 ? 9.976 11.461 12.961 1.00 95.44 343 GLN A C 1
ATOM 2663 O O . GLN A 1 343 ? 10.224 11.626 14.160 1.00 95.44 343 GLN A O 1
ATOM 2668 N N . LYS A 1 344 ? 8.709 11.492 12.512 1.00 95.81 344 LYS A N 1
ATOM 2669 C CA . LYS A 1 344 ? 7.542 11.606 13.414 1.00 95.81 344 LYS A CA 1
ATOM 2670 C C . LYS A 1 344 ? 7.414 10.388 14.328 1.00 95.81 344 LYS A C 1
ATOM 2672 O O . LYS A 1 344 ? 7.090 10.534 15.512 1.00 95.81 344 LYS A O 1
ATOM 2677 N N . SER A 1 345 ? 7.689 9.209 13.785 1.00 94.62 345 SER A N 1
ATOM 2678 C CA . SER A 1 345 ? 7.702 7.958 14.527 1.00 94.62 345 SER A CA 1
ATOM 2679 C C . SER A 1 345 ? 8.818 7.936 15.578 1.00 94.62 345 SER A C 1
ATOM 2681 O O . SER A 1 345 ? 8.524 7.762 16.762 1.00 94.62 345 SER A O 1
ATOM 2683 N N . THR A 1 346 ? 10.063 8.262 15.200 1.00 94.50 346 THR A N 1
ATOM 2684 C CA . THR A 1 346 ? 11.214 8.369 16.114 1.00 94.50 346 THR A CA 1
ATOM 2685 C C . THR A 1 346 ? 10.910 9.315 17.273 1.00 94.50 346 THR A C 1
ATOM 2687 O O . THR A 1 346 ? 11.096 8.953 18.433 1.00 94.50 346 THR A O 1
ATOM 2690 N N . LYS A 1 347 ? 10.363 10.512 16.999 1.00 95.12 347 LYS A N 1
ATOM 2691 C CA . LYS A 1 347 ? 9.975 11.474 18.050 1.00 95.12 347 LYS A CA 1
ATOM 2692 C C . LYS A 1 347 ? 8.983 10.875 19.050 1.00 95.12 347 LYS A C 1
ATOM 2694 O O . LYS A 1 347 ? 9.116 11.112 20.250 1.00 95.12 347 LYS A O 1
ATOM 2699 N N . SER A 1 348 ? 8.011 10.104 18.567 1.00 93.88 348 SER A N 1
ATOM 2700 C CA . SER A 1 348 ? 7.000 9.456 19.411 1.00 93.88 348 SER A CA 1
ATOM 2701 C C . SER A 1 348 ? 7.611 8.332 20.248 1.00 93.88 348 SER A C 1
ATOM 2703 O O . SER A 1 348 ? 7.407 8.293 21.458 1.00 93.88 348 SER A O 1
ATOM 2705 N N . PHE A 1 349 ? 8.464 7.490 19.659 1.00 94.19 349 PHE A N 1
ATOM 2706 C CA . PHE A 1 349 ? 9.144 6.420 20.392 1.00 94.19 349 PHE A CA 1
ATOM 2707 C C . PHE A 1 349 ? 10.192 6.924 21.392 1.00 94.19 349 PHE A C 1
ATOM 2709 O O . PHE A 1 349 ? 10.353 6.327 22.452 1.00 94.19 349 PHE A O 1
ATOM 2716 N N . VAL A 1 350 ? 10.866 8.046 21.123 1.00 94.19 350 VAL A N 1
ATOM 2717 C CA . VAL A 1 350 ? 11.762 8.694 22.097 1.00 94.19 350 VAL A CA 1
ATOM 2718 C C . VAL A 1 350 ? 10.979 9.210 23.306 1.00 94.19 350 VAL A C 1
ATOM 2720 O O . VAL A 1 350 ? 11.412 8.999 24.441 1.00 94.19 350 VAL A O 1
ATOM 2723 N N . ARG A 1 351 ? 9.826 9.861 23.091 1.00 93.50 351 ARG A N 1
ATOM 2724 C CA . ARG A 1 351 ? 8.946 10.284 24.195 1.00 93.50 351 ARG A CA 1
ATOM 2725 C C . ARG A 1 351 ? 8.424 9.086 24.977 1.00 93.50 351 ARG A C 1
ATOM 2727 O O . ARG A 1 351 ? 8.507 9.091 26.202 1.00 93.50 351 ARG A O 1
ATOM 2734 N N . LEU A 1 352 ? 7.993 8.041 24.274 1.00 92.94 352 LEU A N 1
ATOM 2735 C CA . LEU A 1 352 ? 7.529 6.799 24.876 1.00 92.94 352 LEU A CA 1
ATOM 2736 C C . LEU A 1 352 ? 8.612 6.130 25.732 1.00 92.94 352 LEU A C 1
ATOM 2738 O O . LEU A 1 352 ? 8.322 5.714 26.846 1.00 92.94 352 LEU A O 1
ATOM 2742 N N . GLN A 1 353 ? 9.858 6.061 25.251 1.00 92.75 353 GLN A N 1
ATOM 2743 C CA . GLN A 1 353 ? 10.971 5.460 25.990 1.00 92.75 353 GLN A CA 1
ATOM 2744 C C . GLN A 1 353 ? 11.286 6.232 27.276 1.00 92.75 353 GLN A C 1
ATOM 2746 O O . GLN A 1 353 ? 11.390 5.635 28.346 1.00 92.75 353 GLN A O 1
ATOM 2751 N N . LYS A 1 354 ? 11.406 7.565 27.185 1.00 91.81 354 LYS A N 1
ATOM 2752 C CA . LYS A 1 354 ? 11.625 8.430 28.359 1.00 91.81 354 LYS A CA 1
ATOM 2753 C C . LYS A 1 354 ? 10.484 8.283 29.361 1.00 91.81 354 LYS A C 1
ATOM 2755 O O . LYS A 1 354 ? 10.712 8.107 30.552 1.00 91.81 354 LYS A O 1
ATOM 2760 N N . GLY A 1 355 ? 9.260 8.319 28.846 1.00 90.50 355 GLY A N 1
ATOM 2761 C CA . GLY A 1 355 ? 8.044 8.197 29.620 1.00 90.50 355 GLY A CA 1
ATOM 2762 C C . GLY A 1 355 ? 7.918 6.849 30.338 1.00 90.50 355 GLY A C 1
ATOM 2763 O O . GLY A 1 355 ? 7.633 6.823 31.530 1.00 90.50 355 GLY A O 1
ATOM 2764 N N . LEU A 1 356 ? 8.213 5.741 29.652 1.00 89.69 356 LEU A N 1
ATOM 2765 C CA . LEU A 1 356 ? 8.250 4.402 30.242 1.00 89.69 356 LEU A CA 1
ATOM 2766 C C . LEU A 1 356 ? 9.332 4.293 31.329 1.00 89.69 356 LEU A C 1
ATOM 2768 O O . LEU A 1 356 ? 9.099 3.658 32.355 1.00 89.69 356 LEU A O 1
ATOM 2772 N N . GLY A 1 357 ? 10.480 4.954 31.140 1.00 89.00 357 GLY A N 1
ATOM 2773 C CA . GLY A 1 357 ? 11.563 5.019 32.124 1.00 89.00 357 GLY A CA 1
ATOM 2774 C C . GLY A 1 357 ? 11.135 5.610 33.472 1.00 89.00 357 GLY A C 1
ATOM 2775 O O . GLY A 1 357 ? 11.524 5.081 34.511 1.00 89.00 357 GLY A O 1
ATOM 2776 N N . TYR A 1 358 ? 10.262 6.625 33.483 1.00 89.12 358 TYR A N 1
ATOM 2777 C CA . TYR A 1 358 ? 9.707 7.166 34.735 1.00 89.12 358 TYR A CA 1
ATOM 2778 C C . TYR A 1 358 ? 8.871 6.142 35.518 1.00 89.12 358 TYR A C 1
ATOM 2780 O O . TYR A 1 358 ? 8.760 6.245 36.737 1.00 89.12 358 TYR A O 1
ATOM 2788 N N . PHE A 1 359 ? 8.318 5.130 34.843 1.00 86.62 359 PHE A N 1
ATOM 2789 C CA . PHE A 1 359 ? 7.547 4.054 35.468 1.00 86.62 359 PHE A CA 1
ATOM 2790 C C . PHE A 1 359 ? 8.387 2.827 35.843 1.00 86.62 359 PHE A C 1
ATOM 2792 O O . PHE A 1 359 ? 7.842 1.881 36.411 1.00 86.62 359 PHE A O 1
ATOM 2799 N N . ALA A 1 360 ? 9.699 2.816 35.584 1.00 87.88 360 ALA A N 1
ATOM 2800 C CA . ALA A 1 360 ? 10.554 1.666 35.889 1.00 87.88 360 ALA A CA 1
ATOM 2801 C C . ALA A 1 360 ? 10.465 1.200 37.362 1.00 87.88 360 ALA A C 1
ATOM 2803 O O . ALA A 1 360 ? 10.228 0.005 37.573 1.00 87.88 360 ALA A O 1
ATOM 2804 N N . PRO A 1 361 ? 10.522 2.096 38.378 1.00 87.19 361 PRO A N 1
ATOM 2805 C CA . PRO A 1 361 ? 10.404 1.688 39.782 1.00 87.19 361 PRO A CA 1
ATOM 2806 C C . PRO A 1 361 ? 9.047 1.053 40.110 1.00 87.19 361 PRO A C 1
ATOM 2808 O O . PRO A 1 361 ? 8.946 0.200 40.986 1.00 87.19 361 PRO A O 1
ATOM 2811 N N . PHE A 1 362 ? 7.989 1.431 39.388 1.00 84.44 362 PHE A N 1
ATOM 2812 C CA . PHE A 1 362 ? 6.651 0.875 39.583 1.00 84.44 362 PHE A CA 1
ATOM 2813 C C . PHE A 1 362 ? 6.542 -0.564 39.064 1.00 84.44 362 PHE A C 1
ATOM 2815 O O . PHE A 1 362 ? 6.004 -1.431 39.752 1.00 84.44 362 PHE A O 1
ATOM 2822 N N . PHE A 1 363 ? 7.094 -0.849 37.881 1.00 85.62 363 PHE A N 1
ATOM 2823 C CA . PHE A 1 363 ? 7.176 -2.225 37.376 1.00 85.62 363 PHE A CA 1
ATOM 2824 C C . PHE A 1 363 ? 8.056 -3.106 38.266 1.00 85.62 363 PHE A C 1
ATOM 2826 O O . PHE A 1 363 ? 7.770 -4.292 38.430 1.00 85.62 363 PHE A O 1
ATOM 2833 N N . GLU A 1 364 ? 9.109 -2.535 38.851 1.00 86.69 364 GLU A N 1
ATOM 2834 C CA . GLU A 1 364 ? 9.955 -3.212 39.829 1.00 86.69 364 GLU A CA 1
ATOM 2835 C C . GLU A 1 364 ? 9.194 -3.539 41.121 1.00 86.69 364 GLU A C 1
ATOM 2837 O O . GLU A 1 364 ? 9.239 -4.687 41.562 1.00 86.69 364 GLU A O 1
ATOM 2842 N N . LEU A 1 365 ? 8.427 -2.583 41.657 1.00 87.00 365 LEU A N 1
ATOM 2843 C CA . LEU A 1 365 ? 7.591 -2.757 42.848 1.00 87.00 365 LEU A CA 1
ATOM 2844 C C . LEU A 1 365 ? 6.510 -3.834 42.660 1.00 87.00 365 LEU A C 1
ATOM 2846 O O . LEU A 1 365 ? 6.272 -4.635 43.559 1.00 87.00 365 LEU A O 1
ATOM 2850 N N . LEU A 1 366 ? 5.871 -3.884 41.487 1.00 85.88 366 LEU A N 1
ATOM 2851 C CA . LEU A 1 366 ? 4.837 -4.877 41.167 1.00 85.88 366 LEU A CA 1
ATOM 2852 C C . LEU A 1 366 ? 5.391 -6.265 40.794 1.00 85.88 366 LEU A C 1
ATOM 2854 O O . LEU A 1 366 ? 4.618 -7.154 40.434 1.00 85.88 366 LEU A O 1
ATOM 2858 N N . GLY A 1 367 ? 6.714 -6.460 40.804 1.00 88.00 367 GLY A N 1
ATOM 2859 C CA . GLY A 1 367 ? 7.339 -7.709 40.353 1.00 88.00 367 GLY A CA 1
ATOM 2860 C C . GLY A 1 367 ? 7.204 -7.964 38.842 1.00 88.00 367 GLY A C 1
ATOM 2861 O O . GLY A 1 367 ? 7.438 -9.076 38.375 1.00 88.00 367 GLY A O 1
ATOM 2862 N N . GLN A 1 368 ? 6.862 -6.942 38.052 1.00 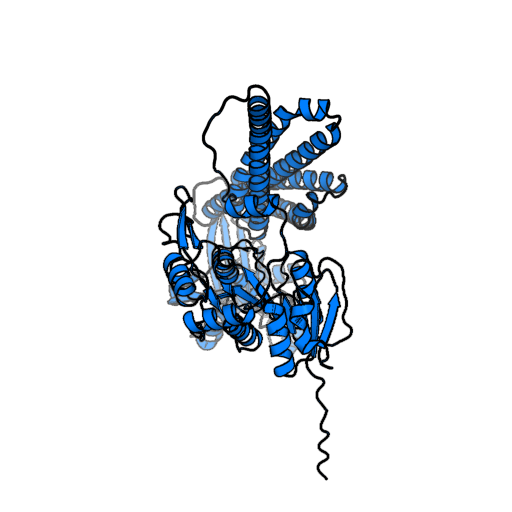88.75 368 GLN A N 1
ATOM 2863 C CA . GLN A 1 368 ? 6.590 -7.017 36.610 1.00 88.75 368 GLN A CA 1
ATOM 2864 C C . GLN A 1 368 ? 7.787 -6.578 35.745 1.00 88.75 368 GLN A C 1
ATOM 2866 O O . GLN A 1 368 ? 7.619 -6.034 34.650 1.00 88.75 368 GLN A O 1
ATOM 2871 N N . ARG A 1 369 ? 9.025 -6.840 36.194 1.00 88.00 369 ARG A N 1
ATOM 2872 C CA . ARG A 1 369 ? 10.259 -6.447 35.476 1.00 88.00 369 ARG A CA 1
ATOM 2873 C C . ARG A 1 369 ? 10.320 -6.967 34.034 1.00 88.00 369 ARG A C 1
ATOM 2875 O O . ARG A 1 369 ? 10.802 -6.258 33.155 1.00 88.00 369 ARG A O 1
ATOM 2882 N N . LYS A 1 370 ? 9.792 -8.171 33.777 1.00 84.81 370 LYS A N 1
ATOM 2883 C CA . LYS A 1 370 ? 9.755 -8.770 32.429 1.00 84.81 370 LYS A CA 1
ATOM 2884 C C . LYS A 1 370 ? 8.952 -7.922 31.437 1.00 84.81 370 LYS A C 1
ATOM 2886 O O . LYS A 1 370 ? 9.404 -7.727 30.316 1.00 84.81 370 LYS A O 1
ATOM 2891 N N . ILE A 1 371 ? 7.808 -7.373 31.856 1.00 82.88 371 ILE A N 1
ATOM 2892 C CA . ILE A 1 371 ? 6.952 -6.535 30.998 1.00 82.88 371 ILE A CA 1
ATOM 2893 C C . ILE A 1 371 ? 7.666 -5.228 30.644 1.00 82.88 371 ILE A C 1
ATOM 2895 O O . ILE A 1 371 ? 7.661 -4.814 29.487 1.00 82.88 371 ILE A O 1
ATOM 2899 N N . TYR A 1 372 ? 8.329 -4.603 31.621 1.00 86.25 372 TYR A N 1
ATOM 2900 C CA . TYR A 1 372 ? 9.126 -3.396 31.392 1.00 86.25 372 TYR A CA 1
ATOM 2901 C C . TYR A 1 372 ? 10.277 -3.639 30.403 1.00 86.25 372 TYR A C 1
ATOM 2903 O O . TYR A 1 372 ? 10.480 -2.852 29.477 1.00 86.25 372 TYR A O 1
ATOM 2911 N N . GLN A 1 373 ? 11.006 -4.749 30.563 1.00 86.56 373 GLN A N 1
ATOM 2912 C CA . GLN A 1 373 ? 12.097 -5.129 29.660 1.00 86.56 373 GLN A CA 1
ATOM 2913 C C . GLN A 1 373 ? 11.593 -5.395 28.236 1.00 86.56 373 GLN A C 1
ATOM 2915 O O . GLN A 1 373 ? 12.147 -4.840 27.290 1.00 86.56 373 GLN A O 1
ATOM 2920 N N . GLN A 1 374 ? 10.504 -6.153 28.084 1.00 83.38 374 GLN A N 1
ATOM 2921 C CA . GLN A 1 374 ? 9.879 -6.408 26.782 1.00 83.38 374 GLN A CA 1
ATOM 2922 C C . GLN A 1 374 ? 9.381 -5.117 26.118 1.00 83.38 374 GLN A C 1
ATOM 2924 O O . GLN A 1 374 ? 9.602 -4.906 24.927 1.00 83.38 374 GLN A O 1
ATOM 2929 N N . GLY A 1 375 ? 8.751 -4.220 26.884 1.00 84.31 375 GLY A N 1
ATOM 2930 C CA . GLY A 1 375 ? 8.318 -2.914 26.389 1.00 84.31 375 GLY A CA 1
ATOM 2931 C C . GLY A 1 375 ? 9.489 -2.087 25.858 1.00 84.31 375 GLY A C 1
ATOM 2932 O O . GLY A 1 375 ? 9.430 -1.579 24.740 1.00 84.31 375 GLY A O 1
ATOM 2933 N N . ASN A 1 376 ? 10.590 -2.016 26.610 1.00 87.50 376 ASN A N 1
ATOM 2934 C CA . ASN A 1 376 ? 11.801 -1.321 26.174 1.00 87.50 376 ASN A CA 1
ATOM 2935 C C . ASN A 1 376 ? 12.452 -1.953 24.940 1.00 87.50 376 ASN A C 1
ATOM 2937 O O . ASN A 1 376 ? 12.900 -1.216 24.064 1.00 87.50 376 ASN A O 1
ATOM 2941 N N . GLN A 1 377 ? 12.481 -3.284 24.840 1.00 85.75 377 GLN A N 1
ATOM 2942 C CA . GLN A 1 377 ? 12.990 -3.983 23.656 1.00 85.75 377 GLN A CA 1
ATOM 2943 C C . GLN A 1 377 ? 12.173 -3.631 22.407 1.00 85.75 377 GLN A C 1
ATOM 2945 O O . GLN A 1 377 ? 12.749 -3.254 21.390 1.00 85.75 377 GLN A O 1
ATOM 2950 N N . ILE A 1 378 ? 10.838 -3.653 22.496 1.00 84.38 378 ILE A N 1
ATOM 2951 C CA . ILE A 1 378 ? 9.952 -3.287 21.379 1.00 84.38 378 ILE A CA 1
ATOM 2952 C C . ILE A 1 378 ? 10.170 -1.831 20.961 1.00 84.38 378 ILE A C 1
ATOM 2954 O O . ILE A 1 378 ? 10.285 -1.540 19.772 1.00 84.38 378 ILE A O 1
ATOM 2958 N N . ILE A 1 379 ? 10.248 -0.910 21.924 1.00 89.06 379 ILE A N 1
ATOM 2959 C CA . ILE A 1 379 ? 10.487 0.510 21.637 1.00 89.06 379 ILE A CA 1
ATOM 2960 C C . ILE A 1 379 ? 11.864 0.701 20.994 1.00 89.06 379 ILE A C 1
ATOM 2962 O O . ILE A 1 379 ? 11.989 1.458 20.034 1.00 89.06 379 ILE A O 1
ATOM 2966 N N . SER A 1 380 ? 12.889 -0.000 21.485 1.00 89.38 380 SER A N 1
ATOM 2967 C CA . SER A 1 380 ? 14.235 0.029 20.908 1.00 89.38 380 SER A CA 1
ATOM 2968 C C . SER A 1 380 ? 14.232 -0.466 19.464 1.00 89.38 380 SER A C 1
ATOM 2970 O O . SER A 1 380 ? 14.772 0.207 18.591 1.00 89.38 380 SER A O 1
ATOM 2972 N N . LEU A 1 381 ? 13.564 -1.588 19.187 1.00 88.31 381 LEU A N 1
ATOM 2973 C CA . LEU A 1 381 ? 13.437 -2.125 17.833 1.00 88.31 381 LEU A CA 1
ATOM 2974 C C . LEU A 1 381 ? 12.706 -1.178 16.894 1.00 88.31 381 LEU A C 1
ATOM 2976 O O . LEU A 1 381 ? 13.129 -0.978 15.757 1.00 88.31 381 LEU A O 1
ATOM 2980 N N . ALA A 1 382 ? 11.627 -0.567 17.378 1.00 89.62 382 ALA A N 1
ATOM 2981 C CA . ALA A 1 382 ? 10.877 0.401 16.602 1.00 89.62 382 ALA A CA 1
ATOM 2982 C C . ALA A 1 382 ? 11.744 1.622 16.255 1.00 89.62 382 ALA A C 1
ATOM 2984 O O . ALA A 1 382 ? 11.714 2.060 15.110 1.00 89.62 382 ALA A O 1
ATOM 2985 N N . LYS A 1 383 ? 12.568 2.111 17.193 1.00 92.25 383 LYS A N 1
ATOM 2986 C CA . LYS A 1 383 ? 13.522 3.207 16.952 1.00 92.25 383 LYS A CA 1
ATOM 2987 C C . LYS A 1 383 ? 14.603 2.845 15.932 1.00 92.25 383 LYS A C 1
ATOM 2989 O O . LYS A 1 383 ? 14.790 3.582 14.975 1.00 92.25 383 LYS A O 1
ATOM 2994 N N . ILE A 1 384 ? 15.258 1.695 16.099 1.00 91.81 384 ILE A N 1
ATOM 2995 C CA . ILE A 1 384 ? 16.263 1.175 15.152 1.00 91.81 384 ILE A CA 1
ATOM 2996 C C . ILE A 1 384 ? 15.650 1.084 13.747 1.00 91.81 384 ILE A C 1
ATOM 2998 O O . ILE A 1 384 ? 16.230 1.552 12.769 1.00 91.81 384 ILE A O 1
ATOM 3002 N N . SER A 1 385 ? 14.424 0.557 13.647 1.00 91.75 385 SER A N 1
ATOM 3003 C CA . SER A 1 385 ? 13.704 0.486 12.377 1.00 91.75 385 SER A CA 1
ATOM 3004 C C . SER A 1 385 ? 13.396 1.868 11.800 1.00 91.75 385 SER A C 1
ATOM 3006 O O . SER A 1 385 ? 13.550 2.051 10.596 1.00 91.75 385 SER A O 1
ATOM 3008 N N . THR A 1 386 ? 12.939 2.833 12.606 1.00 93.94 386 THR A N 1
ATOM 3009 C CA . THR A 1 386 ? 12.649 4.189 12.114 1.00 93.94 386 THR A CA 1
ATOM 3010 C C . THR A 1 386 ? 13.902 4.935 11.693 1.00 93.94 386 THR A C 1
ATOM 3012 O O . THR A 1 386 ? 13.846 5.671 10.717 1.00 93.94 386 THR A O 1
ATOM 3015 N N . ASP A 1 387 ? 15.022 4.735 12.382 1.00 93.19 387 ASP A N 1
ATOM 3016 C CA . ASP A 1 387 ? 16.278 5.400 12.047 1.00 93.19 387 ASP A CA 1
ATOM 3017 C C . ASP A 1 387 ? 16.814 4.852 10.717 1.00 93.19 387 ASP A C 1
ATOM 3019 O O . ASP A 1 387 ? 17.131 5.626 9.817 1.00 93.19 387 ASP A O 1
ATOM 3023 N N . GLY A 1 388 ? 16.766 3.528 10.511 1.00 94.38 388 GLY A N 1
ATOM 3024 C CA . GLY A 1 388 ? 17.071 2.923 9.210 1.00 94.38 388 GLY A CA 1
ATOM 3025 C C . GLY A 1 388 ? 16.188 3.454 8.072 1.00 94.38 388 GLY A C 1
ATOM 3026 O O . GLY A 1 388 ? 16.688 3.729 6.985 1.00 94.38 388 GLY A O 1
ATOM 3027 N N . LEU A 1 389 ? 14.889 3.655 8.318 1.00 94.50 389 LEU A N 1
ATOM 3028 C CA . LEU A 1 389 ? 13.959 4.234 7.337 1.00 94.50 389 LEU A CA 1
ATOM 3029 C C . LEU A 1 389 ? 14.217 5.725 7.073 1.00 94.50 389 LEU A C 1
ATOM 3031 O O . LEU A 1 389 ? 14.019 6.188 5.953 1.00 94.50 389 LEU A O 1
ATOM 3035 N N . ALA A 1 390 ? 14.647 6.485 8.083 1.00 94.12 390 ALA A N 1
ATOM 3036 C CA . ALA A 1 390 ? 14.973 7.898 7.926 1.00 94.12 390 ALA A CA 1
ATOM 3037 C C . ALA A 1 390 ? 16.179 8.094 6.997 1.00 94.12 390 ALA A C 1
ATOM 3039 O O . ALA A 1 390 ? 16.103 8.944 6.117 1.00 94.12 390 ALA A O 1
ATOM 3040 N N . HIS A 1 391 ? 17.220 7.263 7.133 1.00 94.88 391 HIS A N 1
ATOM 3041 C CA . HIS A 1 391 ? 18.392 7.281 6.247 1.00 94.88 391 HIS A CA 1
ATOM 3042 C C . HIS A 1 391 ? 18.057 6.895 4.798 1.00 94.88 391 HIS A C 1
ATOM 3044 O O . HIS A 1 391 ? 18.565 7.519 3.876 1.00 94.88 391 HIS A O 1
ATOM 3050 N N . LEU A 1 392 ? 17.118 5.968 4.562 1.00 92.94 392 LEU A N 1
ATOM 3051 C CA . LEU A 1 392 ? 16.597 5.754 3.198 1.00 92.94 392 LEU A CA 1
ATOM 3052 C C . LEU A 1 392 ? 15.890 6.991 2.643 1.00 92.94 392 LEU A C 1
ATOM 3054 O O . LEU A 1 392 ? 15.908 7.249 1.445 1.00 92.94 392 LEU A O 1
ATOM 3058 N N . GLY A 1 393 ? 15.262 7.759 3.526 1.00 89.69 393 GLY A N 1
ATOM 3059 C CA . GLY A 1 393 ? 14.717 9.062 3.201 1.00 89.69 393 GLY A CA 1
ATOM 3060 C C . GLY A 1 393 ? 15.777 10.088 2.790 1.00 89.69 393 GLY A C 1
ATOM 3061 O O . GLY A 1 393 ? 15.532 10.846 1.858 1.00 89.69 393 GLY A O 1
ATOM 3062 N N . GLU A 1 394 ? 16.935 10.101 3.461 1.00 92.38 394 GLU A N 1
ATOM 3063 C CA . GLU A 1 394 ? 18.079 10.966 3.117 1.00 92.38 394 GLU A CA 1
ATOM 3064 C C . GLU A 1 394 ? 18.637 10.635 1.729 1.00 92.38 394 GLU A C 1
ATOM 3066 O O . GLU A 1 394 ? 18.856 11.541 0.930 1.00 92.38 394 GLU A O 1
ATOM 3071 N N . VAL A 1 395 ? 18.740 9.344 1.389 1.00 92.25 395 VAL A N 1
ATOM 3072 C CA . VAL A 1 395 ? 19.130 8.903 0.038 1.00 92.25 395 VAL A CA 1
ATOM 3073 C C . VAL A 1 395 ? 18.243 9.526 -1.037 1.00 92.25 395 VAL A C 1
ATOM 3075 O O . VAL A 1 395 ? 18.740 9.874 -2.101 1.00 92.25 395 VAL A O 1
ATOM 3078 N N . GLY A 1 396 ? 16.941 9.676 -0.778 1.00 87.50 396 GLY A N 1
ATOM 3079 C CA . GLY A 1 396 ? 16.025 10.303 -1.730 1.00 87.50 396 GLY A CA 1
ATOM 3080 C C . GLY A 1 396 ? 16.367 11.762 -2.031 1.00 87.50 396 GLY A C 1
ATOM 3081 O O . GLY A 1 396 ? 16.246 12.179 -3.177 1.00 87.50 396 GLY A O 1
ATOM 3082 N N . GLU A 1 397 ? 16.829 12.518 -1.033 1.00 89.50 397 GLU A N 1
ATOM 3083 C CA . GLU A 1 397 ? 17.276 13.906 -1.215 1.00 89.50 397 GLU A CA 1
ATOM 3084 C C . GLU A 1 397 ? 18.632 13.947 -1.932 1.00 89.50 397 GLU A C 1
ATOM 3086 O O . GLU A 1 397 ? 18.777 14.649 -2.926 1.00 89.50 397 GLU A O 1
ATOM 3091 N N . THR A 1 398 ? 19.592 13.109 -1.528 1.00 92.88 398 THR A N 1
ATOM 3092 C CA . THR A 1 398 ? 20.897 13.039 -2.210 1.00 92.88 398 THR A CA 1
ATOM 3093 C C . THR A 1 398 ? 20.780 12.539 -3.655 1.00 92.88 398 THR A C 1
ATOM 3095 O O . THR A 1 398 ? 21.570 12.930 -4.508 1.00 92.88 398 THR A O 1
ATOM 3098 N N . MET A 1 399 ? 19.786 11.700 -3.960 1.00 89.44 399 MET A N 1
ATOM 3099 C CA . MET A 1 399 ? 19.475 11.279 -5.328 1.00 89.44 399 MET A CA 1
ATOM 3100 C C . MET A 1 399 ? 18.963 12.448 -6.181 1.00 89.44 399 MET A C 1
ATOM 3102 O O . MET A 1 399 ? 19.286 12.516 -7.364 1.00 89.44 399 MET A O 1
ATOM 3106 N N . GLU A 1 400 ? 18.179 13.363 -5.603 1.00 88.88 400 GLU A N 1
ATOM 3107 C CA . GLU A 1 400 ? 17.713 14.574 -6.291 1.00 88.88 400 GLU A CA 1
ATOM 3108 C C . GLU A 1 400 ? 18.903 15.480 -6.645 1.00 88.88 400 GLU A C 1
ATOM 3110 O O . GLU A 1 400 ? 19.041 15.877 -7.803 1.00 88.88 400 GLU A O 1
ATOM 3115 N N . ASP A 1 401 ? 19.819 15.688 -5.693 1.00 92.00 401 ASP A N 1
ATOM 3116 C CA . ASP A 1 401 ? 21.065 16.438 -5.906 1.00 92.00 401 ASP A CA 1
ATOM 3117 C C . ASP A 1 401 ? 21.969 15.763 -6.953 1.00 92.00 401 ASP A C 1
ATOM 3119 O O . ASP A 1 401 ? 22.534 16.416 -7.832 1.00 92.00 401 ASP A O 1
ATOM 3123 N N . LEU A 1 402 ? 22.085 14.431 -6.899 1.00 92.00 402 LEU A N 1
ATOM 3124 C CA . LEU A 1 402 ? 22.831 13.640 -7.875 1.00 92.00 402 LEU A CA 1
ATOM 3125 C C . LEU A 1 402 ? 22.233 13.771 -9.279 1.00 92.00 402 LEU A C 1
ATOM 3127 O O . LEU A 1 402 ? 22.972 13.968 -10.241 1.00 92.00 402 LEU A O 1
ATOM 3131 N N . ALA A 1 403 ? 20.910 13.686 -9.412 1.00 89.19 403 ALA A N 1
ATOM 3132 C CA . ALA A 1 403 ? 20.234 13.862 -10.691 1.00 89.19 403 ALA A CA 1
ATOM 3133 C C . ALA A 1 403 ? 20.432 15.284 -11.239 1.00 89.19 403 ALA A C 1
ATOM 3135 O O . ALA A 1 403 ? 20.699 15.439 -12.431 1.00 89.19 403 ALA A O 1
ATOM 3136 N N . GLY A 1 404 ? 20.363 16.309 -10.384 1.00 90.38 404 GLY A N 1
ATOM 3137 C CA . GLY A 1 404 ? 20.677 17.694 -10.744 1.00 90.38 404 GLY A CA 1
ATOM 3138 C C . GLY A 1 404 ? 22.114 17.857 -11.243 1.00 90.38 404 GLY A C 1
ATOM 3139 O O . GLY A 1 404 ? 22.350 18.419 -12.315 1.00 90.38 404 GLY A O 1
ATOM 3140 N N . PHE A 1 405 ? 23.081 17.277 -10.530 1.00 92.50 405 PHE A N 1
ATOM 3141 C CA . PHE A 1 405 ? 24.487 17.290 -10.929 1.00 92.50 405 PHE A CA 1
ATOM 3142 C C . PHE A 1 405 ? 24.724 16.575 -12.272 1.00 92.50 405 PHE A C 1
ATOM 3144 O O . PHE A 1 405 ? 25.388 17.116 -13.158 1.00 92.50 405 PHE A O 1
ATOM 3151 N N . VAL A 1 406 ? 24.186 15.364 -12.443 1.00 91.06 406 VAL A N 1
ATOM 3152 C CA . VAL A 1 406 ? 24.445 14.542 -13.636 1.00 91.06 406 VAL A CA 1
ATOM 3153 C C . VAL A 1 406 ? 23.708 15.087 -14.863 1.00 91.06 406 VAL A C 1
ATOM 3155 O O . VAL A 1 406 ? 24.296 15.126 -15.940 1.00 91.06 406 VAL A O 1
ATOM 3158 N N . LEU A 1 407 ? 22.439 15.488 -14.725 1.00 89.56 407 LEU A N 1
ATOM 3159 C CA . LEU A 1 407 ? 21.548 15.771 -15.861 1.00 89.56 407 LEU A CA 1
ATOM 3160 C C . LEU A 1 407 ? 21.337 17.262 -16.148 1.00 89.56 407 LEU A C 1
ATOM 3162 O O . LEU A 1 407 ? 20.975 17.602 -17.271 1.00 89.56 407 LEU A O 1
ATOM 3166 N N . LYS A 1 408 ? 21.509 18.148 -15.159 1.00 87.94 408 LYS A N 1
ATOM 3167 C CA . LYS A 1 408 ? 21.179 19.584 -15.276 1.00 87.94 408 LYS A CA 1
ATOM 3168 C C . LYS A 1 408 ? 22.386 20.513 -15.137 1.00 87.94 408 LYS A C 1
ATOM 3170 O O . LYS A 1 408 ? 22.208 21.724 -15.053 1.00 87.94 408 LYS A O 1
ATOM 3175 N N . ASP A 1 409 ? 23.595 19.954 -15.096 1.00 85.75 409 ASP A N 1
ATOM 3176 C CA . ASP A 1 409 ? 24.849 20.694 -14.890 1.00 85.75 409 ASP A CA 1
ATOM 3177 C C . ASP A 1 409 ? 24.871 21.530 -13.588 1.00 85.75 409 ASP A C 1
ATOM 3179 O O . ASP A 1 409 ? 25.569 22.536 -13.468 1.00 85.75 409 ASP A O 1
ATOM 3183 N N . GLU A 1 410 ? 24.117 21.113 -12.564 1.00 90.25 410 GLU A N 1
ATOM 3184 C CA . GLU A 1 410 ? 24.101 21.803 -11.270 1.00 90.25 410 GLU A CA 1
ATOM 3185 C C . GLU A 1 410 ? 25.442 21.623 -10.530 1.00 90.25 410 GLU A C 1
ATOM 3187 O O . GLU A 1 410 ? 26.202 20.674 -10.765 1.00 90.25 410 GLU A O 1
ATOM 3192 N N . ALA A 1 411 ? 25.784 22.557 -9.640 1.00 86.81 411 ALA A N 1
ATOM 3193 C CA . ALA A 1 411 ? 27.015 22.473 -8.857 1.00 86.81 411 ALA A CA 1
ATOM 3194 C C . ALA A 1 411 ? 26.944 21.315 -7.847 1.00 86.81 411 ALA A C 1
ATOM 3196 O O . ALA A 1 411 ? 25.964 21.180 -7.123 1.00 86.81 411 ALA A O 1
ATOM 3197 N N . GLY A 1 412 ? 28.001 20.505 -7.760 1.00 87.44 412 GLY A N 1
ATOM 3198 C CA . GLY A 1 412 ? 28.057 19.369 -6.842 1.00 87.44 412 GLY A CA 1
ATOM 3199 C C . GLY A 1 412 ? 29.377 18.609 -6.931 1.00 87.44 412 GLY A C 1
ATOM 3200 O O . GLY A 1 412 ? 30.231 18.917 -7.762 1.00 87.44 412 GLY A O 1
ATOM 3201 N N . ASP A 1 413 ? 29.538 17.617 -6.059 1.00 90.56 413 ASP A N 1
ATOM 3202 C CA . ASP A 1 413 ? 30.665 16.684 -6.065 1.00 90.56 413 ASP A CA 1
ATOM 3203 C C . ASP A 1 413 ? 30.114 15.260 -6.141 1.00 90.56 413 ASP A C 1
ATOM 3205 O O . ASP A 1 413 ? 29.560 14.736 -5.172 1.00 90.56 413 ASP A O 1
ATOM 3209 N N . LEU A 1 414 ? 30.274 14.634 -7.309 1.00 91.31 414 LEU A N 1
ATOM 3210 C CA . LEU A 1 414 ? 29.781 13.287 -7.563 1.00 91.31 414 LEU A CA 1
ATOM 3211 C C . LEU A 1 414 ? 30.314 12.272 -6.550 1.00 91.31 414 LEU A C 1
ATOM 3213 O O . LEU A 1 414 ? 29.551 11.446 -6.058 1.00 91.31 414 LEU A O 1
ATOM 3217 N N . ALA A 1 415 ? 31.607 12.336 -6.221 1.00 92.06 415 ALA A N 1
ATOM 3218 C CA . ALA A 1 415 ? 32.218 11.381 -5.307 1.00 92.06 415 ALA A CA 1
ATOM 3219 C C . ALA A 1 415 ? 31.644 11.543 -3.896 1.00 92.06 415 ALA A C 1
ATOM 3221 O O . ALA A 1 415 ? 31.350 10.539 -3.238 1.00 92.06 415 ALA A O 1
ATOM 3222 N N . ALA A 1 416 ? 31.429 12.787 -3.456 1.00 94.00 416 ALA A N 1
ATOM 3223 C CA . ALA A 1 416 ? 30.798 13.083 -2.175 1.00 94.00 416 ALA A CA 1
ATOM 3224 C C . ALA A 1 416 ? 29.346 12.578 -2.126 1.00 94.00 416 ALA A C 1
ATOM 3226 O O . ALA A 1 416 ? 29.000 11.841 -1.202 1.00 94.00 416 ALA A O 1
ATOM 3227 N N . LEU A 1 417 ? 28.535 12.888 -3.145 1.00 94.81 417 LEU A N 1
ATOM 3228 C CA . LEU A 1 417 ? 27.131 12.467 -3.237 1.00 94.81 417 LEU A CA 1
ATOM 3229 C C . LEU A 1 417 ? 27.000 10.938 -3.221 1.00 94.81 417 LEU A C 1
ATOM 3231 O O . LEU A 1 417 ? 26.257 10.379 -2.413 1.00 94.81 417 LEU A O 1
ATOM 3235 N N . THR A 1 418 ? 27.787 10.236 -4.043 1.00 94.94 418 THR A N 1
ATOM 3236 C CA . THR A 1 418 ? 27.753 8.766 -4.084 1.00 94.94 418 THR A CA 1
ATOM 3237 C C . THR A 1 418 ? 28.268 8.137 -2.790 1.00 94.94 418 THR A C 1
ATOM 3239 O O . THR A 1 418 ? 27.737 7.121 -2.342 1.00 94.94 418 THR A O 1
ATOM 3242 N N . SER A 1 419 ? 29.267 8.748 -2.140 1.00 95.81 419 SER A N 1
ATOM 3243 C CA . SER A 1 419 ? 29.790 8.261 -0.856 1.00 95.81 419 SER A CA 1
ATOM 3244 C C . SER A 1 419 ? 28.773 8.432 0.270 1.00 95.81 419 SER A C 1
ATOM 3246 O O . SER A 1 419 ? 28.629 7.535 1.101 1.00 95.81 419 SER A O 1
ATOM 3248 N N . GLN A 1 420 ? 28.043 9.551 0.282 1.00 96.50 420 GLN A N 1
ATOM 3249 C CA . GLN A 1 420 ? 26.974 9.810 1.242 1.00 96.50 420 GLN A CA 1
ATOM 3250 C C . GLN A 1 420 ? 25.833 8.802 1.079 1.00 96.50 420 GLN A C 1
ATOM 3252 O O . GLN A 1 420 ? 25.501 8.102 2.033 1.00 96.50 420 GLN A O 1
ATOM 3257 N N . MET A 1 421 ? 25.319 8.628 -0.141 1.00 95.94 421 MET A N 1
ATOM 3258 C CA . MET A 1 421 ? 24.285 7.628 -0.432 1.00 95.94 421 MET A CA 1
ATOM 3259 C C . MET A 1 421 ? 24.726 6.210 -0.045 1.00 95.94 421 MET A C 1
ATOM 3261 O O . MET A 1 421 ? 23.959 5.459 0.556 1.00 95.94 421 MET A O 1
ATOM 3265 N N . ALA A 1 422 ? 25.973 5.832 -0.345 1.00 96.75 422 ALA A N 1
ATOM 3266 C CA . ALA A 1 422 ? 26.514 4.530 0.038 1.00 96.75 422 ALA A CA 1
ATOM 3267 C C . ALA A 1 422 ? 26.598 4.353 1.565 1.00 96.75 422 ALA A C 1
ATOM 3269 O O . ALA A 1 422 ? 26.350 3.252 2.066 1.00 96.75 422 ALA A O 1
ATOM 3270 N N . ALA A 1 423 ? 26.931 5.416 2.304 1.00 96.94 423 ALA A N 1
ATOM 3271 C CA . ALA A 1 423 ? 26.942 5.413 3.763 1.00 96.94 423 ALA A CA 1
ATOM 3272 C C . ALA A 1 423 ? 25.526 5.280 4.345 1.00 96.94 423 ALA A C 1
ATOM 3274 O O . ALA A 1 423 ? 25.331 4.499 5.279 1.00 96.94 423 ALA A O 1
ATOM 3275 N N . ASP A 1 424 ? 24.538 5.969 3.771 1.00 96.50 424 ASP A N 1
ATOM 3276 C CA . ASP A 1 424 ? 23.138 5.878 4.191 1.00 96.50 424 ASP A CA 1
ATOM 3277 C C . ASP A 1 424 ? 22.541 4.494 3.899 1.00 96.50 424 ASP A C 1
ATOM 3279 O O . ASP A 1 424 ? 21.929 3.889 4.783 1.00 96.50 424 ASP A O 1
ATOM 3283 N N . PHE A 1 425 ? 22.799 3.921 2.717 1.00 96.06 425 PHE A N 1
ATOM 3284 C CA . PHE A 1 425 ? 22.410 2.542 2.407 1.00 96.06 425 PHE A CA 1
ATOM 3285 C C . PHE A 1 425 ? 23.043 1.530 3.366 1.00 96.06 425 PHE A C 1
ATOM 3287 O O . PHE A 1 425 ? 22.356 0.637 3.869 1.00 96.06 425 PHE A O 1
ATOM 3294 N N . ASP A 1 426 ? 24.340 1.671 3.654 1.00 96.25 426 ASP A N 1
ATOM 3295 C CA . ASP A 1 426 ? 25.052 0.818 4.607 1.00 96.25 426 ASP A CA 1
ATOM 3296 C C . ASP A 1 426 ? 24.479 0.935 6.026 1.00 96.25 426 ASP A C 1
ATOM 3298 O O . ASP A 1 426 ? 24.306 -0.068 6.728 1.00 96.25 426 ASP A O 1
ATOM 3302 N N . TYR A 1 427 ? 24.147 2.155 6.446 1.00 96.31 427 TYR A N 1
ATOM 3303 C CA . TYR A 1 427 ? 23.523 2.405 7.734 1.00 96.31 427 TYR A CA 1
ATOM 3304 C C . TYR A 1 427 ? 22.155 1.724 7.822 1.00 96.31 427 TYR A C 1
ATOM 3306 O O . TYR A 1 427 ? 21.924 0.937 8.744 1.00 96.31 427 TYR A O 1
ATOM 3314 N N . SER A 1 428 ? 21.272 1.949 6.845 1.00 96.31 428 SER A N 1
ATOM 3315 C CA . SER A 1 428 ? 19.953 1.311 6.783 1.00 96.31 428 SER A CA 1
ATOM 3316 C C . SER A 1 428 ? 20.057 -0.213 6.748 1.00 96.31 428 SER A C 1
ATOM 3318 O O . SER A 1 428 ? 19.342 -0.894 7.487 1.00 96.31 428 SER A O 1
ATOM 3320 N N . TYR A 1 429 ? 20.999 -0.762 5.975 1.00 96.00 429 TYR A N 1
ATOM 3321 C CA . TYR A 1 429 ? 21.275 -2.197 5.935 1.00 96.00 429 TYR A CA 1
ATOM 3322 C C . TYR A 1 429 ? 21.640 -2.746 7.321 1.00 96.00 429 TYR A C 1
ATOM 3324 O O . TYR A 1 429 ? 21.084 -3.763 7.755 1.00 96.00 429 TYR A O 1
ATOM 3332 N N . ARG A 1 430 ? 22.537 -2.070 8.054 1.00 96.19 430 ARG A N 1
ATOM 3333 C CA . ARG A 1 430 ? 22.925 -2.461 9.419 1.00 96.19 430 ARG A CA 1
ATOM 3334 C C . ARG A 1 430 ? 21.747 -2.389 10.388 1.00 96.19 430 ARG A C 1
ATOM 3336 O O . ARG A 1 430 ? 21.526 -3.353 11.119 1.00 96.19 430 ARG A O 1
ATOM 3343 N N . GLN A 1 431 ? 20.958 -1.312 10.362 1.00 95.19 431 GLN A N 1
ATOM 3344 C CA . GLN A 1 431 ? 19.775 -1.182 11.222 1.00 95.19 431 GLN A CA 1
ATOM 3345 C C . GLN A 1 431 ? 18.769 -2.310 10.963 1.00 95.19 431 GLN A C 1
ATOM 3347 O O . GLN A 1 431 ? 18.314 -2.969 11.894 1.00 95.19 431 GLN A O 1
ATOM 3352 N N . PHE A 1 432 ? 18.461 -2.599 9.700 1.00 94.00 432 PHE A N 1
ATOM 3353 C CA . PHE A 1 432 ? 17.530 -3.667 9.335 1.00 94.00 432 PHE A CA 1
ATOM 3354 C C . PHE A 1 432 ? 18.059 -5.067 9.646 1.00 94.00 432 PHE A C 1
ATOM 3356 O O . PHE A 1 432 ? 17.277 -5.938 10.027 1.00 94.00 432 PHE A O 1
ATOM 3363 N N . SER A 1 433 ? 19.376 -5.270 9.578 1.00 92.69 433 SER A N 1
ATOM 3364 C CA . SER A 1 433 ? 20.019 -6.505 10.040 1.00 92.69 433 SER A CA 1
ATOM 3365 C C . SER A 1 433 ? 19.839 -6.704 11.549 1.00 92.69 433 SER A C 1
ATOM 3367 O O . SER A 1 433 ? 19.507 -7.803 11.988 1.00 92.69 433 SER A O 1
ATOM 3369 N N . LEU A 1 434 ? 19.996 -5.636 12.341 1.00 91.88 434 LEU A N 1
ATOM 3370 C CA . LEU A 1 434 ? 19.761 -5.667 13.788 1.00 91.88 434 LEU A CA 1
ATOM 3371 C C . LEU A 1 434 ? 18.288 -5.933 14.119 1.00 91.88 434 LEU A C 1
ATOM 3373 O O . LEU A 1 434 ? 18.001 -6.771 14.971 1.00 91.88 434 LEU A O 1
ATOM 3377 N N . VAL A 1 435 ? 17.357 -5.268 13.422 1.00 89.81 435 VAL A N 1
ATOM 3378 C CA . VAL A 1 435 ? 15.912 -5.506 13.588 1.00 89.81 435 VAL A CA 1
ATOM 3379 C C . VAL A 1 435 ? 15.579 -6.967 13.304 1.00 89.81 435 VAL A C 1
ATOM 3381 O O . VAL A 1 435 ? 14.916 -7.603 14.117 1.00 89.81 435 VAL A O 1
ATOM 3384 N N . GLN A 1 436 ? 16.057 -7.516 12.187 1.00 87.75 436 GLN A N 1
ATOM 3385 C CA . GLN A 1 436 ? 15.807 -8.910 11.831 1.00 87.75 436 GLN A CA 1
ATOM 3386 C C . GLN A 1 436 ? 16.341 -9.876 12.900 1.00 87.75 436 GLN A C 1
ATOM 3388 O O . GLN A 1 436 ? 15.590 -10.724 13.381 1.00 87.75 436 GLN A O 1
ATOM 3393 N N . ALA A 1 437 ? 17.603 -9.713 13.312 1.00 87.81 437 ALA A N 1
ATOM 3394 C CA . ALA A 1 437 ? 18.245 -10.594 14.286 1.00 87.81 437 ALA A CA 1
ATOM 3395 C C . ALA A 1 437 ? 17.537 -10.594 15.653 1.00 87.81 437 ALA A C 1
ATOM 3397 O O . ALA A 1 437 ? 17.503 -11.614 16.340 1.00 87.81 437 ALA A O 1
ATOM 3398 N N . GLU A 1 438 ? 16.973 -9.460 16.065 1.00 84.94 438 GLU A N 1
ATOM 3399 C CA . GLU A 1 438 ? 16.251 -9.356 17.334 1.00 84.94 438 GLU A CA 1
ATOM 3400 C C . GLU A 1 438 ? 14.811 -9.893 17.234 1.00 84.94 438 GLU A C 1
ATOM 3402 O O . GLU A 1 438 ? 14.306 -10.517 18.173 1.00 84.94 438 GLU A O 1
ATOM 3407 N N . LEU A 1 439 ? 14.155 -9.711 16.080 1.00 80.12 439 LEU A N 1
ATOM 3408 C CA . LEU A 1 439 ? 12.838 -10.294 15.805 1.00 80.12 439 LEU A CA 1
ATOM 3409 C C . LEU A 1 439 ? 12.886 -11.829 15.788 1.00 80.12 439 LEU A C 1
ATOM 3411 O O . LEU A 1 439 ? 11.949 -12.463 16.264 1.00 80.12 439 LEU A O 1
ATOM 3415 N N . GLU A 1 440 ? 13.975 -12.428 15.300 1.00 78.94 440 GLU A N 1
ATOM 3416 C CA . GLU A 1 440 ? 14.177 -13.887 15.285 1.00 78.94 440 GLU A CA 1
ATOM 3417 C C . GLU A 1 440 ? 14.346 -14.486 16.694 1.00 78.94 440 GLU A C 1
ATOM 3419 O O . GLU A 1 440 ? 13.945 -15.623 16.940 1.00 78.94 440 GLU A O 1
ATOM 3424 N N . LYS A 1 441 ? 14.897 -13.721 17.646 1.00 77.31 441 LYS A N 1
ATOM 3425 C CA . LYS A 1 441 ? 15.124 -14.170 19.033 1.00 77.31 441 LYS A CA 1
ATOM 3426 C C . LYS A 1 441 ? 13.890 -14.062 19.930 1.00 77.31 441 LYS A C 1
ATOM 3428 O O . LYS A 1 441 ? 13.852 -14.672 20.999 1.00 77.31 441 LYS A O 1
ATOM 3433 N N . THR A 1 442 ? 12.894 -13.271 19.538 1.00 65.75 442 THR A N 1
ATOM 3434 C CA . THR A 1 442 ? 11.777 -12.905 20.415 1.00 65.75 442 THR A CA 1
ATOM 3435 C C . THR A 1 442 ? 10.545 -13.765 20.121 1.00 65.75 442 THR A C 1
ATOM 3437 O O . THR A 1 442 ? 10.000 -13.712 19.023 1.00 65.75 442 THR A O 1
ATOM 3440 N N . GLN A 1 443 ? 10.053 -14.535 21.106 1.00 58.28 443 GLN A N 1
ATOM 3441 C CA . GLN A 1 443 ? 8.797 -15.288 20.959 1.00 58.28 443 GLN A CA 1
ATOM 3442 C C . GLN A 1 443 ? 7.630 -14.344 20.625 1.00 58.28 443 GLN A C 1
ATOM 3444 O O . GLN A 1 443 ? 7.413 -13.326 21.288 1.00 58.28 443 GLN A O 1
ATOM 3449 N N . THR A 1 444 ? 6.882 -14.694 19.580 1.00 52.47 444 THR A N 1
ATOM 3450 C CA . THR A 1 444 ? 5.882 -13.851 18.922 1.00 52.47 444 THR A CA 1
ATOM 3451 C C . THR A 1 444 ? 4.761 -13.441 19.879 1.00 52.47 444 THR A C 1
ATOM 3453 O O . THR A 1 444 ? 3.824 -14.190 20.144 1.00 52.47 444 THR A O 1
ATOM 3456 N N . THR A 1 445 ? 4.823 -12.215 20.394 1.00 57.88 445 THR A N 1
ATOM 3457 C CA . THR A 1 445 ? 3.668 -11.564 21.022 1.00 57.88 445 THR A CA 1
ATOM 3458 C C . THR A 1 445 ? 2.723 -11.022 19.944 1.00 57.88 445 THR A C 1
ATOM 3460 O O . THR A 1 445 ? 3.140 -10.713 18.828 1.00 57.88 445 THR A O 1
ATOM 3463 N N . VAL A 1 446 ? 1.439 -10.840 20.281 1.00 53.56 446 VAL A N 1
ATOM 3464 C CA . VAL A 1 446 ? 0.397 -10.268 19.391 1.00 53.56 446 VAL A CA 1
ATOM 3465 C C . VAL A 1 446 ? 0.817 -8.927 18.760 1.00 53.56 446 VAL A C 1
ATOM 3467 O O . VAL A 1 446 ? 0.355 -8.567 17.680 1.00 53.56 446 VAL A O 1
ATOM 3470 N N . TRP A 1 447 ? 1.725 -8.191 19.402 1.00 52.84 447 TRP A N 1
ATOM 3471 C CA . TRP A 1 447 ? 2.243 -6.915 18.909 1.00 52.84 447 TRP A CA 1
ATOM 3472 C C . TRP A 1 447 ? 3.328 -7.061 17.838 1.00 52.84 447 TRP A C 1
ATOM 3474 O O . TRP A 1 447 ? 3.330 -6.284 16.883 1.00 52.84 447 TRP A O 1
ATOM 3484 N N . LEU A 1 448 ? 4.181 -8.088 17.923 1.00 55.41 448 LEU A N 1
ATOM 3485 C CA . LEU A 1 448 ? 5.159 -8.411 16.876 1.00 55.41 448 LEU A CA 1
ATOM 3486 C C . LEU A 1 448 ? 4.472 -8.839 15.570 1.00 55.41 448 LEU A C 1
ATOM 3488 O O . LEU A 1 448 ? 5.009 -8.612 14.491 1.00 55.41 448 LEU A O 1
ATOM 3492 N N . ALA A 1 449 ? 3.229 -9.328 15.631 1.00 55.53 449 ALA A N 1
ATOM 3493 C CA . ALA A 1 449 ? 2.436 -9.628 14.437 1.00 55.53 449 ALA A CA 1
ATOM 3494 C C . ALA A 1 449 ? 2.165 -8.389 13.555 1.00 55.53 449 ALA A C 1
ATOM 3496 O O . ALA A 1 449 ? 2.015 -8.526 12.342 1.00 55.53 449 ALA A O 1
ATOM 3497 N N . ARG A 1 450 ? 2.157 -7.167 14.120 1.00 55.31 450 ARG A N 1
ATOM 3498 C CA . ARG A 1 450 ? 2.038 -5.920 13.332 1.00 55.31 450 ARG A CA 1
ATOM 3499 C C . ARG A 1 450 ? 3.309 -5.580 12.551 1.00 55.31 450 ARG A C 1
ATOM 3501 O O . ARG A 1 450 ? 3.213 -4.904 11.534 1.00 55.31 450 ARG A O 1
ATOM 3508 N N . PHE A 1 451 ? 4.462 -6.094 12.980 1.00 61.81 451 PHE A N 1
ATOM 3509 C CA . PHE A 1 451 ? 5.705 -6.075 12.207 1.00 61.81 451 PHE A CA 1
ATOM 3510 C C . PHE A 1 451 ? 5.762 -7.199 11.163 1.00 61.81 451 PHE A C 1
ATOM 3512 O O . PHE A 1 451 ? 6.670 -7.197 10.341 1.00 61.81 451 PHE A O 1
ATOM 3519 N N . GLY A 1 452 ? 4.804 -8.135 11.148 1.00 61.56 452 GLY A N 1
ATOM 3520 C CA . GLY A 1 452 ? 4.893 -9.371 10.365 1.00 61.56 452 GLY A CA 1
ATOM 3521 C C . GLY A 1 452 ? 5.077 -9.163 8.858 1.00 61.56 452 GLY A C 1
ATOM 3522 O O . GLY A 1 452 ? 5.877 -9.864 8.248 1.00 61.56 452 GLY A O 1
ATOM 3523 N N . ARG A 1 453 ? 4.411 -8.162 8.259 1.00 68.56 453 ARG A N 1
ATOM 3524 C CA . ARG A 1 453 ? 4.620 -7.822 6.836 1.00 68.56 453 ARG A CA 1
ATOM 3525 C C . ARG A 1 453 ? 6.010 -7.242 6.572 1.00 68.56 453 ARG A C 1
ATOM 3527 O O . ARG A 1 453 ? 6.660 -7.643 5.616 1.00 68.56 453 ARG A O 1
ATOM 3534 N N . TRP A 1 454 ? 6.474 -6.342 7.437 1.00 76.62 454 TRP A N 1
ATOM 3535 C CA . TRP A 1 454 ? 7.803 -5.742 7.318 1.00 76.62 454 TRP A CA 1
ATOM 3536 C C . TRP A 1 454 ? 8.906 -6.786 7.504 1.00 76.62 454 TRP A C 1
ATOM 3538 O O . TRP A 1 454 ? 9.825 -6.858 6.699 1.00 76.62 454 TRP A O 1
ATOM 3548 N N . GLN A 1 455 ? 8.769 -7.662 8.505 1.00 80.31 455 GLN A N 1
ATOM 3549 C CA . GLN A 1 455 ? 9.710 -8.748 8.781 1.00 80.31 455 GLN A CA 1
ATOM 3550 C C . GLN A 1 455 ? 9.908 -9.668 7.570 1.00 80.31 455 GLN A C 1
ATOM 3552 O O . GLN A 1 455 ? 11.040 -10.036 7.271 1.00 80.31 455 GLN A O 1
ATOM 3557 N N . GLN A 1 456 ? 8.832 -10.004 6.852 1.00 83.12 456 GLN A N 1
ATOM 3558 C CA . GLN A 1 456 ? 8.901 -10.830 5.640 1.00 83.12 456 GLN A CA 1
ATOM 3559 C C . GLN A 1 456 ? 9.645 -10.144 4.485 1.00 83.12 456 GLN A C 1
ATOM 3561 O O . GLN A 1 456 ? 10.225 -10.823 3.645 1.00 83.12 456 GLN A O 1
ATOM 3566 N N . GLN A 1 457 ? 9.646 -8.811 4.444 1.00 86.50 457 GLN A N 1
ATOM 3567 C CA . GLN A 1 457 ? 10.282 -8.026 3.384 1.00 86.50 457 GLN A CA 1
ATOM 3568 C C . GLN A 1 457 ? 11.730 -7.633 3.705 1.00 86.50 457 GLN A C 1
ATOM 3570 O O . GLN A 1 457 ? 12.483 -7.320 2.786 1.00 86.50 457 GLN A O 1
ATOM 3575 N N . LEU A 1 458 ? 12.145 -7.681 4.979 1.00 88.06 458 LEU A N 1
ATOM 3576 C CA . LEU A 1 458 ? 13.494 -7.297 5.415 1.00 88.06 458 LEU A CA 1
ATOM 3577 C C . LEU A 1 458 ? 14.627 -7.973 4.618 1.00 88.06 458 LEU A C 1
ATOM 3579 O O . LEU A 1 458 ? 15.553 -7.254 4.244 1.00 88.06 458 LEU A O 1
ATOM 3583 N N . PRO A 1 459 ? 14.592 -9.286 4.301 1.00 90.88 459 PRO A N 1
ATOM 3584 C CA . PRO A 1 459 ? 15.656 -9.910 3.513 1.00 90.88 459 PRO A CA 1
ATOM 3585 C C . PRO A 1 459 ? 15.779 -9.323 2.101 1.00 90.88 459 PRO A C 1
ATOM 3587 O O . PRO A 1 459 ? 16.881 -8.995 1.669 1.00 90.88 459 PRO A O 1
ATOM 3590 N N . ALA A 1 460 ? 14.651 -9.130 1.410 1.00 90.19 460 ALA A N 1
ATOM 3591 C CA . ALA A 1 460 ? 14.626 -8.557 0.065 1.00 90.19 460 ALA A CA 1
ATOM 3592 C C . ALA A 1 460 ? 15.094 -7.095 0.069 1.00 90.19 460 ALA A C 1
ATOM 3594 O O . ALA A 1 460 ? 15.915 -6.707 -0.754 1.00 90.19 460 ALA A O 1
ATOM 3595 N N . ILE A 1 461 ? 14.636 -6.303 1.044 1.00 90.38 461 ILE A N 1
ATOM 3596 C CA . ILE A 1 461 ? 15.070 -4.911 1.211 1.00 90.38 461 ILE A CA 1
ATOM 3597 C C . ILE A 1 461 ? 16.575 -4.856 1.459 1.00 90.38 461 ILE A C 1
ATOM 3599 O O . ILE A 1 461 ? 17.271 -4.079 0.824 1.00 90.38 461 ILE A O 1
ATOM 3603 N N . ARG A 1 462 ? 17.109 -5.699 2.346 1.00 93.00 462 ARG A N 1
ATOM 3604 C CA . ARG A 1 462 ? 18.549 -5.748 2.625 1.00 93.00 462 ARG A CA 1
ATOM 3605 C C . ARG A 1 462 ? 19.373 -6.089 1.386 1.00 93.00 462 ARG A C 1
ATOM 3607 O O . ARG A 1 462 ? 20.406 -5.458 1.183 1.00 93.00 462 ARG A O 1
ATOM 3614 N N . GLN A 1 463 ? 18.917 -7.043 0.576 1.00 92.75 463 GLN A N 1
ATOM 3615 C CA . GLN A 1 463 ? 19.564 -7.372 -0.692 1.00 92.75 463 GLN A CA 1
ATOM 3616 C C . GLN A 1 463 ? 19.578 -6.154 -1.624 1.00 92.75 463 GLN A C 1
ATOM 3618 O O . GLN A 1 463 ? 20.647 -5.736 -2.057 1.00 92.75 463 GLN A O 1
ATOM 3623 N N . LEU A 1 464 ? 18.422 -5.509 -1.812 1.00 90.94 464 LEU A N 1
ATOM 3624 C CA . LEU A 1 464 ? 18.301 -4.295 -2.623 1.00 90.94 464 LEU A CA 1
ATOM 3625 C C . LEU A 1 464 ? 19.208 -3.161 -2.133 1.00 90.94 464 LEU A C 1
ATOM 3627 O O . LEU A 1 464 ? 19.799 -2.468 -2.948 1.00 90.94 464 LEU A O 1
ATOM 3631 N N . LEU A 1 465 ? 19.355 -2.972 -0.818 1.00 93.44 465 LEU A N 1
ATOM 3632 C CA . LEU A 1 465 ? 20.269 -1.967 -0.261 1.00 93.44 465 LEU A CA 1
ATOM 3633 C C . LEU A 1 465 ? 21.736 -2.293 -0.548 1.00 93.44 465 LEU A C 1
ATOM 3635 O O . LEU A 1 465 ? 22.520 -1.384 -0.817 1.00 93.44 465 LEU A O 1
ATOM 3639 N N . GLY A 1 466 ? 22.109 -3.574 -0.494 1.00 93.19 466 GLY A N 1
ATOM 3640 C CA . GLY A 1 466 ? 23.444 -4.030 -0.874 1.00 93.19 466 GLY A CA 1
ATOM 3641 C C . GLY A 1 466 ? 23.734 -3.761 -2.349 1.00 93.19 466 GLY A C 1
ATOM 3642 O O . GLY A 1 466 ? 24.768 -3.175 -2.675 1.00 93.19 466 GLY A O 1
ATOM 3643 N N . ASP A 1 467 ? 22.786 -4.110 -3.217 1.00 92.12 467 ASP A N 1
ATOM 3644 C CA . ASP A 1 467 ? 22.894 -3.918 -4.663 1.00 92.12 467 ASP A CA 1
ATOM 3645 C C . ASP A 1 467 ? 22.906 -2.423 -5.028 1.00 92.12 467 ASP A C 1
ATOM 3647 O O . ASP A 1 467 ? 23.749 -1.973 -5.803 1.00 92.12 467 ASP A O 1
ATOM 3651 N N . ALA A 1 468 ? 22.045 -1.616 -4.399 1.00 91.38 468 ALA A N 1
ATOM 3652 C CA . ALA A 1 468 ? 21.999 -0.168 -4.588 1.00 91.38 468 ALA A CA 1
ATOM 3653 C C . ALA A 1 468 ? 23.291 0.517 -4.121 1.00 91.38 468 ALA A C 1
ATOM 3655 O O . ALA A 1 468 ? 23.806 1.397 -4.810 1.00 91.38 468 ALA A O 1
ATOM 3656 N N . LYS A 1 469 ? 23.861 0.086 -2.987 1.00 94.88 469 LYS A N 1
ATOM 3657 C CA . LYS A 1 469 ? 25.169 0.559 -2.515 1.00 94.88 469 LYS A CA 1
ATOM 3658 C C . LYS A 1 469 ? 26.266 0.244 -3.529 1.00 94.88 469 LYS A C 1
ATOM 3660 O O . LYS A 1 469 ? 27.067 1.124 -3.839 1.00 94.88 469 LYS A O 1
ATOM 3665 N N . ALA A 1 470 ? 26.313 -0.988 -4.039 1.00 94.25 470 ALA A N 1
ATOM 3666 C CA . ALA A 1 470 ? 27.296 -1.382 -5.044 1.00 94.25 470 ALA A CA 1
ATOM 3667 C C . ALA A 1 470 ? 27.159 -0.532 -6.316 1.00 94.25 470 ALA A C 1
ATOM 3669 O O . ALA A 1 470 ? 28.148 0.028 -6.783 1.00 94.25 470 ALA A O 1
ATOM 3670 N N . LEU A 1 471 ? 25.931 -0.356 -6.811 1.00 90.88 471 LEU A N 1
ATOM 3671 C CA . LEU A 1 471 ? 25.647 0.460 -7.988 1.00 90.88 471 LEU A CA 1
ATOM 3672 C C . LEU A 1 471 ? 26.103 1.910 -7.799 1.00 90.88 471 LEU A C 1
ATOM 3674 O O . LEU A 1 471 ? 26.846 2.435 -8.628 1.00 90.88 471 LEU A O 1
ATOM 3678 N N . VAL A 1 472 ? 25.722 2.546 -6.691 1.00 93.44 472 VAL A N 1
ATOM 3679 C CA . VAL A 1 472 ? 26.074 3.946 -6.425 1.00 93.44 472 VAL A CA 1
ATOM 3680 C C . VAL A 1 472 ? 27.584 4.152 -6.317 1.00 93.44 472 VAL A C 1
ATOM 3682 O O . VAL A 1 472 ? 28.094 5.144 -6.828 1.00 93.44 472 VAL A O 1
ATOM 3685 N N . LEU A 1 473 ? 28.323 3.203 -5.737 1.00 93.19 473 LEU A N 1
ATOM 3686 C CA . LEU A 1 473 ? 29.788 3.273 -5.686 1.00 93.19 473 LEU A CA 1
ATOM 3687 C C . LEU A 1 473 ? 30.449 3.128 -7.067 1.00 93.19 473 LEU A C 1
ATOM 3689 O O . LEU A 1 473 ? 31.561 3.614 -7.258 1.00 93.19 473 LEU A O 1
ATOM 3693 N N . THR A 1 474 ? 29.775 2.496 -8.032 1.00 92.56 474 THR A N 1
ATOM 3694 C CA . THR A 1 474 ? 30.262 2.383 -9.419 1.00 92.56 474 THR A CA 1
ATOM 3695 C C . THR A 1 474 ? 29.865 3.562 -10.309 1.00 92.56 474 THR A C 1
ATOM 3697 O O . THR A 1 474 ? 30.482 3.762 -11.356 1.00 92.56 474 THR A O 1
ATOM 3700 N N . LEU A 1 475 ? 28.893 4.388 -9.898 1.00 91.62 475 LEU A N 1
ATOM 3701 C CA . LEU A 1 475 ? 28.425 5.528 -10.694 1.00 91.62 475 LEU A CA 1
ATOM 3702 C C . LEU A 1 475 ? 29.547 6.475 -11.141 1.00 91.62 475 LEU A C 1
ATOM 3704 O O . LEU A 1 475 ? 29.570 6.775 -12.331 1.00 91.62 475 LEU A O 1
ATOM 3708 N N . PRO A 1 476 ? 30.515 6.888 -10.292 1.00 92.25 476 PRO A N 1
ATOM 3709 C CA . PRO A 1 476 ? 31.578 7.797 -10.722 1.00 92.25 476 PRO A CA 1
ATOM 3710 C C . PRO A 1 476 ? 32.413 7.254 -11.882 1.00 92.25 476 PRO A C 1
ATOM 3712 O O . PRO A 1 476 ? 32.844 8.006 -12.759 1.00 92.25 476 PRO A O 1
ATOM 3715 N N . GLU A 1 477 ? 32.633 5.940 -11.912 1.00 91.25 477 GLU A N 1
ATOM 3716 C CA . GLU A 1 477 ? 33.302 5.291 -13.029 1.00 91.25 477 GLU A CA 1
ATOM 3717 C C . GLU A 1 477 ? 32.394 5.231 -14.260 1.00 91.25 477 GLU A C 1
ATOM 3719 O O . GLU A 1 477 ? 32.866 5.489 -15.371 1.00 91.25 477 GLU A O 1
ATOM 3724 N N . LEU A 1 478 ? 31.111 4.908 -14.091 1.00 90.94 478 LEU A N 1
ATOM 3725 C CA . LEU A 1 478 ? 30.160 4.807 -15.196 1.00 90.94 478 LEU A CA 1
ATOM 3726 C C . LEU A 1 478 ? 29.934 6.159 -15.884 1.00 90.94 478 LEU A C 1
ATOM 3728 O O . LEU A 1 478 ? 29.950 6.222 -17.109 1.00 90.94 478 LEU A O 1
ATOM 3732 N N . THR A 1 479 ? 29.846 7.254 -15.136 1.00 91.50 479 THR A N 1
ATOM 3733 C CA . THR A 1 479 ? 29.593 8.608 -15.656 1.00 91.50 479 THR A CA 1
ATOM 3734 C C . THR A 1 479 ? 30.872 9.355 -16.059 1.00 91.50 479 THR A C 1
ATOM 3736 O O . THR A 1 479 ? 30.932 10.582 -16.022 1.00 91.50 479 THR A O 1
ATOM 3739 N N . GLY A 1 480 ? 31.939 8.640 -16.420 1.00 85.06 480 GLY A N 1
ATOM 3740 C CA . GLY A 1 480 ? 33.130 9.254 -17.013 1.00 85.06 480 GLY A CA 1
ATOM 3741 C C . GLY A 1 480 ? 33.989 10.086 -16.051 1.00 85.06 480 GLY A C 1
ATOM 3742 O O . GLY A 1 480 ? 34.576 11.087 -16.456 1.00 85.06 480 GLY A O 1
ATOM 3743 N N . GLY A 1 481 ? 34.091 9.688 -14.775 1.00 79.56 481 GLY A N 1
ATOM 3744 C CA . GLY A 1 481 ? 34.731 10.477 -13.712 1.00 79.56 481 GLY A CA 1
ATOM 3745 C C . GLY A 1 481 ? 36.135 11.023 -14.021 1.00 79.56 481 GLY A C 1
ATOM 3746 O O . GLY A 1 481 ? 36.436 12.150 -13.644 1.00 79.56 481 GLY A O 1
ATOM 3747 N N . ARG A 1 482 ? 36.991 10.268 -14.730 1.00 79.69 482 ARG A N 1
ATOM 3748 C CA . ARG A 1 482 ? 38.335 10.729 -15.161 1.00 79.69 482 ARG A CA 1
ATOM 3749 C C . ARG A 1 482 ? 38.493 10.899 -16.671 1.00 79.69 482 ARG A C 1
ATOM 3751 O O . ARG A 1 482 ? 39.475 11.487 -17.112 1.00 79.69 482 ARG A O 1
ATOM 3758 N N . GLN A 1 483 ? 37.593 10.317 -17.453 1.00 89.25 483 GLN A N 1
ATOM 3759 C CA . GLN A 1 483 ? 37.672 10.267 -18.908 1.00 89.25 483 GLN A CA 1
ATOM 3760 C C . GLN A 1 483 ? 36.261 10.289 -19.472 1.00 89.25 483 GLN A C 1
ATOM 3762 O O . GLN A 1 483 ? 35.370 9.650 -18.914 1.00 89.25 483 GLN A O 1
ATOM 3767 N N . LYS A 1 484 ? 36.095 10.957 -20.612 1.00 94.69 484 LYS A N 1
ATOM 3768 C CA . LYS A 1 484 ? 34.850 10.945 -21.373 1.00 94.69 484 LYS A CA 1
ATOM 3769 C C . LYS A 1 484 ? 34.452 9.501 -21.700 1.00 94.69 484 LYS A C 1
ATOM 3771 O O . LYS A 1 484 ? 35.272 8.744 -22.222 1.00 94.69 484 LYS A O 1
ATOM 3776 N N . LYS A 1 485 ? 33.213 9.124 -21.378 1.00 96.44 485 LYS A N 1
ATOM 3777 C CA . LYS A 1 485 ? 32.652 7.798 -21.663 1.00 96.44 485 LYS A CA 1
ATOM 3778 C C . LYS A 1 485 ? 31.372 7.919 -22.470 1.00 96.44 485 LYS A C 1
ATOM 3780 O O . LYS A 1 485 ? 30.453 8.605 -22.041 1.00 96.44 485 LYS A O 1
ATOM 3785 N N . THR A 1 486 ? 31.299 7.215 -23.592 1.00 97.19 486 THR A N 1
ATOM 3786 C CA . THR A 1 486 ? 30.109 7.137 -24.445 1.00 97.19 486 THR A CA 1
ATOM 3787 C C . THR A 1 486 ? 29.543 5.726 -24.398 1.00 97.19 486 THR A C 1
ATOM 3789 O O . THR A 1 486 ? 30.285 4.760 -24.565 1.00 97.19 486 THR A O 1
ATOM 3792 N N . TYR A 1 487 ? 28.237 5.597 -24.198 1.00 98.00 487 TYR A N 1
ATOM 3793 C CA . TYR A 1 487 ? 27.520 4.326 -24.191 1.00 98.00 487 TYR A CA 1
ATOM 3794 C C . TYR A 1 487 ? 26.569 4.243 -25.375 1.00 98.00 487 TYR A C 1
ATOM 3796 O O . TYR A 1 487 ? 25.890 5.218 -25.692 1.00 98.00 487 TYR A O 1
ATOM 3804 N N . LEU A 1 488 ? 26.505 3.063 -25.989 1.00 98.38 488 LEU A N 1
ATOM 3805 C CA . LEU A 1 488 ? 25.469 2.711 -26.953 1.00 98.38 488 LEU A CA 1
ATOM 3806 C C . LEU A 1 488 ? 24.253 2.187 -26.192 1.00 98.38 488 LEU A C 1
ATOM 3808 O O . LEU A 1 488 ? 24.366 1.203 -25.472 1.00 98.38 488 LEU A O 1
ATOM 3812 N N . VAL A 1 489 ? 23.097 2.816 -26.348 1.00 97.69 489 VAL A N 1
ATOM 3813 C CA . VAL A 1 489 ? 21.831 2.347 -25.780 1.00 97.69 489 VAL A CA 1
ATOM 3814 C C . VAL A 1 489 ? 20.975 1.806 -26.913 1.00 97.69 489 VAL A C 1
ATOM 3816 O O . VAL A 1 489 ? 20.532 2.560 -27.770 1.00 97.69 489 VAL A O 1
ATOM 3819 N N . LEU A 1 490 ? 20.744 0.499 -26.923 1.00 97.31 490 LEU A N 1
ATOM 3820 C CA . LEU A 1 490 ? 19.880 -0.164 -27.893 1.00 97.31 490 LEU A CA 1
ATOM 3821 C C . LEU A 1 490 ? 18.422 0.029 -27.475 1.00 97.31 490 LEU A C 1
ATOM 3823 O O . LEU A 1 490 ? 18.047 -0.377 -26.372 1.00 97.31 490 LEU A O 1
ATOM 3827 N N . LEU A 1 491 ? 17.609 0.635 -28.340 1.00 94.75 491 LEU A N 1
ATOM 3828 C CA . LEU A 1 491 ? 16.184 0.854 -28.098 1.00 94.75 491 LEU A CA 1
ATOM 3829 C C . LEU A 1 491 ? 15.391 -0.202 -28.872 1.00 94.75 491 LEU A C 1
ATOM 3831 O O . LEU A 1 491 ? 15.329 -0.189 -30.103 1.00 94.75 491 LEU A O 1
ATOM 3835 N N . GLN A 1 492 ? 14.845 -1.163 -28.130 1.00 94.38 492 GLN A N 1
ATOM 383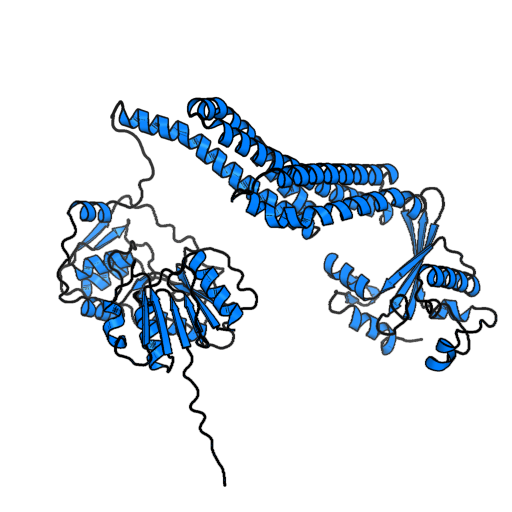6 C CA . GLN A 1 492 ? 14.335 -2.419 -28.661 1.00 94.38 492 GLN A CA 1
ATOM 3837 C C . GLN A 1 492 ? 12.805 -2.473 -28.702 1.00 94.38 492 GLN A C 1
ATOM 3839 O O . GLN A 1 492 ? 12.128 -2.239 -27.697 1.00 94.38 492 GLN A O 1
ATOM 3844 N N . ASN A 1 493 ? 12.264 -2.882 -29.847 1.00 90.56 493 ASN A N 1
ATOM 3845 C CA . ASN A 1 493 ? 10.863 -3.225 -30.025 1.00 90.56 493 ASN A CA 1
ATOM 3846 C C . ASN A 1 493 ? 10.633 -4.701 -29.667 1.00 90.56 493 ASN A C 1
ATOM 3848 O O . ASN A 1 493 ? 10.926 -5.604 -30.451 1.00 90.56 493 ASN A O 1
ATOM 3852 N N . ASN A 1 494 ? 10.088 -4.965 -28.478 1.00 91.19 494 ASN A N 1
ATOM 3853 C CA . ASN A 1 494 ? 9.812 -6.324 -28.003 1.00 91.19 494 ASN A CA 1
ATOM 3854 C C . ASN A 1 494 ? 8.631 -7.023 -28.714 1.00 91.19 494 ASN A C 1
ATOM 3856 O O . ASN A 1 494 ? 8.348 -8.173 -28.377 1.00 91.19 494 ASN A O 1
ATOM 3860 N N . HIS A 1 495 ? 7.953 -6.375 -29.671 1.00 86.00 495 HIS A N 1
ATOM 3861 C CA . HIS A 1 495 ? 6.948 -7.012 -30.540 1.00 86.00 495 HIS A CA 1
ATOM 3862 C C . HIS A 1 495 ? 7.579 -7.728 -31.738 1.00 86.00 495 HIS A C 1
ATOM 3864 O O . HIS A 1 495 ? 7.046 -8.722 -32.229 1.00 86.00 495 HIS A O 1
ATOM 3870 N N . GLU A 1 496 ? 8.771 -7.298 -32.139 1.00 88.94 496 GLU A N 1
ATOM 3871 C CA . GLU A 1 496 ? 9.585 -7.979 -33.132 1.00 88.94 496 GLU A CA 1
ATOM 3872 C C . GLU A 1 496 ? 10.695 -8.740 -32.419 1.00 88.94 496 GLU A C 1
ATOM 3874 O O . GLU A 1 496 ? 11.762 -8.218 -32.101 1.00 88.94 496 GLU A O 1
ATOM 3879 N N . LEU A 1 497 ? 10.417 -9.999 -32.096 1.00 89.88 497 LEU A N 1
ATOM 3880 C CA . LEU A 1 497 ? 11.257 -10.745 -31.170 1.00 89.88 497 LEU A CA 1
ATOM 3881 C C . LEU A 1 497 ? 12.693 -10.908 -31.682 1.00 89.88 497 LEU A C 1
ATOM 3883 O O . LEU A 1 497 ? 12.947 -11.400 -32.785 1.00 89.88 497 LEU A O 1
ATOM 3887 N N . ARG A 1 498 ? 13.631 -10.549 -30.805 1.00 93.25 498 ARG A N 1
ATOM 3888 C CA . ARG A 1 498 ? 15.047 -10.915 -30.856 1.00 93.25 498 ARG A CA 1
ATOM 3889 C C . ARG A 1 498 ? 15.484 -11.383 -29.468 1.00 93.25 498 ARG A C 1
ATOM 3891 O O . ARG A 1 498 ? 14.904 -10.926 -28.479 1.00 93.25 498 ARG A O 1
ATOM 3898 N N . PRO A 1 499 ? 16.499 -12.257 -29.364 1.00 93.38 499 PRO A N 1
ATOM 3899 C CA . PRO A 1 499 ? 16.871 -12.892 -28.100 1.00 93.38 499 PRO A CA 1
ATOM 3900 C C . PRO A 1 499 ? 17.123 -11.951 -26.916 1.00 93.38 499 PRO A C 1
ATOM 3902 O O . PRO A 1 499 ? 16.803 -12.323 -25.791 1.00 93.38 499 PRO A O 1
ATOM 3905 N N . THR A 1 500 ? 17.648 -10.740 -27.136 1.00 94.06 500 THR A N 1
ATOM 3906 C CA . THR A 1 500 ? 17.992 -9.825 -26.030 1.00 94.06 500 THR A CA 1
ATOM 3907 C C . THR A 1 500 ? 16.902 -8.837 -25.623 1.00 94.06 500 THR A C 1
ATOM 3909 O O . THR A 1 500 ? 17.159 -8.005 -24.758 1.00 94.06 500 THR A O 1
ATOM 3912 N N . GLY A 1 501 ? 15.700 -8.924 -26.201 1.00 90.19 501 GLY A N 1
ATOM 3913 C CA . GLY A 1 501 ? 14.570 -8.087 -25.783 1.00 90.19 501 GLY A CA 1
ATOM 3914 C C . GLY A 1 501 ? 13.774 -7.434 -26.907 1.00 90.19 501 GLY A C 1
ATOM 3915 O O . GLY A 1 501 ? 12.766 -6.805 -26.603 1.00 90.19 501 GLY A O 1
ATOM 3916 N N . GLY A 1 502 ? 14.163 -7.603 -28.174 1.00 94.06 502 GLY A N 1
ATOM 3917 C CA . GLY A 1 502 ? 13.418 -7.077 -29.321 1.00 94.06 502 GLY A CA 1
ATOM 3918 C C . GLY A 1 502 ? 14.296 -6.569 -30.461 1.00 94.06 502 GLY A C 1
ATOM 3919 O O . GLY A 1 502 ? 15.520 -6.509 -30.334 1.00 94.06 502 GLY A O 1
ATOM 3920 N N . PHE A 1 503 ? 13.668 -6.211 -31.575 1.00 94.56 503 PHE A N 1
ATOM 3921 C CA . PHE A 1 503 ? 14.315 -5.611 -32.740 1.00 94.56 503 PHE A CA 1
ATOM 3922 C C . PHE A 1 503 ? 14.883 -4.233 -32.401 1.00 94.56 503 PHE A C 1
ATOM 3924 O O . PHE A 1 503 ? 14.224 -3.443 -31.731 1.00 94.56 503 PHE A O 1
ATOM 3931 N N . ILE A 1 504 ? 16.106 -3.934 -32.838 1.00 96.06 504 ILE A N 1
ATOM 3932 C CA . ILE A 1 504 ? 16.753 -2.648 -32.560 1.00 96.06 504 ILE A CA 1
ATOM 3933 C C . ILE A 1 504 ? 16.333 -1.671 -33.659 1.00 96.06 504 ILE A C 1
ATOM 3935 O O . ILE A 1 504 ? 16.971 -1.631 -34.702 1.00 96.06 504 ILE A O 1
ATOM 3939 N N . GLY A 1 505 ? 15.266 -0.900 -33.436 1.00 90.94 505 GLY A N 1
ATOM 3940 C CA . GLY A 1 505 ? 14.794 0.097 -34.414 1.00 90.94 505 GLY A CA 1
ATOM 3941 C C . GLY A 1 505 ? 15.555 1.423 -34.342 1.00 90.94 505 GLY A C 1
ATOM 3942 O O . GLY A 1 505 ? 15.709 2.132 -35.328 1.00 90.94 505 GLY A O 1
ATOM 3943 N N . SER A 1 506 ? 16.082 1.753 -33.166 1.00 93.56 506 SER A N 1
ATOM 3944 C CA . SER A 1 506 ? 16.882 2.959 -32.956 1.00 93.56 506 SER A CA 1
ATOM 3945 C C . SER A 1 506 ? 17.938 2.705 -31.891 1.00 93.56 506 SER A C 1
ATOM 3947 O O . SER A 1 506 ? 17.872 1.737 -31.123 1.00 93.56 506 SER A O 1
ATOM 3949 N N . PHE A 1 507 ? 18.927 3.584 -31.829 1.00 96.38 507 PHE A N 1
ATOM 3950 C CA . PHE A 1 507 ? 19.916 3.569 -30.768 1.00 96.38 507 PHE A CA 1
ATOM 3951 C C . PHE A 1 507 ? 20.211 4.982 -30.282 1.00 96.38 507 PHE A C 1
ATOM 3953 O O . PHE A 1 507 ? 20.083 5.953 -31.026 1.00 96.38 507 PHE A O 1
ATOM 3960 N N . ALA A 1 508 ? 20.627 5.090 -29.024 1.00 96.88 508 ALA A N 1
ATOM 3961 C CA . ALA A 1 508 ? 21.131 6.332 -28.468 1.00 96.88 508 ALA A CA 1
ATOM 3962 C C . ALA A 1 508 ? 22.630 6.242 -28.181 1.00 96.88 508 ALA A C 1
ATOM 3964 O O . ALA A 1 508 ? 23.140 5.199 -27.769 1.00 96.88 508 ALA A O 1
ATOM 3965 N N . LEU A 1 509 ? 23.333 7.353 -28.358 1.00 97.75 509 LEU A N 1
ATOM 3966 C CA . LEU A 1 509 ? 24.695 7.545 -27.890 1.00 97.75 509 LEU A CA 1
ATOM 3967 C C . LEU A 1 509 ? 24.660 8.534 -26.735 1.00 97.75 509 LEU A C 1
ATOM 3969 O O . LEU A 1 509 ? 24.359 9.713 -26.903 1.00 97.75 509 LEU A O 1
ATOM 3973 N N . VAL A 1 510 ? 24.951 8.020 -25.544 1.00 96.94 510 VAL A N 1
ATOM 3974 C CA . VAL A 1 510 ? 24.892 8.783 -24.298 1.00 96.94 510 VAL A CA 1
ATOM 3975 C C . VAL A 1 510 ? 26.308 9.001 -23.814 1.00 96.94 510 VAL A C 1
ATOM 3977 O O . VAL A 1 510 ? 27.018 8.038 -23.519 1.00 96.94 510 VAL A O 1
ATOM 3980 N N . THR A 1 511 ? 26.732 10.257 -23.737 1.00 96.81 511 THR A N 1
ATOM 3981 C CA . THR A 1 511 ? 28.102 10.592 -23.372 1.00 96.81 511 THR A CA 1
ATOM 3982 C C . THR A 1 511 ? 28.171 11.341 -22.060 1.00 96.81 511 THR A C 1
ATOM 3984 O O . THR A 1 511 ? 27.531 12.375 -21.880 1.00 96.81 511 THR A O 1
ATOM 3987 N N . PHE A 1 512 ? 29.033 10.851 -21.177 1.00 95.81 512 PHE A N 1
ATOM 3988 C CA . PHE A 1 512 ? 29.351 11.478 -19.912 1.00 95.81 512 PHE A CA 1
ATOM 3989 C C . PHE A 1 512 ? 30.787 12.003 -19.890 1.00 95.81 512 PHE A C 1
ATOM 3991 O O . PHE A 1 512 ? 31.702 11.347 -20.394 1.00 95.81 512 PHE A O 1
ATOM 3998 N N . ASP A 1 513 ? 30.999 13.158 -19.265 1.00 93.56 513 ASP A N 1
ATOM 3999 C CA . ASP A 1 513 ? 32.320 13.697 -18.935 1.00 93.56 513 ASP A CA 1
ATOM 4000 C C . ASP A 1 513 ? 32.323 14.216 -17.498 1.00 93.56 513 ASP A C 1
ATOM 4002 O O . ASP A 1 513 ? 31.437 14.973 -17.101 1.00 93.56 513 ASP A O 1
ATOM 4006 N N . ARG A 1 514 ? 33.321 13.803 -16.706 1.00 91.25 514 ARG A N 1
ATOM 4007 C CA . ARG A 1 514 ? 33.513 14.238 -15.311 1.00 91.25 514 ARG A CA 1
ATOM 4008 C C . ARG A 1 514 ? 32.245 14.133 -14.455 1.00 91.25 514 ARG A C 1
ATOM 4010 O O . ARG A 1 514 ? 31.992 14.972 -13.594 1.00 91.25 514 ARG A O 1
ATOM 4017 N N . GLY A 1 515 ? 31.454 13.086 -14.679 1.00 91.69 515 GLY A N 1
ATOM 4018 C CA . GLY A 1 515 ? 30.229 12.838 -13.930 1.00 91.69 515 GLY A CA 1
ATOM 4019 C C . GLY A 1 515 ? 28.954 13.429 -14.523 1.00 91.69 515 GLY A C 1
ATOM 4020 O O . GLY A 1 515 ? 27.889 13.198 -13.965 1.00 91.69 515 GLY A O 1
ATOM 4021 N N . ARG A 1 516 ? 29.036 14.171 -15.630 1.00 92.75 516 ARG A N 1
ATOM 4022 C CA . ARG A 1 516 ? 27.903 14.903 -16.206 1.00 92.75 516 ARG A CA 1
ATOM 4023 C C . ARG A 1 516 ? 27.519 14.360 -17.564 1.00 92.75 516 ARG A C 1
ATOM 4025 O O . ARG A 1 516 ? 28.398 13.980 -18.332 1.00 92.75 516 ARG A O 1
ATOM 4032 N N . LEU A 1 517 ? 26.227 14.357 -17.868 1.00 94.38 517 LEU A N 1
ATOM 4033 C CA . LEU A 1 517 ? 25.717 14.105 -19.209 1.00 94.38 517 LEU A CA 1
ATOM 4034 C C . LEU A 1 517 ? 26.067 15.306 -20.095 1.00 94.38 517 LEU A C 1
ATOM 4036 O O . LEU A 1 517 ? 25.606 16.414 -19.844 1.00 94.38 517 LEU A O 1
ATOM 4040 N N . VAL A 1 518 ? 26.903 15.089 -21.110 1.00 94.69 518 VAL A N 1
ATOM 4041 C CA . VAL A 1 518 ? 27.376 16.155 -22.014 1.00 94.69 518 VAL A CA 1
ATOM 4042 C C . VAL A 1 518 ? 26.845 16.027 -23.434 1.00 94.69 518 VAL A C 1
ATOM 4044 O O . VAL A 1 518 ? 26.924 16.987 -24.192 1.00 94.69 518 VAL A O 1
ATOM 4047 N N . ASP A 1 519 ? 26.348 14.849 -23.806 1.00 94.50 519 ASP A N 1
ATOM 4048 C CA . ASP A 1 519 ? 25.764 14.603 -25.121 1.00 94.50 519 ASP A CA 1
ATOM 4049 C C . ASP A 1 519 ? 24.761 13.449 -25.041 1.00 94.50 519 ASP A C 1
ATOM 4051 O O . ASP A 1 519 ? 25.013 12.444 -24.365 1.00 94.50 519 ASP A O 1
ATOM 4055 N N . PHE A 1 520 ? 23.632 13.604 -25.723 1.00 94.19 520 PHE A N 1
ATOM 4056 C CA . PHE A 1 520 ? 22.580 12.602 -25.834 1.00 94.19 520 PHE A CA 1
ATOM 4057 C C . PHE A 1 520 ? 22.010 12.679 -27.245 1.00 94.19 520 PHE A C 1
ATOM 4059 O O . PHE A 1 520 ? 21.298 13.619 -27.592 1.00 94.19 520 PHE A O 1
ATOM 4066 N N . GLU A 1 521 ? 22.334 11.683 -28.054 1.00 94.62 521 GLU A N 1
ATOM 4067 C CA . GLU A 1 521 ? 21.953 11.631 -29.458 1.00 94.62 521 GLU A CA 1
ATOM 4068 C C . GLU A 1 521 ? 21.149 10.364 -29.712 1.00 94.62 521 GLU A C 1
ATOM 4070 O O . GLU A 1 521 ? 21.576 9.290 -29.301 1.00 94.62 521 GLU A O 1
ATOM 4075 N N . VAL A 1 522 ? 20.010 10.471 -30.396 1.00 93.44 522 VAL A N 1
ATOM 4076 C CA . VAL A 1 522 ? 19.199 9.320 -30.814 1.00 93.44 522 VAL A CA 1
ATOM 4077 C C . VAL A 1 522 ? 19.198 9.262 -32.331 1.00 93.44 522 VAL A C 1
ATOM 4079 O O . VAL A 1 522 ? 18.959 10.274 -32.987 1.00 93.44 522 VAL A O 1
ATOM 4082 N N . GLN A 1 523 ? 19.464 8.083 -32.882 1.00 92.44 523 GLN A N 1
ATOM 4083 C CA . GLN A 1 523 ? 19.447 7.841 -34.318 1.00 92.44 523 GLN A CA 1
ATOM 4084 C C . GLN A 1 523 ? 18.603 6.616 -34.652 1.00 92.44 523 GLN A C 1
ATOM 4086 O O . GLN A 1 523 ? 18.572 5.629 -33.912 1.00 92.44 523 GLN A O 1
ATOM 4091 N N . ASP A 1 524 ? 17.961 6.681 -35.812 1.00 92.19 524 ASP A N 1
ATOM 4092 C CA . ASP A 1 524 ? 17.409 5.508 -36.472 1.00 92.19 524 ASP A CA 1
ATOM 4093 C C . ASP A 1 524 ? 18.547 4.546 -36.859 1.00 92.19 524 ASP A C 1
ATOM 4095 O O . ASP A 1 524 ? 19.604 4.974 -37.339 1.00 92.19 524 ASP A O 1
ATOM 4099 N N . VAL A 1 525 ? 18.345 3.247 -36.631 1.00 94.81 525 VAL A N 1
ATOM 4100 C CA . VAL A 1 525 ? 19.353 2.219 -36.913 1.00 94.81 525 VAL A CA 1
ATOM 4101 C C . VAL A 1 525 ? 19.730 2.152 -38.399 1.00 94.81 525 VAL A C 1
ATOM 4103 O O . VAL A 1 525 ? 20.893 1.910 -38.722 1.00 94.81 525 VAL A O 1
ATOM 4106 N N . TYR A 1 526 ? 18.795 2.444 -39.309 1.00 92.88 526 TYR A N 1
ATOM 4107 C CA . TYR A 1 526 ? 19.011 2.379 -40.754 1.00 92.88 526 TYR A CA 1
ATOM 4108 C C . TYR A 1 526 ? 20.034 3.414 -41.234 1.00 92.88 526 TYR A C 1
ATOM 4110 O O . TYR A 1 526 ? 20.747 3.172 -42.212 1.00 92.88 526 TYR A O 1
ATOM 4118 N N . ASN A 1 527 ? 20.169 4.537 -40.517 1.00 91.50 527 ASN A N 1
ATOM 4119 C CA . ASN A 1 527 ? 21.202 5.534 -40.797 1.00 91.50 527 ASN A CA 1
ATOM 4120 C C . ASN A 1 527 ? 22.609 4.971 -40.571 1.00 91.50 527 ASN A C 1
ATOM 4122 O O . ASN A 1 527 ? 23.528 5.327 -41.309 1.00 91.50 527 ASN A O 1
ATOM 4126 N N . ALA A 1 528 ? 22.790 4.112 -39.563 1.00 92.88 528 ALA A N 1
ATOM 4127 C CA . ALA A 1 528 ? 24.058 3.435 -39.314 1.00 92.88 528 ALA A CA 1
ATOM 4128 C C . ALA A 1 528 ? 24.256 2.283 -40.305 1.00 92.88 528 ALA A C 1
ATOM 4130 O O . ALA A 1 528 ? 25.259 2.273 -41.021 1.00 92.88 528 ALA A O 1
ATOM 4131 N N . ASP A 1 529 ? 23.265 1.395 -40.437 1.00 93.25 529 ASP A N 1
ATOM 4132 C CA . ASP A 1 529 ? 23.322 0.236 -41.336 1.00 93.25 529 ASP A CA 1
ATOM 4133 C C . ASP A 1 529 ? 23.734 0.647 -42.762 1.00 93.25 529 ASP A C 1
ATOM 4135 O O . ASP A 1 529 ? 24.633 0.051 -43.354 1.00 93.25 529 ASP A O 1
ATOM 4139 N N . GLY A 1 530 ? 23.161 1.732 -43.301 1.00 89.56 530 GLY A N 1
ATOM 4140 C CA . GLY A 1 530 ? 23.467 2.234 -44.646 1.00 89.56 530 GLY A CA 1
ATOM 4141 C C . GLY A 1 530 ? 24.928 2.652 -44.883 1.00 89.56 530 GLY A C 1
ATOM 4142 O O . GLY A 1 530 ? 25.328 2.851 -46.030 1.00 89.56 530 GLY A O 1
ATOM 4143 N N . GLN A 1 531 ? 25.737 2.779 -43.828 1.00 92.94 531 GLN A N 1
ATOM 4144 C CA . GLN A 1 531 ? 27.144 3.180 -43.897 1.00 92.94 531 GLN A CA 1
ATOM 4145 C C . GLN A 1 531 ? 28.128 1.998 -43.822 1.00 92.94 531 GLN A C 1
ATOM 4147 O O . GLN A 1 531 ? 29.332 2.197 -44.030 1.00 92.94 531 GLN A O 1
ATOM 4152 N N . LEU A 1 532 ? 27.658 0.769 -43.562 1.00 93.44 532 LEU A N 1
ATOM 4153 C CA . LEU A 1 532 ? 28.533 -0.404 -43.488 1.00 93.44 532 LEU A CA 1
ATOM 4154 C C . LEU A 1 532 ? 29.257 -0.634 -44.819 1.00 93.44 532 LEU A C 1
ATOM 4156 O O . LEU A 1 532 ? 28.656 -0.785 -45.884 1.00 93.44 532 LEU A O 1
ATOM 4160 N N . LYS A 1 533 ? 30.585 -0.732 -44.754 1.00 90.56 533 LYS A N 1
ATOM 4161 C CA . LYS A 1 533 ? 31.410 -1.047 -45.923 1.00 90.56 533 LYS A CA 1
ATOM 4162 C C . LYS A 1 533 ? 31.663 -2.547 -46.007 1.00 90.56 533 LYS A C 1
ATOM 4164 O O . LYS A 1 533 ? 32.455 -3.086 -45.237 1.00 90.56 533 LYS A O 1
ATOM 4169 N N . GLY A 1 534 ? 31.059 -3.190 -47.000 1.00 90.44 534 GLY A N 1
ATOM 4170 C CA . GLY A 1 534 ? 31.266 -4.605 -47.307 1.00 90.44 534 GLY A CA 1
ATOM 4171 C C . GLY A 1 534 ? 30.125 -5.500 -46.829 1.00 90.44 534 GLY A C 1
ATOM 4172 O O . GLY A 1 534 ? 29.027 -5.032 -46.552 1.00 90.44 534 GLY A O 1
ATOM 4173 N N . HIS A 1 535 ? 30.401 -6.803 -46.780 1.00 93.75 535 HIS A N 1
ATOM 4174 C CA . HIS A 1 535 ? 29.426 -7.840 -46.451 1.00 93.75 535 HIS A CA 1
ATOM 4175 C C . HIS A 1 535 ? 29.838 -8.580 -45.183 1.00 93.75 535 HIS A C 1
ATOM 4177 O O . HIS A 1 535 ? 30.983 -9.020 -45.056 1.00 93.75 535 HIS A O 1
ATOM 4183 N N . VAL A 1 536 ? 28.888 -8.746 -44.274 1.00 96.25 536 VAL A N 1
ATOM 4184 C CA . VAL A 1 536 ? 28.997 -9.556 -43.067 1.00 96.25 536 VAL A CA 1
ATOM 4185 C C . VAL A 1 536 ? 27.957 -10.659 -43.180 1.00 96.25 536 VAL A C 1
ATOM 4187 O O . VAL A 1 536 ? 26.760 -10.394 -43.232 1.00 96.25 536 VAL A O 1
ATOM 4190 N N . GLU A 1 537 ? 28.408 -11.911 -43.234 1.00 96.25 537 GLU A N 1
ATOM 4191 C CA . GLU A 1 537 ? 27.489 -13.035 -43.404 1.00 96.25 537 GLU A CA 1
ATOM 4192 C C . GLU A 1 537 ? 26.575 -13.176 -42.171 1.00 96.25 537 GLU A C 1
ATOM 4194 O O . GLU A 1 537 ? 27.083 -13.335 -41.053 1.00 96.25 537 GLU A O 1
ATOM 4199 N N . PRO A 1 538 ? 25.240 -13.133 -42.344 1.00 95.50 538 PRO A N 1
ATOM 4200 C CA . PRO A 1 538 ? 24.308 -13.287 -41.237 1.00 95.50 538 PRO A CA 1
ATOM 4201 C C . PRO A 1 538 ? 24.244 -14.734 -40.731 1.00 95.50 538 PRO A C 1
ATOM 4203 O O . PRO A 1 538 ? 24.486 -15.680 -41.490 1.00 95.50 538 PRO A O 1
ATOM 4206 N N . PRO A 1 539 ? 23.849 -14.956 -39.462 1.00 95.06 539 PRO A N 1
ATOM 4207 C CA . PRO A 1 539 ? 23.552 -16.291 -38.960 1.00 95.06 539 PRO A CA 1
ATOM 4208 C C . PRO A 1 539 ? 22.550 -17.015 -39.868 1.00 95.06 539 PRO A C 1
ATOM 4210 O O . PRO A 1 539 ? 21.566 -16.427 -40.315 1.00 95.06 539 PRO A O 1
ATOM 4213 N N . ALA A 1 540 ? 22.745 -18.318 -40.089 1.00 95.06 540 ALA A N 1
ATOM 4214 C CA . ALA A 1 540 ? 21.919 -19.092 -41.023 1.00 95.06 540 ALA A CA 1
ATOM 4215 C C . ALA A 1 540 ? 20.407 -18.997 -40.732 1.00 95.06 540 ALA A C 1
ATOM 4217 O O . ALA A 1 540 ? 19.592 -18.994 -41.653 1.00 95.06 540 ALA A O 1
ATOM 4218 N N . ALA A 1 541 ? 20.028 -18.893 -39.453 1.00 92.81 541 ALA A N 1
ATOM 4219 C CA . ALA A 1 541 ? 18.640 -18.695 -39.043 1.00 92.81 541 ALA A CA 1
ATOM 4220 C C . ALA A 1 541 ? 18.098 -17.314 -39.450 1.00 92.81 541 ALA A C 1
ATOM 4222 O O . ALA A 1 541 ? 16.991 -17.245 -39.979 1.00 92.81 541 ALA A O 1
ATOM 4223 N N . LEU A 1 542 ? 18.882 -16.247 -39.262 1.00 92.75 542 LEU A N 1
ATOM 4224 C CA . LEU A 1 542 ? 18.514 -14.887 -39.662 1.00 92.75 542 LEU A CA 1
ATOM 4225 C C . LEU A 1 542 ? 18.266 -14.836 -41.178 1.00 92.75 542 LEU A C 1
ATOM 4227 O O . LEU A 1 542 ? 17.193 -14.437 -41.624 1.00 92.75 542 LEU A O 1
ATOM 4231 N N . LYS A 1 543 ? 19.203 -15.388 -41.957 1.00 93.94 543 LYS A N 1
ATOM 4232 C CA . LYS A 1 543 ? 19.111 -15.479 -43.421 1.00 93.94 543 LYS A CA 1
ATOM 4233 C C . LYS A 1 543 ? 17.886 -16.261 -43.896 1.00 93.94 543 LYS A C 1
ATOM 4235 O O . LYS A 1 543 ? 17.204 -15.851 -44.828 1.00 93.94 543 LYS A O 1
ATOM 4240 N N . LYS A 1 544 ? 17.599 -17.404 -43.263 1.00 94.00 544 LYS A N 1
ATOM 4241 C CA . LYS A 1 544 ? 16.494 -18.291 -43.656 1.00 94.00 544 LYS A CA 1
ATOM 4242 C C . LYS A 1 544 ? 15.120 -17.708 -43.328 1.00 94.00 544 LYS A C 1
ATOM 4244 O O . LYS A 1 544 ? 14.204 -17.871 -44.126 1.00 94.00 544 LYS A O 1
ATOM 4249 N N . TYR A 1 545 ? 14.960 -17.128 -42.139 1.00 90.75 545 TYR A N 1
ATOM 4250 C CA . TYR A 1 545 ? 13.640 -16.760 -41.620 1.00 90.75 545 TYR A CA 1
ATOM 4251 C C . TYR A 1 545 ? 13.288 -15.291 -41.835 1.00 90.75 545 TYR A C 1
ATOM 4253 O O . TYR A 1 545 ? 12.111 -14.999 -42.015 1.00 90.75 545 TYR A O 1
ATOM 4261 N N . LEU A 1 546 ? 14.275 -14.392 -41.847 1.00 90.56 546 LEU A N 1
ATOM 4262 C CA . LEU A 1 546 ? 14.053 -12.966 -42.103 1.00 90.56 546 LEU A CA 1
ATOM 4263 C C . LEU A 1 546 ? 14.463 -12.542 -43.517 1.00 90.56 546 LEU A C 1
ATOM 4265 O O . LEU A 1 546 ? 14.200 -11.416 -43.915 1.00 90.56 546 LEU A O 1
ATOM 4269 N N . GLY A 1 547 ? 15.092 -13.433 -44.292 1.00 91.38 547 GLY A N 1
ATOM 4270 C CA . GLY A 1 547 ? 15.518 -13.126 -45.660 1.00 91.38 547 GLY A CA 1
ATOM 4271 C C . GLY A 1 547 ? 16.674 -12.128 -45.738 1.00 91.38 547 GLY A C 1
ATOM 4272 O O . GLY A 1 547 ? 16.972 -11.629 -46.821 1.00 91.38 547 GLY A O 1
ATOM 4273 N N . GLU A 1 548 ? 17.334 -11.846 -44.614 1.00 90.62 548 GLU A N 1
ATOM 4274 C CA . GLU A 1 548 ? 18.433 -10.889 -44.552 1.00 90.62 548 GLU A CA 1
ATOM 4275 C C . GLU A 1 548 ? 19.643 -11.417 -45.322 1.00 90.62 548 GLU A C 1
ATOM 4277 O O . GLU A 1 548 ? 20.219 -12.459 -44.993 1.00 90.62 548 GLU A O 1
ATOM 4282 N N . ALA A 1 549 ? 20.012 -10.700 -46.384 1.00 90.69 549 ALA A N 1
ATOM 4283 C CA . ALA A 1 549 ? 21.156 -11.054 -47.212 1.00 90.69 549 ALA A CA 1
ATOM 4284 C C . ALA A 1 549 ? 22.476 -10.706 -46.516 1.00 90.69 549 ALA A C 1
ATOM 4286 O O . ALA A 1 549 ? 23.430 -11.464 -46.647 1.00 90.69 549 ALA A O 1
ATOM 4287 N N . ASN A 1 550 ? 22.506 -9.603 -45.767 1.00 95.06 550 ASN A N 1
ATOM 4288 C CA . ASN A 1 550 ? 23.665 -9.081 -45.047 1.00 95.06 550 ASN A CA 1
ATOM 4289 C C . ASN A 1 550 ? 23.323 -8.927 -43.556 1.00 95.06 550 ASN A C 1
ATOM 4291 O O . ASN A 1 550 ? 22.150 -8.812 -43.209 1.00 95.06 550 ASN A O 1
ATOM 4295 N N . TRP A 1 551 ? 24.324 -8.939 -42.676 1.00 96.44 551 TRP A N 1
ATOM 4296 C CA . TRP A 1 551 ? 24.128 -8.719 -41.241 1.00 96.44 551 TRP A CA 1
ATOM 4297 C C . TRP A 1 551 ? 24.442 -7.277 -40.849 1.00 96.44 551 TRP A C 1
ATOM 4299 O O . TRP A 1 551 ? 25.429 -6.710 -41.313 1.00 96.44 551 TRP A O 1
ATOM 4309 N N . TRP A 1 552 ? 23.618 -6.723 -39.966 1.00 96.50 552 TRP A N 1
ATOM 4310 C CA . TRP A 1 552 ? 23.560 -5.301 -39.643 1.00 96.50 552 TRP A CA 1
ATOM 4311 C C . TRP A 1 552 ? 23.453 -5.065 -38.133 1.00 96.50 552 TRP A C 1
ATOM 4313 O O . TRP A 1 552 ? 23.132 -5.997 -37.378 1.00 96.50 552 TRP A O 1
ATOM 4323 N N . LEU A 1 553 ? 23.639 -3.818 -37.686 1.00 97.31 553 LEU A N 1
ATOM 4324 C CA . LEU A 1 553 ? 23.451 -3.429 -36.287 1.00 97.31 553 LEU A CA 1
ATOM 4325 C C . LEU A 1 553 ? 22.047 -3.762 -35.772 1.00 97.31 553 LEU A C 1
ATOM 4327 O O . LEU A 1 553 ? 21.931 -4.271 -34.650 1.00 97.31 553 LEU A O 1
ATOM 4331 N N . ARG A 1 554 ? 21.003 -3.562 -36.588 1.00 95.75 554 ARG A N 1
ATOM 4332 C CA . ARG A 1 554 ? 19.594 -3.805 -36.210 1.00 95.75 554 ARG A CA 1
ATOM 4333 C C . ARG A 1 554 ? 19.277 -5.233 -35.742 1.00 95.75 554 ARG A C 1
ATOM 4335 O O . ARG A 1 554 ? 18.395 -5.437 -34.910 1.00 95.75 554 ARG A O 1
ATOM 4342 N N . ASP A 1 555 ? 20.056 -6.210 -36.214 1.00 95.75 555 ASP A N 1
ATOM 4343 C CA . ASP A 1 555 ? 19.947 -7.636 -35.870 1.00 95.75 555 ASP A CA 1
ATOM 4344 C C . ASP A 1 555 ? 21.204 -8.170 -35.165 1.00 95.75 555 ASP A C 1
ATOM 4346 O O . ASP A 1 555 ? 21.415 -9.383 -35.035 1.00 95.75 555 ASP A O 1
ATOM 4350 N N . SER A 1 556 ? 22.076 -7.278 -34.692 1.00 96.50 556 SER A N 1
ATOM 4351 C CA . SER A 1 556 ? 23.307 -7.652 -33.986 1.00 96.50 556 SER A CA 1
ATOM 4352 C C . SER A 1 556 ? 23.035 -8.432 -32.694 1.00 96.50 556 SER A C 1
ATOM 4354 O O . SER A 1 556 ? 23.905 -9.162 -32.209 1.00 96.50 556 SER A O 1
ATOM 4356 N N . ASN A 1 557 ? 21.809 -8.359 -32.173 1.00 96.12 557 ASN A N 1
ATOM 4357 C CA . ASN A 1 557 ? 21.366 -9.035 -30.965 1.00 96.12 557 ASN A CA 1
ATOM 4358 C C . ASN A 1 557 ? 20.766 -10.439 -31.167 1.00 96.12 557 ASN A C 1
ATOM 4360 O O . ASN A 1 557 ? 19.974 -10.904 -30.345 1.00 96.12 557 ASN A O 1
ATOM 4364 N N . TRP A 1 558 ? 21.157 -11.135 -32.237 1.00 94.31 558 TRP A N 1
ATOM 4365 C CA . TRP A 1 558 ? 20.701 -12.498 -32.544 1.00 94.31 558 TRP A CA 1
ATOM 4366 C C . TRP A 1 558 ? 21.224 -13.590 -31.586 1.00 94.31 558 TRP A C 1
ATOM 4368 O O . TRP A 1 558 ? 20.837 -14.751 -31.703 1.00 94.31 558 TRP A O 1
ATOM 4378 N N . ASP A 1 559 ? 22.106 -13.247 -30.642 1.00 93.94 559 ASP A N 1
ATOM 4379 C CA . ASP A 1 559 ? 22.611 -14.175 -29.623 1.00 93.94 559 ASP A CA 1
ATOM 4380 C C . ASP A 1 559 ? 21.877 -13.955 -28.286 1.00 93.94 559 ASP A C 1
ATOM 4382 O O . ASP A 1 559 ? 21.762 -12.800 -27.859 1.00 93.94 559 ASP A O 1
ATOM 4386 N N . PRO A 1 560 ? 21.371 -15.011 -27.614 1.00 93.88 560 PRO A N 1
ATOM 4387 C CA . PRO A 1 560 ? 20.745 -14.872 -26.299 1.00 93.88 560 PRO A CA 1
ATOM 4388 C C . PRO A 1 560 ? 21.715 -14.409 -25.202 1.00 93.88 560 PRO A C 1
ATOM 4390 O O . PRO A 1 560 ? 21.260 -13.850 -24.205 1.00 93.88 560 PRO A O 1
ATOM 4393 N N . ASP A 1 561 ? 23.027 -14.608 -25.360 1.00 96.69 561 ASP A N 1
ATOM 4394 C CA . ASP A 1 561 ? 24.027 -14.061 -24.447 1.00 96.69 561 ASP A CA 1
ATOM 4395 C C . ASP A 1 561 ? 24.189 -12.551 -24.681 1.00 96.69 561 ASP A C 1
ATOM 4397 O O . ASP A 1 561 ? 24.753 -12.097 -25.684 1.00 96.69 561 ASP A O 1
ATOM 4401 N N . PHE A 1 562 ? 23.673 -11.747 -23.744 1.00 97.12 562 PHE A N 1
ATOM 4402 C CA . PHE A 1 562 ? 23.700 -10.290 -23.872 1.00 97.12 562 PHE A CA 1
ATOM 4403 C C . PHE A 1 562 ? 25.120 -9.717 -23.994 1.00 97.12 562 PHE A C 1
ATOM 4405 O O . PHE A 1 562 ? 25.311 -8.891 -24.881 1.00 97.12 562 PHE A O 1
ATOM 4412 N N . PRO A 1 563 ? 26.130 -10.130 -23.199 1.00 97.50 563 PRO A N 1
ATOM 4413 C CA . PRO A 1 563 ? 27.507 -9.668 -23.386 1.00 97.50 563 PRO A CA 1
ATOM 4414 C C . PRO A 1 563 ? 28.042 -9.897 -24.806 1.00 97.50 563 PRO A C 1
ATOM 4416 O O . PRO A 1 563 ? 28.650 -8.993 -25.383 1.00 97.50 563 PRO A O 1
ATOM 4419 N N . THR A 1 564 ? 27.767 -11.060 -25.400 1.00 97.44 564 THR A N 1
ATOM 4420 C CA . THR A 1 564 ? 28.140 -11.373 -26.786 1.00 97.44 564 THR A CA 1
ATOM 4421 C C . THR A 1 564 ? 27.421 -10.457 -27.781 1.00 97.44 564 THR A C 1
ATOM 4423 O O . THR A 1 564 ? 28.056 -9.855 -28.651 1.00 97.44 564 THR A O 1
ATOM 4426 N N . SER A 1 565 ? 26.105 -10.293 -27.638 1.00 97.56 565 SER A N 1
ATOM 4427 C CA . SER A 1 565 ? 25.304 -9.389 -28.475 1.00 97.56 565 SER A CA 1
ATOM 4428 C C . SER A 1 565 ? 25.715 -7.916 -28.324 1.00 97.56 565 SER A C 1
ATOM 4430 O O . SER A 1 565 ? 25.789 -7.191 -29.311 1.00 97.56 565 SER A O 1
ATOM 4432 N N . ALA A 1 566 ? 26.059 -7.478 -27.114 1.00 98.06 566 ALA A N 1
ATOM 4433 C CA . ALA A 1 566 ? 26.536 -6.133 -26.806 1.00 98.06 566 ALA A CA 1
ATOM 4434 C C . ALA A 1 566 ? 27.881 -5.833 -27.482 1.00 98.06 566 ALA A C 1
ATOM 4436 O O . ALA A 1 566 ? 28.032 -4.799 -28.133 1.00 98.06 566 ALA A O 1
ATOM 4437 N N . GLN A 1 567 ? 28.852 -6.747 -27.387 1.00 97.94 567 GLN A N 1
ATOM 4438 C CA . GLN A 1 567 ? 30.134 -6.604 -28.087 1.00 97.94 567 GLN A CA 1
ATOM 4439 C C . GLN A 1 567 ? 29.937 -6.523 -29.602 1.00 97.94 567 GLN A C 1
ATOM 4441 O O . GLN A 1 567 ? 30.585 -5.719 -30.274 1.00 97.94 567 GLN A O 1
ATOM 4446 N N . ARG A 1 568 ? 29.007 -7.321 -30.135 1.00 97.44 568 ARG A N 1
ATOM 4447 C CA . ARG A 1 568 ? 28.667 -7.309 -31.555 1.00 97.44 568 ARG A CA 1
ATOM 4448 C C . ARG A 1 568 ? 28.021 -5.995 -31.986 1.00 97.44 568 ARG A C 1
ATOM 4450 O O . ARG A 1 568 ? 28.431 -5.439 -32.998 1.00 97.44 568 ARG A O 1
ATOM 4457 N N . ALA A 1 569 ? 27.073 -5.475 -31.213 1.00 98.12 569 ALA A N 1
ATOM 4458 C CA . ALA A 1 569 ? 26.447 -4.184 -31.480 1.00 98.12 569 ALA A CA 1
ATOM 4459 C C . ALA A 1 569 ? 27.478 -3.042 -31.475 1.00 98.12 569 ALA A C 1
ATOM 4461 O O . ALA A 1 569 ? 27.513 -2.229 -32.395 1.00 98.12 569 ALA A O 1
ATOM 4462 N N . ALA A 1 570 ? 28.386 -3.020 -30.492 1.00 98.38 570 ALA A N 1
ATOM 4463 C CA . ALA A 1 570 ? 29.478 -2.047 -30.455 1.00 98.38 570 ALA A CA 1
ATOM 4464 C C . ALA A 1 570 ? 30.414 -2.166 -31.672 1.00 98.38 570 ALA A C 1
ATOM 4466 O O . ALA A 1 570 ? 30.875 -1.155 -32.203 1.00 98.38 570 ALA A O 1
ATOM 4467 N N . TRP A 1 571 ? 30.681 -3.393 -32.132 1.00 97.94 571 TRP A N 1
ATOM 4468 C CA . TRP A 1 571 ? 31.472 -3.637 -33.335 1.00 97.94 571 TRP A CA 1
ATOM 4469 C C . TRP A 1 571 ? 30.771 -3.129 -34.599 1.00 97.94 571 TRP A C 1
ATOM 4471 O O . TRP A 1 571 ? 31.406 -2.431 -35.388 1.00 97.94 571 TRP A O 1
ATOM 4481 N N . PHE A 1 572 ? 29.478 -3.422 -34.778 1.00 98.12 572 PHE A N 1
ATOM 4482 C CA . PHE A 1 572 ? 28.707 -2.933 -35.926 1.00 98.12 572 PHE A CA 1
ATOM 4483 C C . PHE A 1 572 ? 28.657 -1.411 -35.950 1.00 98.12 572 PHE A C 1
ATOM 4485 O O . PHE A 1 572 ? 29.070 -0.827 -36.947 1.00 98.12 572 PHE A O 1
ATOM 4492 N N . LEU A 1 573 ? 28.330 -0.771 -34.820 1.00 97.88 573 LEU A N 1
ATOM 4493 C CA . LEU A 1 573 ? 28.359 0.687 -34.696 1.00 97.88 573 LEU A CA 1
ATOM 4494 C C . LEU A 1 573 ? 29.711 1.264 -35.148 1.00 97.88 573 LEU A C 1
ATOM 4496 O O . LEU A 1 573 ? 29.748 2.248 -35.888 1.00 97.88 573 LEU A O 1
ATOM 4500 N N . GLN A 1 574 ? 30.826 0.648 -34.743 1.00 97.50 574 GLN A N 1
ATOM 4501 C CA . GLN A 1 574 ? 32.161 1.088 -35.147 1.00 97.50 574 GLN A CA 1
ATOM 4502 C C . GLN A 1 574 ? 32.410 0.908 -36.649 1.00 97.50 574 GLN A C 1
ATOM 4504 O O . GLN A 1 574 ? 33.053 1.758 -37.264 1.00 97.50 574 GLN A O 1
ATOM 4509 N N . LYS A 1 575 ? 31.948 -0.190 -37.253 1.00 96.88 575 LYS A N 1
ATOM 4510 C CA . LYS A 1 575 ? 32.142 -0.464 -38.687 1.00 96.88 575 LYS A CA 1
ATOM 4511 C C . LYS A 1 575 ? 31.244 0.365 -39.591 1.00 96.88 575 LYS A C 1
ATOM 4513 O O . LYS A 1 575 ? 31.671 0.713 -40.688 1.00 96.88 575 LYS A O 1
ATOM 4518 N N . GLU A 1 576 ? 30.054 0.683 -39.115 1.00 96.12 576 GLU A N 1
ATOM 4519 C CA . GLU A 1 576 ? 29.059 1.494 -39.800 1.00 96.12 576 GLU A CA 1
ATOM 4520 C C . GLU A 1 576 ? 29.388 2.981 -39.682 1.00 96.12 576 GLU A C 1
ATOM 4522 O O . GLU A 1 576 ? 29.539 3.666 -40.683 1.00 96.12 576 GLU A O 1
ATOM 4527 N N . THR A 1 577 ? 29.600 3.482 -38.464 1.00 95.38 577 THR A N 1
ATOM 4528 C CA . THR A 1 577 ? 29.686 4.933 -38.205 1.00 95.38 577 THR A CA 1
ATOM 4529 C C . THR A 1 577 ? 31.101 5.434 -37.903 1.00 95.38 577 THR A C 1
ATOM 4531 O O . THR A 1 577 ? 31.336 6.637 -37.802 1.00 95.38 577 THR A O 1
ATOM 4534 N N . GLY A 1 578 ? 32.063 4.531 -37.682 1.00 95.12 578 GLY A N 1
ATOM 4535 C CA . GLY A 1 578 ? 33.407 4.872 -37.201 1.00 95.12 578 GLY A CA 1
ATOM 4536 C C . GLY A 1 578 ? 33.478 5.239 -35.712 1.00 95.12 578 GLY A C 1
ATOM 4537 O O . GLY A 1 578 ? 34.572 5.473 -35.191 1.00 95.12 578 GLY A O 1
ATOM 4538 N N . ARG A 1 579 ? 32.347 5.283 -34.996 1.00 94.94 579 ARG A N 1
ATOM 4539 C CA . ARG A 1 579 ? 32.291 5.666 -33.578 1.00 94.94 579 ARG A CA 1
ATOM 4540 C C . ARG A 1 579 ? 32.533 4.460 -32.677 1.00 94.94 579 ARG A C 1
ATOM 4542 O O . ARG A 1 579 ? 32.014 3.377 -32.907 1.00 94.94 579 ARG A O 1
ATOM 4549 N N . SER A 1 580 ? 33.326 4.657 -31.628 1.00 95.62 580 SER A N 1
ATOM 4550 C CA . SER A 1 580 ? 33.590 3.633 -30.609 1.00 95.62 580 SER A CA 1
ATOM 4551 C C . SER A 1 580 ? 32.901 4.005 -29.300 1.00 95.62 580 SER A C 1
ATOM 4553 O O . SER A 1 580 ? 32.775 5.187 -28.982 1.00 95.62 580 SER A O 1
ATOM 4555 N N . VAL A 1 581 ? 32.477 2.999 -28.538 1.00 97.44 581 VAL A N 1
ATOM 4556 C CA . VAL A 1 581 ? 31.758 3.166 -27.267 1.00 97.44 581 VAL A CA 1
ATOM 4557 C C . VAL A 1 581 ? 32.441 2.393 -26.145 1.00 97.44 581 VAL A C 1
ATOM 4559 O O . VAL A 1 581 ? 33.146 1.414 -26.379 1.00 97.44 581 VAL A O 1
ATOM 4562 N N . ASN A 1 582 ? 32.237 2.845 -24.913 1.00 96.38 582 ASN A N 1
ATOM 4563 C CA . ASN A 1 582 ? 32.799 2.262 -23.697 1.00 96.38 582 ASN A CA 1
ATOM 4564 C C . ASN A 1 582 ? 31.921 1.155 -23.104 1.00 96.38 582 ASN A C 1
ATOM 4566 O O . ASN A 1 582 ? 32.391 0.392 -22.264 1.00 96.38 582 ASN A O 1
ATOM 4570 N N . GLY A 1 583 ? 30.661 1.067 -23.525 1.00 96.19 583 GLY A N 1
ATOM 4571 C CA . GLY A 1 583 ? 29.737 0.027 -23.098 1.00 96.19 583 GLY A CA 1
ATOM 4572 C C . GLY A 1 583 ? 28.436 0.070 -23.885 1.00 96.19 583 GLY A C 1
ATOM 4573 O O . GLY A 1 583 ? 28.167 1.031 -24.611 1.00 96.19 583 GLY A O 1
ATOM 4574 N N . VAL A 1 584 ? 27.637 -0.981 -23.722 1.00 97.88 584 VAL A N 1
ATOM 4575 C CA . VAL A 1 584 ? 26.330 -1.111 -24.366 1.00 97.88 584 VAL A CA 1
ATOM 4576 C C . VAL A 1 584 ? 25.270 -1.379 -23.308 1.00 97.88 584 VAL A C 1
ATOM 4578 O O . VAL A 1 584 ? 25.442 -2.229 -22.436 1.00 97.88 584 VAL A O 1
ATOM 4581 N N . LEU A 1 585 ? 24.179 -0.635 -23.400 1.00 95.88 585 LEU A N 1
ATOM 4582 C CA . LEU A 1 585 ? 22.961 -0.772 -22.621 1.00 95.88 585 LEU A CA 1
ATOM 4583 C C . LEU A 1 585 ? 21.841 -1.172 -23.583 1.00 95.88 585 LEU A C 1
ATOM 4585 O O . LEU A 1 585 ? 21.904 -0.868 -24.771 1.00 95.88 585 LEU A O 1
ATOM 4589 N N . ALA A 1 586 ? 20.805 -1.832 -23.083 1.00 94.81 586 ALA A N 1
ATOM 4590 C CA . ALA A 1 586 ? 19.604 -2.106 -23.860 1.00 94.81 586 ALA A CA 1
ATOM 4591 C C . ALA A 1 586 ? 18.368 -1.767 -23.034 1.00 94.81 586 ALA A C 1
ATOM 4593 O O . ALA A 1 586 ? 18.332 -1.996 -21.825 1.00 94.81 586 ALA A O 1
ATOM 4594 N N . SER A 1 587 ? 17.369 -1.206 -23.703 1.00 93.50 587 SER A N 1
ATOM 4595 C CA . SER A 1 587 ? 16.065 -0.879 -23.144 1.00 93.50 587 SER A CA 1
ATOM 4596 C C . SER A 1 587 ? 14.995 -1.295 -24.141 1.00 93.50 587 SER A C 1
ATOM 4598 O O . SER A 1 587 ? 15.188 -1.154 -25.345 1.00 93.50 587 SER A O 1
ATOM 4600 N N . ASN A 1 588 ? 13.864 -1.783 -23.647 1.00 91.56 588 ASN A N 1
ATOM 4601 C CA . ASN A 1 588 ? 12.703 -2.104 -24.468 1.00 91.56 588 ASN A CA 1
ATOM 4602 C C . ASN A 1 588 ? 11.486 -1.266 -24.056 1.00 91.56 588 ASN A C 1
ATOM 4604 O O . ASN A 1 588 ? 11.516 -0.536 -23.057 1.00 91.56 588 ASN A O 1
ATOM 4608 N N . LEU A 1 589 ? 10.395 -1.383 -24.817 1.00 86.06 589 LEU A N 1
ATOM 4609 C CA . LEU A 1 589 ? 9.174 -0.608 -24.570 1.00 86.06 589 LEU A CA 1
ATOM 4610 C C . LEU A 1 589 ? 8.564 -0.897 -23.191 1.00 86.06 589 LEU A C 1
ATOM 4612 O O . LEU A 1 589 ? 7.994 0.000 -22.573 1.00 86.06 589 LEU A O 1
ATOM 4616 N N . PHE A 1 590 ? 8.737 -2.112 -22.661 1.00 89.12 590 PHE A N 1
ATOM 4617 C CA . PHE A 1 590 ? 8.262 -2.460 -21.321 1.00 89.12 590 PHE A CA 1
ATOM 4618 C C . PHE A 1 590 ? 8.989 -1.674 -20.220 1.00 89.12 590 PHE A C 1
ATOM 4620 O O . PHE A 1 590 ? 8.340 -1.130 -19.325 1.00 89.12 590 PHE A O 1
ATOM 4627 N N . LEU A 1 591 ? 10.321 -1.560 -20.291 1.00 87.94 591 LEU A N 1
ATOM 4628 C CA . LEU A 1 591 ? 11.076 -0.741 -19.339 1.00 87.94 591 LEU A CA 1
ATOM 4629 C C . LEU A 1 591 ? 10.661 0.734 -19.435 1.00 87.94 591 LEU A C 1
ATOM 4631 O O . LEU A 1 591 ? 10.413 1.370 -18.411 1.00 87.94 591 LEU A O 1
ATOM 4635 N N . ALA A 1 592 ? 10.508 1.263 -20.651 1.00 85.44 592 ALA A N 1
ATOM 4636 C CA . ALA A 1 592 ? 10.032 2.630 -20.863 1.00 85.44 592 ALA A CA 1
ATOM 4637 C C . ALA A 1 592 ? 8.624 2.861 -20.269 1.00 85.44 592 ALA A C 1
ATOM 4639 O O . ALA A 1 592 ? 8.382 3.878 -19.617 1.00 85.44 592 ALA A O 1
ATOM 4640 N N . GLN A 1 593 ? 7.715 1.890 -20.402 1.00 85.81 593 GLN A N 1
ATOM 4641 C CA . GLN A 1 593 ? 6.379 1.931 -19.802 1.00 85.81 593 GLN A CA 1
ATOM 4642 C C . GLN A 1 593 ? 6.423 1.942 -18.265 1.00 85.81 593 GLN A C 1
ATOM 4644 O O . GLN A 1 593 ? 5.674 2.686 -17.623 1.00 85.81 593 GLN A O 1
ATOM 4649 N N . GLN A 1 594 ? 7.305 1.144 -17.655 1.00 83.12 594 GLN A N 1
ATOM 4650 C CA . GLN A 1 594 ? 7.492 1.145 -16.202 1.00 83.12 594 GLN A CA 1
ATOM 4651 C C . GLN A 1 594 ? 8.038 2.483 -15.700 1.00 83.12 594 GLN A C 1
ATOM 4653 O O . GLN A 1 594 ? 7.540 3.012 -14.704 1.00 83.12 594 GLN A O 1
ATOM 4658 N N . LEU A 1 595 ? 9.004 3.064 -16.416 1.00 82.31 595 LEU A N 1
ATOM 4659 C CA . LEU A 1 595 ? 9.539 4.384 -16.093 1.00 82.31 595 LEU A CA 1
ATOM 4660 C C . LEU A 1 595 ? 8.452 5.464 -16.178 1.00 82.31 595 LEU A C 1
ATOM 4662 O O . LEU A 1 595 ? 8.330 6.254 -15.248 1.00 82.31 595 LEU A O 1
ATOM 4666 N N . LEU A 1 596 ? 7.601 5.453 -17.209 1.00 82.62 596 LEU A N 1
ATOM 4667 C CA . LEU A 1 596 ? 6.454 6.369 -17.320 1.00 82.62 596 LEU A CA 1
ATOM 4668 C C . LEU A 1 596 ? 5.399 6.155 -16.229 1.00 82.62 596 LEU A C 1
ATOM 4670 O O . LEU A 1 596 ? 4.770 7.108 -15.779 1.00 82.62 596 LEU A O 1
ATOM 4674 N N . THR A 1 597 ? 5.206 4.916 -15.772 1.00 79.06 597 THR A N 1
ATOM 4675 C CA . THR A 1 597 ? 4.288 4.628 -14.657 1.00 79.06 597 THR A CA 1
ATOM 4676 C C . THR A 1 597 ? 4.762 5.308 -13.370 1.00 79.06 597 THR A C 1
ATOM 4678 O O . THR A 1 597 ? 3.939 5.794 -12.596 1.00 79.06 597 THR A O 1
ATOM 4681 N N . ALA A 1 598 ? 6.079 5.370 -13.155 1.00 73.25 598 ALA A N 1
ATOM 4682 C CA . ALA A 1 598 ? 6.681 6.034 -12.002 1.00 73.25 598 ALA A CA 1
ATOM 4683 C C . ALA A 1 598 ? 6.806 7.558 -12.182 1.00 73.25 598 ALA A C 1
ATOM 4685 O O . ALA A 1 598 ? 6.542 8.310 -11.245 1.00 73.25 598 ALA A O 1
ATOM 4686 N N . ALA A 1 599 ? 7.206 8.016 -13.370 1.00 74.75 599 ALA A N 1
ATOM 4687 C CA . ALA A 1 599 ? 7.471 9.424 -13.665 1.00 74.75 599 ALA A CA 1
ATOM 4688 C C . ALA A 1 599 ? 6.197 10.247 -13.927 1.00 74.75 599 ALA A C 1
ATOM 4690 O O . ALA A 1 599 ? 6.206 11.464 -13.745 1.00 74.75 599 ALA A O 1
ATOM 4691 N N . GLY A 1 600 ? 5.100 9.597 -14.320 1.00 80.31 600 GLY A N 1
ATOM 4692 C CA . GLY A 1 600 ? 3.879 10.259 -14.768 1.00 80.31 600 GLY A CA 1
ATOM 4693 C C . GLY A 1 600 ? 3.879 10.547 -16.272 1.00 80.31 600 GLY A C 1
ATOM 4694 O O . GLY A 1 600 ? 4.737 10.082 -17.021 1.00 80.31 600 GLY A O 1
ATOM 4695 N N . GLU A 1 601 ? 2.865 11.284 -16.726 1.00 87.88 601 GLU A N 1
ATOM 4696 C CA . GLU A 1 601 ? 2.731 11.659 -18.137 1.00 87.88 601 GLU A CA 1
ATOM 4697 C C . GLU A 1 601 ? 3.825 12.642 -18.578 1.00 87.88 601 GLU A C 1
ATOM 4699 O O . GLU A 1 601 ? 4.191 13.557 -17.840 1.00 87.88 601 GLU A O 1
ATOM 4704 N N . ILE A 1 602 ? 4.317 12.470 -19.805 1.00 88.12 602 ILE A N 1
ATOM 4705 C CA . ILE A 1 602 ? 5.302 13.349 -20.437 1.00 88.12 602 ILE A CA 1
ATOM 4706 C C . ILE A 1 602 ? 4.643 14.020 -21.639 1.00 88.12 602 ILE A C 1
ATOM 4708 O O . ILE A 1 602 ? 4.088 13.351 -22.507 1.00 88.12 602 ILE A O 1
ATOM 4712 N N . GLN A 1 603 ? 4.712 15.348 -21.704 1.00 87.88 603 GLN A N 1
ATOM 4713 C CA . GLN A 1 603 ? 4.340 16.093 -22.905 1.00 87.88 603 GLN A CA 1
ATOM 4714 C C . GLN A 1 603 ? 5.520 16.069 -23.878 1.00 87.88 603 GLN A C 1
ATOM 4716 O O . GLN A 1 603 ? 6.615 16.481 -23.501 1.00 87.88 603 GLN A O 1
ATOM 4721 N N . LEU A 1 604 ? 5.291 15.627 -25.114 1.00 84.94 604 LEU A N 1
ATOM 4722 C CA . LEU A 1 604 ? 6.238 15.756 -26.218 1.00 84.94 604 LEU A CA 1
ATOM 4723 C C . LEU A 1 604 ? 5.857 16.988 -27.052 1.00 84.94 604 LEU A C 1
ATOM 4725 O O . LEU A 1 604 ? 4.872 16.924 -27.790 1.00 84.94 604 LEU A O 1
ATOM 4729 N N . PRO A 1 605 ? 6.584 18.118 -26.937 1.00 78.69 605 PRO A N 1
ATOM 4730 C CA . PRO A 1 605 ? 6.230 19.354 -27.634 1.00 78.69 605 PRO A CA 1
ATOM 4731 C C . PRO A 1 605 ? 6.271 19.208 -29.156 1.00 78.69 605 PRO A C 1
ATOM 4733 O O . PRO A 1 605 ? 5.386 19.717 -29.833 1.00 78.69 605 PRO A O 1
ATOM 4736 N N . ASP A 1 606 ? 7.251 18.463 -29.674 1.00 76.50 606 ASP A N 1
ATOM 4737 C CA . ASP A 1 606 ? 7.470 18.283 -31.118 1.00 76.50 606 ASP A CA 1
ATOM 4738 C C . ASP A 1 606 ? 6.329 17.523 -31.809 1.00 76.50 606 ASP A C 1
ATOM 4740 O O . ASP A 1 606 ? 6.121 17.663 -33.012 1.00 76.50 606 ASP A O 1
ATOM 4744 N N . PHE A 1 607 ? 5.566 16.748 -31.037 1.00 78.62 607 PHE A N 1
ATOM 4745 C CA . PHE A 1 607 ? 4.427 15.965 -31.511 1.00 78.62 607 PHE A CA 1
ATOM 4746 C C . PHE A 1 607 ? 3.080 16.531 -31.043 1.00 78.62 607 PHE A C 1
ATOM 4748 O O . PHE A 1 607 ? 2.044 16.012 -31.439 1.00 78.62 607 PHE A O 1
ATOM 4755 N N . ASP A 1 608 ? 3.084 17.570 -30.197 1.00 84.31 608 ASP A N 1
ATOM 4756 C CA . ASP A 1 608 ? 1.908 18.095 -29.483 1.00 84.31 608 ASP A CA 1
ATOM 4757 C C . ASP A 1 608 ? 1.070 17.001 -28.782 1.00 84.31 608 ASP A C 1
ATOM 4759 O O . ASP A 1 608 ? -0.153 17.075 -28.660 1.00 84.31 608 ASP A O 1
ATOM 4763 N N . GLU A 1 609 ? 1.735 15.953 -28.284 1.00 88.62 609 GLU A N 1
ATOM 4764 C CA . GLU A 1 609 ? 1.078 14.788 -27.689 1.00 88.62 609 GLU A CA 1
ATOM 4765 C C . GLU A 1 609 ? 1.553 14.496 -26.264 1.00 88.62 609 GLU A C 1
ATOM 4767 O O . GLU A 1 609 ? 2.707 14.713 -25.885 1.00 88.62 609 GLU A O 1
ATOM 4772 N N . LYS A 1 610 ? 0.632 13.952 -25.461 1.00 91.44 610 LYS A N 1
ATOM 4773 C CA . LYS A 1 610 ? 0.928 13.419 -24.130 1.00 91.44 610 LYS A CA 1
ATOM 4774 C C . LYS A 1 610 ? 1.198 11.930 -24.207 1.00 91.44 610 LYS A C 1
ATOM 4776 O O . LYS A 1 610 ? 0.308 11.151 -24.556 1.00 91.44 610 LYS A O 1
ATOM 4781 N N . ILE A 1 611 ? 2.392 11.539 -23.789 1.00 91.31 611 ILE A N 1
ATOM 4782 C CA . ILE A 1 611 ? 2.799 10.150 -23.661 1.00 91.31 611 ILE A CA 1
ATOM 4783 C C . ILE A 1 611 ? 2.632 9.704 -22.211 1.00 91.31 611 ILE A C 1
ATOM 4785 O O . ILE A 1 611 ? 3.084 10.334 -21.258 1.00 91.31 611 ILE A O 1
ATOM 4789 N N . THR A 1 612 ? 1.947 8.588 -22.055 1.00 90.69 612 THR A N 1
ATOM 4790 C CA . THR A 1 612 ? 1.604 7.927 -20.802 1.00 90.69 612 THR A CA 1
ATOM 4791 C C . THR A 1 612 ? 2.023 6.469 -20.905 1.00 90.69 612 THR A C 1
ATOM 4793 O O . THR A 1 612 ? 2.180 5.929 -22.001 1.00 90.69 612 THR A O 1
ATOM 4796 N N . ALA A 1 613 ? 2.115 5.777 -19.772 1.00 88.69 613 ALA A N 1
ATOM 4797 C CA . ALA A 1 613 ? 2.335 4.334 -19.784 1.00 88.69 613 ALA A CA 1
ATOM 4798 C C . ALA A 1 613 ? 1.256 3.571 -20.588 1.00 88.69 613 ALA A C 1
ATOM 4800 O O . ALA A 1 613 ? 1.534 2.502 -21.119 1.00 88.69 613 ALA A O 1
ATOM 4801 N N . ALA A 1 614 ? 0.035 4.104 -20.701 1.00 88.44 614 ALA A N 1
ATOM 4802 C CA . ALA A 1 614 ? -1.061 3.438 -21.402 1.00 88.44 614 ALA A CA 1
ATOM 4803 C C . ALA A 1 614 ? -0.996 3.582 -22.930 1.00 88.44 614 ALA A C 1
ATOM 4805 O O . ALA A 1 614 ? -1.448 2.682 -23.623 1.00 88.44 614 ALA A O 1
ATOM 4806 N N . ASN A 1 615 ? -0.453 4.689 -23.446 1.00 89.62 615 ASN A N 1
ATOM 4807 C CA . ASN A 1 615 ? -0.443 4.984 -24.884 1.00 89.62 615 ASN A CA 1
ATOM 4808 C C . ASN A 1 615 ? 0.962 5.010 -25.507 1.00 89.62 615 ASN A C 1
ATOM 4810 O O . ASN A 1 615 ? 1.055 5.174 -26.717 1.00 89.62 615 ASN A O 1
ATOM 4814 N N . LEU A 1 616 ? 2.041 4.850 -24.721 1.00 86.25 616 LEU A N 1
ATOM 4815 C CA . LEU A 1 616 ? 3.419 4.831 -25.234 1.00 86.25 616 LEU A CA 1
ATOM 4816 C C . LEU A 1 616 ? 3.562 3.870 -26.415 1.00 86.25 616 LEU A C 1
ATOM 4818 O O . LEU A 1 616 ? 4.167 4.229 -27.415 1.00 86.25 616 LEU A O 1
ATOM 4822 N N . PHE A 1 617 ? 2.998 2.670 -26.281 1.00 82.56 617 PHE A N 1
ATOM 4823 C CA . PHE A 1 617 ? 3.056 1.643 -27.311 1.00 82.56 617 PHE A CA 1
ATOM 4824 C C . PHE A 1 617 ? 2.347 2.090 -28.596 1.00 82.56 617 PHE A C 1
ATOM 4826 O O . PHE A 1 617 ? 3.010 2.276 -29.612 1.00 82.56 617 PHE A O 1
ATOM 4833 N N . ASP A 1 618 ? 1.040 2.359 -28.514 1.00 83.44 618 ASP A N 1
ATOM 4834 C CA . ASP A 1 618 ? 0.220 2.763 -29.664 1.00 83.44 618 ASP A CA 1
ATOM 4835 C C . ASP A 1 618 ? 0.821 3.966 -30.407 1.00 83.44 618 ASP A C 1
ATOM 4837 O O . ASP A 1 618 ? 0.771 4.046 -31.632 1.00 83.44 618 ASP A O 1
ATOM 4841 N N . ARG A 1 619 ? 1.400 4.922 -29.668 1.00 85.62 619 ARG A N 1
ATOM 4842 C CA . ARG A 1 619 ? 2.032 6.107 -30.257 1.00 85.62 619 ARG A CA 1
ATOM 4843 C C . ARG A 1 619 ? 3.383 5.799 -30.882 1.00 85.62 619 ARG A C 1
ATOM 4845 O O . ARG A 1 619 ? 3.627 6.259 -31.993 1.00 85.62 619 ARG A O 1
ATOM 4852 N N . ALA A 1 620 ? 4.234 5.021 -30.216 1.00 79.38 620 ALA A N 1
ATOM 4853 C CA . ALA A 1 620 ? 5.513 4.606 -30.785 1.00 79.38 620 ALA A CA 1
ATOM 4854 C C . ALA A 1 620 ? 5.312 3.836 -32.100 1.00 79.38 620 ALA A C 1
ATOM 4856 O O . ALA A 1 620 ? 5.999 4.122 -33.075 1.00 79.38 620 ALA A O 1
ATOM 4857 N N . GLU A 1 621 ? 4.330 2.935 -32.152 1.00 75.50 621 GLU A N 1
ATOM 4858 C CA . GLU A 1 621 ? 3.994 2.168 -33.357 1.00 75.50 621 GLU A CA 1
ATOM 4859 C C . GLU A 1 621 ? 3.371 3.055 -34.444 1.00 75.50 621 GLU A C 1
ATOM 4861 O O . GLU A 1 621 ? 3.795 3.006 -35.596 1.00 75.50 621 GLU A O 1
ATOM 4866 N N . TYR A 1 622 ? 2.448 3.960 -34.088 1.00 80.75 622 TYR A N 1
ATOM 4867 C CA . TYR A 1 622 ? 1.881 4.920 -35.041 1.00 80.75 622 TYR A CA 1
ATOM 4868 C C . TYR A 1 622 ? 2.961 5.759 -35.734 1.00 80.75 622 TYR A C 1
ATOM 4870 O O . TYR A 1 622 ? 2.929 5.904 -36.954 1.00 80.75 622 TYR A O 1
ATOM 4878 N N . TYR A 1 623 ? 3.927 6.300 -34.988 1.00 76.38 623 TYR A N 1
ATOM 4879 C CA . TYR A 1 623 ? 4.995 7.110 -35.580 1.00 76.38 623 TYR A CA 1
ATOM 4880 C C . TYR A 1 623 ? 6.050 6.276 -36.317 1.00 76.38 623 TYR A C 1
ATOM 4882 O O . TYR A 1 623 ? 6.628 6.780 -37.277 1.00 76.38 623 TYR A O 1
ATOM 4890 N N . ALA A 1 624 ? 6.269 5.021 -35.918 1.00 68.31 624 ALA A N 1
ATOM 4891 C CA . ALA A 1 624 ? 7.187 4.115 -36.604 1.00 68.31 624 ALA A CA 1
ATOM 4892 C C . ALA A 1 624 ? 6.619 3.560 -37.924 1.00 68.31 624 ALA A C 1
ATOM 4894 O O . ALA A 1 624 ? 7.376 3.392 -38.875 1.00 68.31 624 ALA A O 1
ATOM 4895 N N . GLU A 1 625 ? 5.310 3.291 -38.007 1.00 67.81 625 GLU A N 1
ATOM 4896 C CA . GLU A 1 625 ? 4.701 2.621 -39.170 1.00 67.81 625 GLU A CA 1
ATOM 4897 C C . GLU A 1 625 ? 3.826 3.530 -40.045 1.00 67.81 625 GLU A C 1
ATOM 4899 O O . GLU A 1 625 ? 3.834 3.411 -41.269 1.00 67.81 625 GLU A O 1
ATOM 4904 N N . VAL A 1 626 ? 3.039 4.425 -39.440 1.00 62.34 626 VAL A N 1
ATOM 4905 C CA . VAL A 1 626 ? 1.997 5.204 -40.141 1.00 62.34 626 VAL A CA 1
ATOM 4906 C C . VAL A 1 626 ? 2.436 6.647 -40.386 1.00 62.34 626 VAL A C 1
ATOM 4908 O O . VAL A 1 626 ? 2.142 7.222 -41.432 1.00 62.34 626 VAL A O 1
ATOM 4911 N N . GLY A 1 627 ? 3.146 7.236 -39.424 1.00 55.16 627 GLY A N 1
ATOM 4912 C CA . GLY A 1 627 ? 3.716 8.581 -39.496 1.00 55.16 627 GLY A CA 1
ATOM 4913 C C . GLY A 1 627 ? 5.089 8.650 -40.169 1.00 55.16 627 GLY A C 1
ATOM 4914 O O . GLY A 1 627 ? 5.634 9.746 -40.289 1.00 55.16 627 GLY A O 1
ATOM 4915 N N . PHE A 1 628 ? 5.645 7.513 -40.601 1.00 50.16 628 PHE A N 1
ATOM 4916 C CA . PHE A 1 628 ? 6.948 7.434 -41.257 1.00 50.16 628 PHE A CA 1
ATOM 4917 C C . PHE A 1 628 ? 6.884 8.063 -42.658 1.00 50.16 628 PHE A C 1
ATOM 4919 O O . PHE A 1 628 ? 6.458 7.435 -43.628 1.00 50.16 628 PHE A O 1
ATOM 4926 N N . PHE A 1 629 ? 7.292 9.329 -42.767 1.00 37.34 629 PHE A N 1
ATOM 4927 C CA . PHE A 1 629 ? 7.619 9.957 -44.046 1.00 37.34 629 PHE A CA 1
ATOM 4928 C C . PHE A 1 629 ? 9.139 9.843 -44.267 1.00 37.34 629 PHE A C 1
ATOM 4930 O O . PHE A 1 629 ? 9.878 10.339 -43.416 1.00 37.34 629 PHE A O 1
ATOM 4937 N N . PRO A 1 630 ? 9.604 9.185 -45.349 1.00 45.62 630 PRO A N 1
ATOM 4938 C CA . PRO A 1 630 ? 11.029 9.066 -45.663 1.00 45.62 630 PRO A CA 1
ATOM 4939 C C . PRO A 1 630 ? 11.690 10.401 -46.027 1.00 45.62 630 PRO A C 1
ATOM 4941 O O . PRO A 1 630 ? 10.983 11.309 -46.531 1.00 45.62 630 PRO A O 1
#

Secondary structure (DSSP, 8-state):
--------PPPPEEEEETTTSHHHHHHHHHHHHTT-EEEEE---SS--GGGGTTTTT-TTEEEE---TTS-----S-EEEEEE-S--HHHHHHHHHHHHHHT-EEEEEEETT-------TTS-EEEEEE-EEESTT--TTS--HHHHHHHHHHHT--EEEETTS--EE-EEEHHHHHHHHHHHHHSTT-TT-EEEES-TT-EEHHHHHHHHHHH-SS---EEEETT-------S-SSSS---TT----S-HHHHHHHHHHHHTT-PPP---HHHHHHHHH-SPP--------TTHHHHHHHHHHHHHHHHHHHHHHHHHHHHHHHHHHHHHTT-HHHHHHHHHHHHHHHHHHHHHHHHTHHHHHHTT-HHHHHHHHHHHHHHHHHHHHHHHHHHHHHHHHHHHHHHHS--S--HHHHHHHHHHHHHHHHHHHHHHHHHHHHS---TTGGGGHHHHHHHHHHHHHHHHHHHHHHHHHHHTTSSS-EEEEEEEEETTS--TTSSEEEEEEEEEEETTEEEEEEEEEHHHHHTT--S--PPPHHHHHHH--SS--GGGTT-SS-HHHHHHHHHHHHHHHHS---SEEEEEEHHHHHHHHHHH--EEEGGGTEEE-TTTHHHHHHIIIIIS---

InterPro domains:
  IPR001509 NAD-dependent epimerase/dehydratase [PF01370] (15-84)
  IPR025101 Protein of unknown function DUF4012 [PF13196] (483-618)
  IPR036291 NAD(P)-binding domain superfamily [SSF51735] (15-263)
  IPR044516 UDP-glucuronic acid decarboxylase-like [PTHR43078] (10-86)

Foldseek 3Di:
DDPPPPPPPDAAEEEQEVLLAPLNLVLQVVCVVVRHQYEYEALCPQGDVVSNVVCPPPPSYDYDNDDLLDDDDDPDQHAEYEHEVDDPSNCVRRLVVCVVRVHAEEYEDEPPDPDDDDSDPRQYEYEYEFAEAAFRHRLVDPDLLSVLLVCLLVVHANEAEAPQQDFGFYAYSVLSSVVRVCLRPPPPNGPAYEYRTDPVGGGSVVLNVLSCVLGPHHYHYHYDPPGPPPPPPPDDPPHPYDPPRDRPDDSSNRSNNRSVSSPPDDDDDDDPVVVVVSVPDPPDDDDDDDDPPPVVVVVVVVCVVCVLVVLLVVLVVLLLVLLVQLLVCVVVVVLQSNQVSLVSNLVSLVSNLVSLVVCCVVCVVVVNNVVSVVSNLVSVLSNLSSLLSNLSSVLVVLVVVLCCVAEVVDDDDLQVSLVSSLVSLVSSLVSLVVSLVSLVVDDDDPVCVSCVVVNVCSVVSSVVSVVSSVVSNCLCVVQAQPHKFKEKEFEAEQVADALQRHFRQKIWIFIHHNSYTDDIDIDGQVLQFVQADDADCDDPCCCPPVVDRGDALRRLRNDNPVVNSFVSNQVRSCRRPVDHGPTYHYDYLVNVLVVQVSVPWDQDPVVRDIDHSVCVVVVVCCCVPVVDDD

Radius of gyration: 35.71 Å; chains: 1; bounding box: 91×58×99 Å

Organism: NCBI:txid1974484